Protein AF-A0A0F9RBC9-F1 (afdb_monomer)

Solvent-accessible surface area (backbone atoms only — not comparable to full-atom values): 32401 Å² total; per-residue (Å²): 128,88,82,59,77,92,67,65,50,33,75,48,56,67,76,71,31,71,65,63,86,38,70,67,41,56,48,40,54,36,36,46,77,57,50,59,48,59,94,59,74,30,62,76,62,94,76,65,58,87,83,44,91,58,29,66,59,53,52,51,57,45,60,77,55,59,37,76,73,64,56,60,38,52,55,46,57,48,52,49,37,22,37,62,59,45,78,70,47,71,50,61,46,50,64,76,67,80,70,54,73,76,66,97,65,76,66,90,86,60,77,81,80,79,83,73,79,52,75,65,39,53,50,51,48,51,52,51,50,58,46,54,77,33,63,36,6,30,39,62,96,53,94,58,68,34,33,41,65,56,18,53,51,51,14,49,50,38,6,31,44,66,31,38,12,18,37,37,54,47,62,57,69,92,63,44,34,87,72,47,81,78,52,54,52,104,82,66,53,69,45,85,48,76,38,59,77,67,36,60,53,79,60,36,51,77,50,52,30,39,36,14,50,49,51,69,34,26,40,61,48,71,42,84,84,81,74,42,61,34,29,41,36,46,71,52,74,84,39,72,81,58,76,75,44,91,88,60,29,45,31,29,39,40,31,38,57,54,96,85,26,33,21,37,43,32,60,41,50,40,87,65,60,95,83,59,88,73,62,66,48,79,41,85,49,74,58,44,67,59,50,48,54,38,71,35,80,46,57,63,40,74,66,43,52,51,40,52,26,50,42,25,40,46,47,22,49,45,53,52,40,53,50,36,59,76,54,65,55,75,47,73,40,53,49,35,70,48,60,48,76,42,73,36,89,86,80,74,45,78,44,76,46,68,53,86,81,66,80,59,95,90,53,84,77,70,74,41,38,37,74,47,66,51,99,87,67,52,82,43,70,40,79,51,42,81,44,72,60,75,53,74,72,67,63,61,45,53,56,51,44,52,51,42,52,48,50,46,27,49,75,57,34,46,47,40,64,71,55,75,80,51,89,81,67,54,73,66,60,51,51,52,29,43,49,49,31,50,66,62,41,50,65,49,42,55,39,49,29,51,50,51,27,52,51,52,50,50,50,46,41,51,29,18,45,43,40,73,39,54,70,74,51,69,58,54,48,57,51,49,48,65,51,73,44,86,62,79,61,52,76,69,55,52,49,51,43,50,52,34,34,74,68,66,77,38,54,67,66,61,40,40,47,71,58,57,48,90,54,53,65,64,49,49,55,49,50,50,53,50,51,52,50,53,49,51,52,50,52,52,52,49,51,52,51,52,52,53,52,47,52,52,55,69,70,65,66,80,85,87,79,95,79,90,90,135

Mean predicted aligned error: 12.7 Å

Foldseek 3Di:
DQDDPVLDALQCLLVPQPPLPPPLLVLLVCLLVPNCCSVVPLAPDDADDPPPPCRVVVSVVLVVLFDADSVSNVLLLVLLCQFPVFPWDKFKDFPVVVPPDDPPDDPDDDDPPDPDDDPLRVVLVVLLVVLQPDQQEDEPPDPGGHGPSVLLSNLSSLCLSPQKWKKFKDFDPVQFDWDDQPDDDVVGDRATAGAGQADALNVLSVRIHMYTYHSSQKDWDASPVVRWIKIKGFDCPVPPVQVPDPQFGTWIWMWTADPVLWIKIWTHHRVDDSPDDTPIDTANLNNATSMDMQGAPHLCDPLLSVLSSVLSNLVSVLSVLVVCQVPKDKDKPQWDADFDFDQDPVPRDTDTDHDDQDDDVPDDGDIWGDWDADPVRDIDGDDIDIDIDHRDDSVVSVVSNVVSSCVSCVSSLNNLVVVVPDPPDDLVVNVVSLVSSVVSSVSSNVSSQVVSQSVSSSSVQSSCRSNPRNCSCVRMGMGIGTQGPSDADDPVVLVVLVVCCVVVVDPPLVSCSVRVPNCSPVVVVVVVVVVVVVVVVVVVVVVVVVVVVVVCVVVVDDDDDPDDDD

Radius of gyration: 37.69 Å; Cα contacts (8 Å, |Δi|>4): 829; chains: 1; bounding box: 132×118×100 Å

Structure (mmCIF, N/CA/C/O backbone):
data_AF-A0A0F9RBC9-F1
#
_entry.id   AF-A0A0F9RBC9-F1
#
loop_
_atom_site.group_PDB
_atom_site.id
_atom_site.type_symbol
_atom_site.label_atom_id
_atom_site.label_alt_id
_atom_site.label_comp_id
_atom_site.label_asym_id
_atom_site.label_entity_id
_atom_site.label_seq_id
_atom_site.pdbx_PDB_ins_code
_atom_site.Cartn_x
_atom_site.Cartn_y
_atom_site.Cartn_z
_atom_site.occupancy
_atom_site.B_iso_or_equiv
_atom_site.auth_seq_id
_atom_site.auth_comp_id
_atom_site.auth_asym_id
_atom_site.auth_atom_id
_atom_site.pdbx_PDB_model_num
ATOM 1 N N . MET A 1 1 ? -4.173 -34.031 11.832 1.00 37.81 1 MET A N 1
ATOM 2 C CA . MET A 1 1 ? -4.526 -33.780 13.244 1.00 37.81 1 MET A CA 1
ATOM 3 C C . MET A 1 1 ? -4.978 -32.333 13.316 1.00 37.81 1 MET A C 1
ATOM 5 O O . MET A 1 1 ? -4.427 -31.559 12.540 1.00 37.81 1 MET A O 1
ATOM 9 N N . PRO A 1 2 ? -6.000 -31.993 14.115 1.00 45.50 2 PRO A N 1
ATOM 10 C CA . PRO A 1 2 ? -6.390 -30.596 14.300 1.00 45.50 2 PRO A CA 1
ATOM 11 C C . PRO A 1 2 ? -5.175 -29.798 14.799 1.00 45.50 2 PRO A C 1
ATOM 13 O O . PRO A 1 2 ? -4.413 -30.317 15.618 1.00 45.50 2 PRO A O 1
ATOM 16 N N . LYS A 1 3 ? -4.942 -28.614 14.221 1.00 61.50 3 LYS A N 1
ATOM 17 C CA . LYS A 1 3 ? -3.885 -27.699 14.665 1.00 61.50 3 LYS A CA 1
ATOM 18 C C . LYS A 1 3 ? -4.432 -26.961 15.880 1.00 61.50 3 LYS A C 1
ATOM 20 O O . LYS A 1 3 ? -5.402 -26.232 15.740 1.00 61.50 3 LYS A O 1
ATOM 25 N N . ASP A 1 4 ? -3.850 -27.194 17.046 1.00 73.06 4 ASP A N 1
ATOM 26 C CA . ASP A 1 4 ? -4.167 -26.416 18.237 1.00 73.06 4 ASP A CA 1
ATOM 27 C C . ASP A 1 4 ? -3.257 -25.184 18.258 1.00 73.06 4 ASP A C 1
ATOM 29 O O . ASP A 1 4 ? -2.084 -25.274 18.632 1.00 73.06 4 ASP A O 1
ATOM 33 N N . ILE A 1 5 ? -3.796 -24.050 17.802 1.00 74.81 5 ILE A N 1
ATOM 34 C CA . ILE A 1 5 ? -3.076 -22.772 17.730 1.00 74.81 5 ILE A CA 1
ATOM 35 C C . ILE A 1 5 ? -2.564 -22.334 19.108 1.00 74.81 5 ILE A C 1
ATOM 37 O O . ILE A 1 5 ? -1.522 -21.694 19.221 1.00 74.81 5 ILE A O 1
ATOM 41 N N . THR A 1 6 ? -3.242 -22.771 20.174 1.00 70.94 6 THR A N 1
ATOM 42 C CA . THR A 1 6 ? -2.890 -22.459 21.559 1.00 70.94 6 THR A CA 1
ATOM 43 C C . THR A 1 6 ? -1.681 -23.256 22.054 1.00 70.94 6 THR A C 1
ATOM 45 O O . THR A 1 6 ? -1.290 -23.126 23.205 1.00 70.94 6 THR A O 1
ATOM 48 N N . THR A 1 7 ? -1.051 -24.091 21.229 1.00 74.00 7 THR A N 1
ATOM 49 C CA . THR A 1 7 ? 0.169 -24.831 21.607 1.00 74.00 7 THR A CA 1
ATOM 50 C C . THR A 1 7 ? 1.253 -24.760 20.536 1.00 74.00 7 THR A C 1
ATOM 52 O O . THR A 1 7 ? 2.154 -25.601 20.501 1.00 74.00 7 THR A O 1
ATOM 55 N N . LEU A 1 8 ? 1.169 -23.762 19.650 1.00 76.62 8 LEU A N 1
ATOM 56 C CA . LEU A 1 8 ? 2.166 -23.537 18.609 1.00 76.62 8 LEU A CA 1
ATOM 57 C C . LEU A 1 8 ? 3.556 -23.328 19.222 1.00 76.62 8 LEU A C 1
ATOM 59 O O . LEU A 1 8 ? 3.724 -22.434 20.049 1.00 76.62 8 LEU A O 1
ATOM 63 N N . PRO A 1 9 ? 4.558 -24.130 18.831 1.00 78.31 9 PRO A N 1
ATOM 64 C CA . PRO A 1 9 ? 5.921 -23.901 19.272 1.00 78.31 9 PRO A CA 1
ATOM 65 C C . PRO A 1 9 ? 6.563 -22.729 18.491 1.00 78.31 9 PRO A C 1
ATOM 67 O O . PRO A 1 9 ? 6.139 -22.431 17.368 1.00 78.31 9 PRO A O 1
ATOM 70 N N . PRO A 1 10 ? 7.598 -22.078 19.054 1.00 76.69 10 PRO A N 1
ATOM 71 C CA . PRO A 1 10 ? 8.254 -20.898 18.478 1.00 76.69 10 PRO A CA 1
ATOM 72 C C . PRO A 1 10 ? 8.748 -21.083 17.038 1.00 76.69 10 PRO A C 1
ATOM 74 O O . PRO A 1 10 ? 8.645 -20.177 16.214 1.00 76.69 10 PRO A O 1
ATOM 77 N N . ASP A 1 11 ? 9.262 -22.273 16.709 1.00 75.00 11 ASP A N 1
ATOM 78 C CA . ASP A 1 11 ? 9.777 -22.624 15.378 1.00 75.00 11 ASP A CA 1
ATOM 79 C C . ASP A 1 11 ? 8.673 -22.727 14.313 1.00 75.00 11 ASP A C 1
ATOM 81 O O . ASP A 1 11 ? 8.963 -22.795 13.119 1.00 75.00 11 ASP A O 1
ATOM 85 N N . LYS A 1 12 ? 7.402 -22.730 14.731 1.00 83.81 12 LYS A N 1
ATOM 86 C CA . LYS A 1 12 ? 6.231 -22.834 13.854 1.00 83.81 12 LYS A CA 1
ATOM 87 C C . LYS A 1 12 ? 5.470 -21.533 13.667 1.00 83.81 12 LYS A C 1
ATOM 89 O O . LYS A 1 12 ? 4.633 -21.481 12.773 1.00 83.81 12 LYS A O 1
ATOM 94 N N . LEU A 1 13 ? 5.779 -20.480 14.423 1.00 82.75 13 LEU A N 1
ATOM 95 C CA . LEU A 1 13 ? 5.094 -19.189 14.293 1.00 82.75 13 LEU A CA 1
ATOM 96 C C . LEU A 1 13 ? 5.258 -18.590 12.891 1.00 82.75 13 LEU A C 1
ATOM 98 O O . LEU A 1 13 ? 4.274 -18.189 12.277 1.00 82.75 13 LEU A O 1
ATOM 102 N N . LEU A 1 14 ? 6.481 -18.608 12.351 1.00 84.62 14 LEU A N 1
ATOM 103 C CA . LEU A 1 14 ? 6.762 -18.096 11.007 1.00 84.62 14 LEU A CA 1
ATOM 104 C C . LEU A 1 14 ? 6.053 -18.909 9.909 1.00 84.62 14 LEU A C 1
ATOM 106 O O . LEU A 1 14 ? 5.649 -18.344 8.897 1.00 84.62 14 LEU A O 1
ATOM 110 N N . GLU A 1 15 ? 5.870 -20.221 10.104 1.00 87.19 15 GLU A N 1
ATOM 111 C CA . GLU A 1 15 ? 5.166 -21.087 9.143 1.00 87.19 15 GLU A CA 1
ATOM 112 C C . GLU A 1 15 ? 3.664 -20.774 9.051 1.00 87.19 15 GLU A C 1
ATOM 114 O O . GLU A 1 15 ? 3.033 -21.114 8.049 1.00 87.19 15 GLU A O 1
ATOM 119 N N . GLU A 1 16 ? 3.087 -20.142 10.077 1.00 88.88 16 GLU A N 1
ATOM 120 C CA . GLU A 1 16 ? 1.686 -19.715 10.064 1.00 88.88 16 GLU A CA 1
ATOM 121 C C . GLU A 1 16 ? 1.485 -18.356 9.384 1.00 88.88 16 GLU A C 1
ATOM 123 O O . GLU A 1 16 ? 0.351 -18.038 9.031 1.00 88.88 16 GLU A O 1
ATOM 128 N N . ILE A 1 17 ? 2.548 -17.573 9.153 1.00 89.56 17 ILE A N 1
ATOM 129 C CA . ILE A 1 17 ? 2.454 -16.319 8.398 1.00 89.56 17 ILE A CA 1
ATOM 130 C C . ILE A 1 17 ? 2.506 -16.632 6.894 1.00 89.56 17 ILE A C 1
ATOM 132 O O . ILE A 1 17 ? 3.509 -17.153 6.396 1.00 89.56 17 ILE A O 1
ATOM 136 N N . PRO A 1 18 ? 1.447 -16.319 6.125 1.00 89.19 18 PRO A N 1
ATOM 137 C CA . PRO A 1 18 ? 1.398 -16.660 4.710 1.00 89.19 18 PRO A CA 1
ATOM 138 C C . PRO A 1 18 ? 2.435 -15.911 3.868 1.00 89.19 18 PRO A C 1
ATOM 140 O O . PRO A 1 18 ? 2.670 -14.718 4.049 1.00 89.19 18 PRO A O 1
ATOM 143 N N . ASN A 1 19 ? 2.947 -16.584 2.836 1.00 87.19 19 ASN A N 1
ATOM 144 C CA . ASN A 1 19 ? 3.667 -15.977 1.709 1.00 87.19 19 ASN A CA 1
ATOM 145 C C . ASN A 1 19 ? 4.996 -15.258 2.037 1.00 87.19 19 ASN A C 1
ATOM 147 O O . ASN A 1 19 ? 5.546 -14.602 1.156 1.00 87.19 19 ASN A O 1
ATOM 151 N N . THR A 1 20 ? 5.552 -15.413 3.243 1.00 79.75 20 THR A N 1
ATOM 152 C CA . THR A 1 20 ? 6.778 -14.715 3.692 1.00 79.75 20 THR A CA 1
ATOM 153 C C . THR A 1 20 ? 7.995 -14.951 2.794 1.00 79.75 20 THR A C 1
ATOM 155 O O . THR A 1 20 ? 8.765 -14.036 2.521 1.00 79.75 20 THR A O 1
ATOM 158 N N . ASN A 1 21 ? 8.142 -16.165 2.260 1.00 82.44 21 ASN A N 1
ATOM 159 C CA . ASN A 1 21 ? 9.279 -16.561 1.420 1.00 82.44 21 ASN A CA 1
ATOM 160 C C . ASN A 1 21 ? 8.968 -16.579 -0.086 1.00 82.44 21 ASN A C 1
ATOM 162 O O . ASN A 1 21 ? 9.772 -17.054 -0.896 1.00 82.44 21 ASN A O 1
ATOM 166 N N . GLU A 1 22 ? 7.791 -16.100 -0.488 1.00 89.19 22 GLU A N 1
ATOM 167 C CA . GLU A 1 22 ? 7.390 -16.120 -1.889 1.00 89.19 22 GLU A CA 1
ATOM 168 C C . GLU A 1 22 ? 8.151 -15.063 -2.700 1.00 89.19 22 GLU A C 1
ATOM 170 O O . GLU A 1 22 ? 8.242 -13.893 -2.334 1.00 89.19 22 GLU A O 1
ATOM 175 N N . THR A 1 23 ? 8.673 -15.443 -3.871 1.00 90.69 23 THR A N 1
ATOM 176 C CA . THR A 1 23 ? 9.489 -14.522 -4.689 1.00 90.69 23 THR A CA 1
ATOM 177 C C . THR A 1 23 ? 8.710 -13.270 -5.093 1.00 90.69 23 THR A C 1
ATOM 179 O O . THR A 1 23 ? 9.258 -12.172 -5.111 1.00 90.69 23 THR A O 1
ATOM 182 N N . TRP A 1 24 ? 7.419 -13.417 -5.401 1.00 93.69 24 TRP A N 1
ATOM 183 C CA . TRP A 1 24 ? 6.577 -12.287 -5.782 1.00 93.69 24 TRP A CA 1
ATOM 184 C C . TRP A 1 24 ? 6.388 -11.282 -4.637 1.00 93.69 24 TRP A C 1
ATOM 186 O O . TRP A 1 24 ? 6.241 -10.092 -4.915 1.00 93.69 24 TRP A O 1
ATOM 196 N N . PHE A 1 25 ? 6.392 -11.749 -3.382 1.00 93.38 25 PHE A N 1
ATOM 197 C CA . PHE A 1 25 ? 6.200 -10.925 -2.188 1.00 93.38 25 PHE A CA 1
ATOM 198 C C . PHE A 1 25 ? 7.391 -9.982 -2.043 1.00 93.38 25 PHE A C 1
ATOM 200 O O . PHE A 1 25 ? 7.239 -8.759 -2.079 1.00 93.38 25 PHE A O 1
ATOM 207 N N . ILE A 1 26 ? 8.592 -10.566 -2.044 1.00 92.06 26 ILE A N 1
ATOM 208 C CA . ILE A 1 26 ? 9.859 -9.837 -1.975 1.00 92.06 26 ILE A CA 1
ATOM 209 C C . ILE A 1 26 ? 9.976 -8.858 -3.151 1.00 92.06 26 ILE A C 1
ATOM 211 O O . ILE A 1 26 ? 10.337 -7.696 -2.959 1.00 92.06 26 ILE A O 1
ATOM 215 N N . GLU A 1 27 ? 9.636 -9.284 -4.374 1.00 95.25 27 GLU A N 1
ATOM 216 C CA . GLU A 1 27 ? 9.686 -8.411 -5.553 1.00 95.25 27 GLU A CA 1
ATOM 217 C C . GLU A 1 27 ? 8.751 -7.200 -5.432 1.00 95.25 27 GLU A C 1
ATOM 219 O O . GLU A 1 27 ? 9.166 -6.084 -5.750 1.00 95.25 27 GLU A O 1
ATOM 224 N N . ASN A 1 28 ? 7.509 -7.388 -4.977 1.00 96.62 28 ASN A N 1
ATOM 225 C CA . ASN A 1 28 ? 6.549 -6.294 -4.821 1.00 96.62 28 ASN A CA 1
ATOM 226 C C . ASN A 1 28 ? 7.038 -5.258 -3.801 1.00 96.62 28 ASN A C 1
ATOM 228 O O . ASN A 1 28 ? 7.081 -4.065 -4.123 1.00 96.62 28 ASN A O 1
ATOM 232 N N . MET A 1 29 ? 7.470 -5.715 -2.622 1.00 94.31 29 MET A N 1
ATOM 233 C CA . MET A 1 29 ? 8.004 -4.846 -1.569 1.00 94.31 29 MET A CA 1
ATOM 234 C C . MET A 1 29 ? 9.247 -4.085 -2.050 1.00 94.31 29 MET A C 1
ATOM 236 O O . MET A 1 29 ? 9.340 -2.866 -1.900 1.00 94.31 29 MET A O 1
ATOM 240 N N . THR A 1 30 ? 10.167 -4.770 -2.735 1.00 95.25 30 THR A N 1
ATOM 241 C CA . THR A 1 30 ? 11.420 -4.170 -3.222 1.00 95.25 30 THR A CA 1
ATOM 242 C C . THR A 1 30 ? 11.176 -3.130 -4.330 1.00 95.25 30 THR A C 1
ATOM 244 O O . THR A 1 30 ? 11.737 -2.027 -4.299 1.00 95.25 30 THR A O 1
ATOM 247 N N . LEU A 1 31 ? 10.278 -3.423 -5.282 1.00 97.06 31 LEU A N 1
ATOM 248 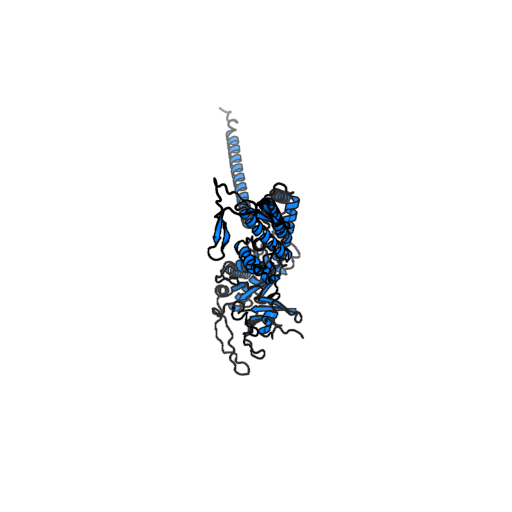C CA . LEU A 1 31 ? 9.881 -2.479 -6.335 1.00 97.06 31 LEU A CA 1
ATOM 249 C C . LEU A 1 31 ? 9.205 -1.232 -5.754 1.00 97.06 31 LEU A C 1
ATOM 251 O O . LEU A 1 31 ? 9.504 -0.111 -6.188 1.00 97.06 31 LEU A O 1
ATOM 255 N N . PHE A 1 32 ? 8.324 -1.412 -4.766 1.00 97.00 32 PHE A N 1
ATOM 256 C CA . PHE A 1 32 ? 7.659 -0.313 -4.073 1.00 97.00 32 PHE A CA 1
ATOM 257 C C . PHE A 1 32 ? 8.659 0.561 -3.304 1.00 97.00 32 PHE A C 1
ATOM 259 O O . PHE A 1 32 ? 8.642 1.791 -3.453 1.00 97.00 32 PHE A O 1
ATOM 266 N N . ALA A 1 33 ? 9.603 -0.053 -2.579 1.00 95.19 33 ALA A N 1
ATOM 267 C CA . ALA A 1 33 ? 10.697 0.621 -1.872 1.00 95.19 33 ALA A CA 1
ATOM 268 C C . ALA A 1 33 ? 11.636 1.404 -2.813 1.00 95.19 33 ALA A C 1
ATOM 270 O O . ALA A 1 33 ? 12.251 2.393 -2.407 1.00 95.19 33 ALA A O 1
ATOM 271 N N . GLY A 1 34 ? 11.659 1.051 -4.100 1.00 96.38 34 GLY A N 1
ATOM 272 C CA . GLY A 1 34 ? 12.375 1.785 -5.140 1.00 96.38 34 GLY A CA 1
ATOM 273 C C . GLY A 1 34 ? 13.699 1.151 -5.556 1.00 96.38 34 GLY A C 1
ATOM 274 O O . GLY A 1 34 ? 14.385 1.723 -6.407 1.00 96.38 34 GLY A O 1
ATOM 275 N N . ASP A 1 35 ? 14.033 -0.037 -5.049 1.00 96.94 35 ASP A N 1
ATOM 276 C CA . ASP A 1 35 ? 15.092 -0.847 -5.645 1.00 96.94 35 ASP A CA 1
ATOM 277 C C . ASP A 1 35 ? 14.530 -1.625 -6.841 1.00 96.94 35 ASP A C 1
ATOM 279 O O . ASP A 1 35 ? 13.995 -2.723 -6.753 1.00 96.94 35 ASP A O 1
ATOM 283 N N . HIS A 1 36 ? 14.660 -1.018 -8.016 1.00 97.25 36 HIS A N 1
ATOM 284 C CA . HIS A 1 36 ? 14.239 -1.624 -9.280 1.00 97.25 36 HIS A CA 1
ATOM 285 C C . HIS A 1 36 ? 15.308 -2.534 -9.895 1.00 97.25 36 HIS A C 1
ATOM 287 O O . HIS A 1 36 ? 15.043 -3.181 -10.908 1.00 97.25 36 HIS A O 1
ATOM 293 N N . TRP A 1 37 ? 16.517 -2.567 -9.325 1.00 96.25 37 TRP A N 1
ATOM 294 C CA . TRP A 1 37 ? 17.606 -3.418 -9.797 1.00 96.25 37 TRP A CA 1
ATOM 295 C C . TRP A 1 37 ? 17.487 -4.834 -9.228 1.00 96.25 37 TRP A C 1
ATOM 297 O O . TRP A 1 37 ? 17.706 -5.796 -9.972 1.00 96.25 37 TRP A O 1
ATOM 307 N N . MET A 1 38 ? 17.116 -4.964 -7.947 1.00 94.31 38 MET A N 1
ATOM 308 C CA . MET A 1 38 ? 16.852 -6.238 -7.258 1.00 94.31 38 MET A CA 1
ATOM 309 C C . MET A 1 38 ? 17.976 -7.261 -7.464 1.00 94.31 38 MET A C 1
ATOM 311 O O . MET A 1 38 ? 17.749 -8.376 -7.930 1.00 94.31 38 MET A O 1
ATOM 315 N N . ASN A 1 39 ? 19.225 -6.850 -7.228 1.00 92.50 39 ASN A N 1
ATOM 316 C CA . ASN A 1 39 ? 20.407 -7.689 -7.469 1.00 92.50 39 ASN A CA 1
ATOM 317 C C . ASN A 1 39 ? 20.423 -8.354 -8.862 1.00 92.50 39 ASN A C 1
ATOM 319 O O . ASN A 1 39 ? 20.761 -9.526 -8.999 1.00 92.50 39 ASN A O 1
ATOM 323 N N . ALA A 1 40 ? 20.084 -7.575 -9.895 1.00 93.25 40 ALA A N 1
ATOM 324 C CA . ALA A 1 40 ? 19.943 -7.961 -11.301 1.00 93.25 40 ALA A CA 1
ATOM 325 C C . ALA A 1 40 ? 18.641 -8.679 -11.694 1.00 93.25 40 ALA A C 1
ATOM 327 O O . ALA A 1 40 ? 18.374 -8.796 -12.892 1.00 93.25 40 ALA A O 1
ATOM 328 N N . ALA A 1 41 ? 17.791 -9.095 -10.750 1.00 93.25 41 ALA A N 1
ATOM 329 C CA . ALA A 1 41 ? 16.497 -9.713 -11.062 1.00 93.25 41 ALA A CA 1
ATOM 330 C C . ALA A 1 41 ? 15.505 -8.739 -11.733 1.00 93.25 41 ALA A C 1
ATOM 332 O O . ALA A 1 41 ? 14.554 -9.162 -12.396 1.00 93.25 41 ALA A O 1
ATOM 333 N N . GLY A 1 42 ? 15.735 -7.427 -11.600 1.00 94.19 42 GLY A N 1
ATOM 334 C CA . GLY A 1 42 ? 14.969 -6.390 -12.293 1.00 94.19 42 GLY A CA 1
ATOM 335 C C . GLY A 1 42 ? 15.329 -6.211 -13.773 1.00 94.19 42 GLY A C 1
ATOM 336 O O . GLY A 1 42 ? 14.592 -5.549 -14.506 1.00 94.19 42 GLY A O 1
ATOM 337 N N . TRP A 1 43 ? 16.440 -6.792 -14.244 1.00 96.62 43 TRP A N 1
ATOM 338 C CA . TRP A 1 43 ? 16.900 -6.657 -15.626 1.00 96.62 43 TRP A CA 1
ATOM 339 C C . TRP A 1 43 ? 16.369 -7.780 -16.525 1.00 96.62 43 TRP A C 1
ATOM 341 O O . TRP A 1 43 ? 16.757 -8.938 -16.394 1.00 96.62 43 TRP A O 1
ATOM 351 N N . VAL A 1 44 ? 15.538 -7.416 -17.506 1.00 96.31 44 VAL A N 1
ATOM 352 C CA . VAL A 1 44 ? 14.940 -8.352 -18.485 1.00 96.31 44 VAL A CA 1
ATOM 353 C C . VAL A 1 44 ? 15.540 -8.246 -19.892 1.00 96.31 44 VAL A C 1
ATOM 355 O O . VAL A 1 44 ? 15.071 -8.899 -20.821 1.00 96.31 44 VAL A O 1
ATOM 358 N N . GLY A 1 45 ? 16.570 -7.415 -20.072 1.00 93.88 45 GLY A N 1
ATOM 359 C CA . GLY A 1 45 ? 17.263 -7.284 -21.353 1.00 93.88 45 GLY A CA 1
ATOM 360 C C . GLY A 1 45 ? 18.291 -8.396 -21.597 1.00 93.88 45 GLY A C 1
ATOM 361 O O . GLY A 1 45 ? 18.431 -9.308 -20.783 1.00 93.88 45 GLY A O 1
ATOM 362 N N . PRO A 1 46 ? 19.052 -8.323 -22.705 1.00 92.19 46 PRO A N 1
ATOM 363 C CA . PRO A 1 46 ? 20.070 -9.318 -23.032 1.00 92.19 46 PRO A CA 1
ATOM 364 C C . PRO A 1 46 ? 21.104 -9.490 -21.913 1.00 92.19 46 PRO A C 1
ATOM 366 O O . PRO A 1 46 ? 21.541 -8.508 -21.307 1.00 92.19 46 PRO A O 1
ATOM 369 N N . GLN A 1 47 ? 21.506 -10.738 -21.677 1.00 92.75 47 GLN A N 1
ATOM 370 C CA . GLN A 1 47 ? 22.527 -11.139 -20.708 1.00 92.75 47 GLN A CA 1
ATOM 371 C C . GLN A 1 47 ? 23.453 -12.172 -21.360 1.00 92.75 47 GLN A C 1
ATOM 373 O O . GLN A 1 47 ? 23.015 -12.941 -22.221 1.00 92.75 47 GLN A O 1
ATOM 378 N N . LEU A 1 48 ? 24.727 -12.186 -20.964 1.00 91.38 48 LEU A N 1
ATOM 379 C CA . LEU A 1 48 ? 25.639 -13.278 -21.312 1.00 91.38 48 LEU A CA 1
ATOM 380 C C . LEU A 1 48 ? 25.302 -14.531 -20.495 1.00 91.38 48 LEU A C 1
ATOM 382 O O . LEU A 1 48 ? 24.679 -14.450 -19.435 1.00 91.38 48 LEU A O 1
ATOM 386 N N . ASP A 1 49 ? 25.738 -15.695 -20.981 1.00 92.62 49 ASP A N 1
ATOM 387 C CA . ASP A 1 49 ? 25.698 -16.918 -20.177 1.00 92.62 49 ASP A CA 1
ATOM 388 C C . ASP A 1 49 ? 26.498 -16.701 -18.885 1.00 92.62 49 ASP A C 1
ATOM 390 O O . ASP A 1 49 ? 27.574 -16.108 -18.911 1.00 92.62 49 ASP A O 1
ATOM 394 N N . LYS A 1 50 ? 26.001 -17.203 -17.749 1.00 90.75 50 LYS A N 1
ATOM 395 C CA . LYS A 1 50 ? 26.659 -17.036 -16.441 1.00 90.75 50 LYS A CA 1
ATOM 396 C C . LYS A 1 50 ? 28.085 -17.603 -16.397 1.00 90.75 50 LYS A C 1
ATOM 398 O O . LYS A 1 50 ? 28.844 -17.250 -15.501 1.00 90.75 50 LYS A O 1
ATOM 403 N N . LYS A 1 51 ? 28.441 -18.505 -17.316 1.00 93.50 51 LYS A N 1
ATOM 404 C CA . LYS A 1 51 ? 29.784 -19.087 -17.446 1.00 93.50 51 LYS A CA 1
ATOM 405 C C . LYS A 1 51 ? 30.732 -18.238 -18.291 1.00 93.50 51 LYS A C 1
ATOM 407 O O . LYS A 1 51 ? 31.922 -18.549 -18.329 1.00 93.50 51 LYS A O 1
ATOM 412 N N . ASP A 1 52 ? 30.232 -17.220 -18.987 1.00 95.19 52 ASP A N 1
ATOM 413 C CA . ASP A 1 52 ? 31.073 -16.310 -19.754 1.00 95.19 52 ASP A CA 1
ATOM 414 C C . ASP A 1 52 ? 31.940 -15.471 -18.792 1.00 95.19 52 ASP A C 1
ATOM 416 O O . ASP A 1 52 ? 31.399 -14.870 -17.858 1.00 95.19 52 ASP A O 1
ATOM 420 N N . PRO A 1 53 ? 33.271 -15.394 -18.990 1.00 92.56 53 PRO A N 1
ATOM 421 C CA . PRO A 1 53 ? 34.154 -14.599 -18.134 1.00 92.56 53 PRO A CA 1
ATOM 422 C C . PRO A 1 53 ? 33.764 -13.116 -18.033 1.00 92.56 53 PRO A C 1
ATOM 424 O O . PRO A 1 53 ? 34.085 -12.467 -17.040 1.00 92.56 53 PRO A O 1
ATOM 427 N N . GLY A 1 54 ? 33.079 -12.574 -19.044 1.00 92.06 54 GLY A N 1
ATOM 428 C CA . GLY A 1 54 ? 32.607 -11.192 -19.089 1.00 92.06 54 GLY A CA 1
ATOM 429 C C . GLY A 1 54 ? 31.220 -10.965 -18.482 1.00 92.06 54 GLY A C 1
ATOM 430 O O . GLY A 1 54 ? 30.797 -9.812 -18.390 1.00 92.06 54 GLY A O 1
ATOM 431 N N . ALA A 1 55 ? 30.504 -12.013 -18.055 1.00 90.69 55 ALA A N 1
ATOM 432 C CA . ALA A 1 55 ? 29.121 -11.894 -17.588 1.00 90.69 55 ALA A CA 1
ATOM 433 C C . ALA A 1 55 ? 28.982 -10.957 -16.377 1.00 90.69 55 ALA A C 1
ATOM 435 O O . ALA A 1 55 ? 28.138 -10.060 -16.389 1.00 90.69 55 ALA A O 1
ATOM 436 N N . SER A 1 56 ? 29.839 -11.108 -15.362 1.00 93.06 56 SER A N 1
ATOM 437 C CA . SER A 1 56 ? 29.806 -10.257 -14.164 1.00 93.06 56 SER A CA 1
ATOM 438 C C . SER A 1 56 ? 30.092 -8.792 -14.494 1.00 93.06 56 SER A C 1
ATOM 440 O O . SER A 1 56 ? 29.342 -7.914 -14.071 1.00 93.06 56 SER A O 1
ATOM 442 N N . GLN A 1 57 ? 31.117 -8.528 -15.315 1.00 94.00 57 GLN A N 1
ATOM 443 C CA . GLN A 1 57 ? 31.475 -7.164 -15.711 1.00 94.00 57 GLN A CA 1
ATOM 444 C C . GLN A 1 57 ? 30.349 -6.497 -16.510 1.00 94.00 57 GLN A C 1
ATOM 446 O O . GLN A 1 57 ? 29.996 -5.350 -16.242 1.00 94.00 57 GLN A O 1
ATOM 451 N N . MET A 1 58 ? 29.725 -7.231 -17.439 1.00 92.81 58 MET A N 1
ATOM 452 C CA . MET A 1 58 ? 28.575 -6.733 -18.194 1.00 92.81 58 MET A CA 1
ATOM 453 C C . MET A 1 58 ? 27.420 -6.340 -17.267 1.00 92.81 58 MET A C 1
ATOM 455 O O . MET A 1 58 ? 26.795 -5.299 -17.479 1.00 92.81 58 MET A O 1
ATOM 459 N N . MET A 1 59 ? 27.126 -7.146 -16.243 1.00 94.31 59 MET A N 1
ATOM 460 C CA . MET A 1 59 ? 26.046 -6.844 -15.301 1.00 94.31 59 MET A CA 1
ATOM 461 C C . MET A 1 59 ? 26.359 -5.637 -14.415 1.00 94.31 59 MET A C 1
ATOM 463 O O . MET A 1 59 ? 25.457 -4.843 -14.150 1.00 94.31 59 MET A O 1
ATOM 467 N N . GLU A 1 60 ? 27.615 -5.430 -14.018 1.00 94.69 60 GLU A N 1
ATOM 468 C CA . GLU A 1 60 ? 28.040 -4.203 -13.330 1.00 94.69 60 GLU A CA 1
ATOM 469 C C . GLU A 1 60 ? 27.896 -2.958 -14.216 1.00 94.69 60 GLU A C 1
ATOM 471 O O . GLU A 1 60 ? 27.407 -1.919 -13.762 1.00 94.69 60 GLU A O 1
ATOM 476 N N . ASP A 1 61 ? 28.254 -3.066 -15.497 1.00 92.12 61 ASP A N 1
ATOM 477 C CA . ASP A 1 61 ? 28.110 -1.974 -16.463 1.00 92.12 61 ASP A CA 1
ATOM 478 C C . ASP A 1 61 ? 26.635 -1.677 -16.782 1.00 92.12 61 ASP A C 1
ATOM 480 O O . ASP A 1 61 ? 26.258 -0.529 -17.042 1.00 92.12 61 ASP A O 1
ATOM 484 N N . ILE A 1 62 ? 25.767 -2.694 -16.742 1.00 94.38 62 ILE A N 1
ATOM 485 C CA . ILE A 1 62 ? 24.310 -2.508 -16.775 1.00 94.38 62 ILE A CA 1
ATOM 486 C C . ILE A 1 62 ? 23.840 -1.801 -15.512 1.00 94.38 62 ILE A C 1
ATOM 488 O O . ILE A 1 62 ? 23.180 -0.773 -15.644 1.00 94.38 62 ILE A O 1
ATOM 492 N N . LYS A 1 63 ? 24.223 -2.275 -14.321 1.00 95.81 63 LYS A N 1
ATOM 493 C CA . LYS A 1 63 ? 23.839 -1.664 -13.041 1.00 95.81 63 LYS A CA 1
ATOM 494 C C . LYS A 1 63 ? 24.198 -0.178 -12.993 1.00 95.81 63 LYS A C 1
ATOM 496 O O . LYS A 1 63 ? 23.374 0.635 -12.592 1.00 95.81 63 LYS A O 1
ATOM 501 N N . ARG A 1 64 ? 25.399 0.195 -13.451 1.00 94.69 64 ARG A N 1
ATOM 502 C CA . ARG A 1 64 ? 25.867 1.594 -13.471 1.00 94.69 64 ARG A CA 1
ATOM 503 C C . ARG A 1 64 ? 25.027 2.501 -14.376 1.00 94.69 64 ARG A C 1
ATOM 505 O O . ARG A 1 64 ? 24.916 3.691 -14.103 1.00 94.69 64 ARG A O 1
ATOM 512 N N . ALA A 1 65 ? 24.473 1.955 -15.456 1.00 93.62 65 ALA A N 1
ATOM 513 C CA . ALA A 1 65 ? 23.672 2.694 -16.429 1.00 93.62 65 ALA A CA 1
ATOM 514 C C . ALA A 1 65 ? 22.157 2.490 -16.252 1.00 93.62 65 ALA A C 1
ATOM 516 O O . ALA A 1 65 ? 21.390 2.993 -17.072 1.00 93.62 65 ALA A O 1
ATOM 517 N N . PHE A 1 66 ? 21.730 1.726 -15.243 1.00 97.31 66 PHE A N 1
ATOM 518 C CA . PHE A 1 66 ? 20.339 1.339 -15.049 1.00 97.31 66 PHE A CA 1
ATOM 519 C C . PHE A 1 66 ? 19.488 2.550 -14.661 1.00 97.31 66 PHE A C 1
ATOM 521 O O . PHE A 1 66 ? 19.819 3.292 -13.738 1.00 97.31 66 PHE A O 1
ATOM 528 N N . VAL A 1 67 ? 18.383 2.746 -15.377 1.00 96.44 67 VAL A N 1
ATOM 529 C CA . VAL A 1 67 ? 17.428 3.832 -15.136 1.00 96.44 67 VAL A CA 1
ATOM 530 C C . VAL A 1 67 ? 16.049 3.225 -14.933 1.00 96.44 67 VAL A C 1
ATOM 532 O O . VAL A 1 67 ? 15.582 2.449 -15.766 1.00 96.44 67 VAL A O 1
ATOM 535 N N . SER A 1 68 ? 15.380 3.618 -13.853 1.00 96.56 68 SER A N 1
ATOM 536 C CA . SER A 1 68 ? 14.027 3.176 -13.521 1.00 96.56 68 SER A CA 1
ATOM 537 C C . SER A 1 68 ? 13.077 4.352 -13.298 1.00 96.56 68 SER A C 1
ATOM 539 O O . SER A 1 68 ? 13.488 5.480 -13.018 1.00 96.56 68 SER A O 1
ATOM 541 N N . LYS A 1 69 ? 11.778 4.072 -13.420 1.00 96.62 69 LYS A N 1
ATOM 542 C CA . LYS A 1 69 ? 10.688 4.936 -12.951 1.00 96.62 69 LYS A CA 1
ATOM 543 C C . LYS A 1 69 ? 9.828 4.098 -12.013 1.00 96.62 69 LYS A C 1
ATOM 545 O O . LYS A 1 69 ? 9.342 3.057 -12.438 1.00 96.62 69 LYS A O 1
ATOM 550 N N . ASN A 1 70 ? 9.615 4.549 -10.779 1.00 97.81 70 ASN A N 1
ATOM 551 C CA . ASN A 1 70 ? 8.833 3.796 -9.798 1.00 97.81 70 ASN A CA 1
ATOM 552 C C . ASN A 1 70 ? 7.321 3.978 -10.020 1.00 97.81 70 ASN A C 1
ATOM 554 O O . ASN A 1 70 ? 6.676 4.771 -9.336 1.00 97.81 70 ASN A O 1
ATOM 558 N N . VAL A 1 71 ? 6.771 3.276 -11.015 1.00 98.12 71 VAL A N 1
ATOM 559 C CA . VAL A 1 71 ? 5.332 3.308 -11.315 1.00 98.12 71 VAL A CA 1
ATOM 560 C C . VAL A 1 71 ? 4.548 2.482 -10.297 1.00 98.12 71 VAL A C 1
ATOM 562 O O . VAL A 1 71 ? 3.428 2.850 -9.974 1.00 98.12 71 VAL A O 1
ATOM 565 N N . VAL A 1 72 ? 5.151 1.437 -9.724 1.00 98.25 72 VAL A N 1
ATOM 566 C CA . VAL A 1 72 ? 4.552 0.639 -8.638 1.00 98.25 72 VAL A CA 1
ATOM 567 C C . VAL A 1 72 ? 4.163 1.512 -7.440 1.00 98.25 72 VAL A C 1
ATOM 569 O O . VAL A 1 72 ? 3.008 1.496 -7.023 1.00 98.25 72 VAL A O 1
ATOM 572 N N . ARG A 1 73 ? 5.081 2.344 -6.929 1.00 98.25 73 ARG A N 1
ATOM 573 C CA . ARG A 1 73 ? 4.743 3.306 -5.867 1.00 98.25 73 ARG A CA 1
ATOM 574 C C . ARG A 1 73 ? 3.685 4.305 -6.327 1.00 98.25 73 ARG A C 1
ATOM 576 O O . ARG A 1 73 ? 2.783 4.631 -5.571 1.00 98.25 73 ARG A O 1
ATOM 583 N N . GLU A 1 74 ? 3.777 4.767 -7.573 1.00 97.62 74 GLU A N 1
ATOM 584 C CA . GLU A 1 74 ? 2.820 5.717 -8.146 1.00 97.62 74 GLU A CA 1
ATOM 585 C C . GLU A 1 74 ? 1.376 5.186 -8.102 1.00 97.62 74 GLU A C 1
ATOM 587 O O . GLU A 1 74 ? 0.482 5.909 -7.668 1.00 97.62 74 GLU A O 1
ATOM 592 N N . ILE A 1 75 ? 1.146 3.938 -8.529 1.00 97.81 75 ILE A N 1
ATOM 593 C CA . ILE A 1 75 ? -0.198 3.342 -8.561 1.00 97.81 75 ILE A CA 1
ATOM 594 C C . ILE A 1 75 ? -0.717 3.005 -7.162 1.00 97.81 75 ILE A C 1
ATOM 596 O O . ILE A 1 75 ? -1.881 3.278 -6.879 1.00 97.81 75 ILE A O 1
ATOM 600 N N . VAL A 1 76 ? 0.135 2.483 -6.273 1.00 98.25 76 VAL A N 1
ATOM 601 C CA . VAL A 1 76 ? -0.258 2.121 -4.902 1.00 98.25 76 VAL A CA 1
ATOM 602 C C . VAL A 1 76 ? -0.598 3.376 -4.102 1.00 98.25 76 VAL A C 1
ATOM 604 O O . VAL A 1 76 ? -1.705 3.485 -3.585 1.00 98.25 76 VAL A O 1
ATOM 607 N N . SER A 1 77 ? 0.285 4.381 -4.083 1.00 97.12 77 SER A N 1
ATOM 608 C CA . SER A 1 77 ? 0.023 5.623 -3.348 1.00 97.12 77 SER A CA 1
ATOM 609 C C . SER A 1 77 ? -1.194 6.375 -3.895 1.00 97.12 77 SER A C 1
ATOM 611 O O . SER A 1 77 ? -1.898 7.038 -3.135 1.00 97.12 77 SER A O 1
ATOM 613 N N . ARG A 1 78 ? -1.482 6.270 -5.201 1.00 96.31 78 ARG A N 1
ATOM 614 C CA . ARG A 1 78 ? -2.708 6.832 -5.780 1.00 96.31 78 ARG A CA 1
ATOM 615 C C . ARG A 1 78 ? -3.954 6.093 -5.304 1.00 96.31 78 ARG A C 1
ATOM 617 O O . ARG A 1 78 ? -4.912 6.764 -4.946 1.00 96.31 78 ARG A O 1
ATOM 624 N N . HIS A 1 79 ? -3.925 4.762 -5.270 1.00 97.56 79 HIS A N 1
ATOM 625 C CA . HIS A 1 79 ? -5.036 3.943 -4.777 1.00 97.56 79 HIS A CA 1
ATOM 626 C C . HIS A 1 79 ? -5.350 4.266 -3.315 1.00 97.56 79 HIS A C 1
ATOM 628 O O . HIS A 1 79 ? -6.491 4.564 -2.976 1.00 97.56 79 HIS A O 1
ATOM 634 N N . VAL A 1 80 ? -4.319 4.345 -2.466 1.00 97.44 80 VAL A N 1
ATOM 635 C CA . VAL A 1 80 ? -4.472 4.747 -1.057 1.00 97.44 80 VAL A CA 1
ATOM 636 C C . VAL A 1 80 ? -5.012 6.170 -0.929 1.00 97.44 80 VAL A C 1
ATOM 638 O O . VAL A 1 80 ? -5.906 6.414 -0.125 1.00 97.44 80 VAL A O 1
ATOM 641 N N . ALA A 1 81 ? -4.534 7.114 -1.743 1.00 95.25 81 ALA A N 1
ATOM 642 C CA . ALA A 1 81 ? -5.096 8.464 -1.786 1.00 95.25 81 ALA A CA 1
ATOM 643 C C . ALA A 1 81 ? -6.527 8.509 -2.356 1.00 95.25 81 ALA A C 1
ATOM 645 O O . ALA A 1 81 ? -7.244 9.474 -2.102 1.00 95.25 81 ALA A O 1
ATOM 646 N N . GLY A 1 82 ? -6.934 7.496 -3.122 1.00 94.38 82 GLY A N 1
ATOM 647 C CA . GLY A 1 82 ? -8.300 7.309 -3.595 1.00 94.38 82 GLY A CA 1
ATOM 648 C C . GLY A 1 82 ? -9.259 6.954 -2.465 1.00 94.38 82 GLY A C 1
ATOM 649 O O . GLY A 1 82 ? -10.366 7.470 -2.454 1.00 94.38 82 GLY A O 1
ATOM 650 N N . VAL A 1 83 ? -8.828 6.148 -1.491 1.00 95.69 83 VAL A N 1
ATOM 651 C CA . VAL A 1 83 ? -9.672 5.734 -0.351 1.00 95.69 83 VAL A CA 1
ATOM 652 C C . VAL A 1 83 ? -9.540 6.681 0.846 1.00 95.69 83 VAL A C 1
ATOM 654 O O . VAL A 1 83 ? -10.532 7.137 1.395 1.00 95.69 83 VAL A O 1
ATOM 657 N N . LEU A 1 84 ? -8.308 7.023 1.235 1.00 94.69 84 LEU A N 1
ATOM 658 C CA . LEU A 1 84 ? -7.982 7.831 2.423 1.00 94.69 84 LEU A CA 1
ATOM 659 C C . LEU A 1 84 ? -7.327 9.175 2.065 1.00 94.69 84 LEU A C 1
ATOM 661 O O . LEU A 1 84 ? -6.445 9.688 2.769 1.00 94.69 84 LEU A O 1
ATOM 665 N N . GLY A 1 85 ? -7.701 9.735 0.914 1.00 88.25 85 GLY A N 1
ATOM 666 C CA . GLY A 1 85 ? -7.319 11.097 0.530 1.00 88.25 85 GLY A CA 1
ATOM 667 C C . GLY A 1 85 ? -8.073 12.171 1.311 1.00 88.25 85 GLY A C 1
ATOM 668 O O . GLY A 1 85 ? -7.526 13.256 1.518 1.00 88.25 85 GLY A O 1
ATOM 669 N N . ASN A 1 86 ? -9.293 11.846 1.735 1.00 87.44 86 ASN A N 1
ATOM 670 C CA . ASN A 1 86 ? -10.114 12.627 2.650 1.00 87.44 86 ASN A CA 1
ATOM 671 C C . ASN A 1 86 ? -10.100 11.957 4.030 1.00 87.44 86 ASN A C 1
ATOM 673 O O . ASN A 1 86 ? -9.831 10.756 4.133 1.00 87.44 86 ASN A O 1
ATOM 677 N N . ASP A 1 87 ? -10.363 12.734 5.077 1.00 86.88 87 ASP A N 1
ATOM 678 C CA . ASP A 1 87 ? -10.460 12.182 6.425 1.00 86.88 87 ASP A CA 1
ATOM 679 C C . ASP A 1 87 ? -11.736 11.333 6.547 1.00 86.88 87 ASP A C 1
ATOM 681 O O . ASP A 1 87 ? -12.773 11.713 5.995 1.00 86.88 87 ASP A O 1
ATOM 685 N N . PRO A 1 88 ? -11.679 10.178 7.233 1.00 92.62 88 PRO A N 1
ATOM 686 C CA . PRO A 1 88 ? -12.862 9.365 7.463 1.00 92.62 88 PRO A CA 1
ATOM 687 C C . PRO A 1 88 ? -13.859 10.115 8.346 1.00 92.62 88 PRO A C 1
ATOM 689 O O . PRO A 1 88 ? -13.479 10.835 9.271 1.00 92.62 88 PRO A O 1
ATOM 692 N N . ILE A 1 89 ? -15.140 9.894 8.085 1.00 91.31 89 ILE A N 1
ATOM 693 C CA . ILE A 1 89 ? -16.242 10.391 8.901 1.00 91.31 89 ILE A CA 1
ATOM 694 C C . ILE A 1 89 ? -16.705 9.230 9.770 1.00 91.31 89 ILE A C 1
ATOM 696 O O . ILE A 1 89 ? -16.918 8.126 9.272 1.00 91.31 89 ILE A O 1
ATOM 700 N N . TRP A 1 90 ? -16.870 9.456 11.068 1.00 94.31 90 TRP A N 1
ATOM 701 C CA . TRP A 1 90 ? -17.407 8.443 11.968 1.00 94.31 90 TRP A CA 1
ATOM 702 C C . TRP A 1 90 ? -18.519 9.004 12.838 1.00 94.31 90 TRP A C 1
ATOM 704 O O . TRP A 1 90 ? -18.607 10.212 13.066 1.00 94.31 90 TRP A O 1
ATOM 714 N N . LYS A 1 91 ? -19.362 8.098 13.324 1.00 92.88 91 LYS A N 1
ATOM 715 C CA . LYS A 1 91 ? -20.438 8.389 14.262 1.00 92.88 91 LYS A CA 1
ATOM 716 C C . LYS A 1 91 ? -20.495 7.302 15.323 1.00 92.88 91 LYS A C 1
ATOM 718 O O . LYS A 1 91 ? -20.407 6.120 14.987 1.00 92.88 91 LYS A O 1
ATOM 723 N N . VAL A 1 92 ? -20.670 7.706 16.577 1.00 93.12 92 VAL A N 1
ATOM 724 C CA . VAL A 1 92 ? -20.897 6.776 17.688 1.00 93.12 92 VAL A CA 1
ATOM 725 C C . VAL A 1 92 ? -22.390 6.719 17.998 1.00 93.12 92 VAL A C 1
ATOM 727 O O . VAL A 1 92 ? -23.050 7.753 18.106 1.00 93.12 92 VAL A O 1
ATOM 730 N N . THR A 1 93 ? -22.938 5.513 18.124 1.00 90.50 93 THR A N 1
ATOM 731 C CA . THR A 1 93 ? -24.364 5.295 18.409 1.00 90.50 93 THR A CA 1
ATOM 732 C C . THR A 1 93 ? -24.568 4.190 19.433 1.00 90.50 93 THR A C 1
ATOM 734 O O . THR A 1 93 ? -23.860 3.189 19.412 1.00 90.50 93 THR A O 1
ATOM 737 N N . SER A 1 94 ? -25.568 4.333 20.299 1.00 84.44 94 SER A N 1
ATOM 738 C CA . SER A 1 94 ? -25.990 3.281 21.225 1.00 84.44 94 SER A CA 1
ATOM 739 C C . SER A 1 94 ? -26.908 2.232 20.574 1.00 84.44 94 SER A C 1
ATOM 741 O O . SER A 1 94 ? -27.848 2.587 19.861 1.00 84.44 94 SER A O 1
ATOM 743 N N . ASP A 1 95 ? -26.723 0.953 20.935 1.00 69.75 95 ASP A N 1
ATOM 744 C CA . ASP A 1 95 ? -27.577 -0.195 20.548 1.00 69.75 95 ASP A CA 1
ATOM 745 C C . ASP A 1 95 ? -29.088 0.023 20.768 1.00 69.75 95 ASP A C 1
ATOM 747 O O . ASP A 1 95 ? -29.939 -0.569 20.095 1.00 69.75 95 ASP A O 1
ATOM 751 N N . MET A 1 96 ? -29.446 0.868 21.740 1.00 54.31 96 MET A N 1
ATOM 752 C CA . MET A 1 96 ? -30.837 1.153 22.103 1.00 54.31 96 MET A CA 1
ATOM 753 C C . MET A 1 96 ? -31.594 1.936 21.019 1.00 54.31 96 MET A C 1
ATOM 755 O O . MET A 1 96 ? -32.822 1.889 20.991 1.00 54.31 96 MET A O 1
ATOM 759 N N . LEU A 1 97 ? -30.888 2.668 20.149 1.00 50.62 97 LEU A N 1
ATOM 760 C CA . LEU A 1 97 ? -31.494 3.522 19.121 1.00 50.62 97 LEU A CA 1
ATOM 761 C C . LEU A 1 97 ? -31.739 2.788 17.797 1.00 50.62 97 LEU A C 1
ATOM 763 O O . LEU A 1 97 ? -32.663 3.149 17.073 1.00 50.62 97 LEU A O 1
ATOM 767 N N . GLU A 1 98 ? -30.970 1.741 17.492 1.00 47.31 98 GLU A N 1
ATOM 768 C CA . GLU A 1 98 ? -31.097 0.986 16.235 1.00 47.31 98 GLU A CA 1
ATOM 769 C C . GLU A 1 98 ? -32.305 0.031 16.225 1.00 47.31 98 GLU A C 1
ATOM 771 O O . GLU A 1 98 ? -32.876 -0.249 15.174 1.00 47.31 98 GLU A O 1
ATOM 776 N N . ASN A 1 99 ? -32.739 -0.422 17.408 1.00 43.19 99 ASN A N 1
ATOM 777 C CA . ASN A 1 99 ? -33.860 -1.353 17.592 1.00 43.19 99 ASN A CA 1
ATOM 778 C C . ASN A 1 99 ? -35.178 -0.673 18.002 1.00 43.19 99 ASN A C 1
ATOM 780 O O . ASN A 1 99 ? -36.130 -1.354 18.393 1.00 43.19 99 ASN A O 1
ATOM 784 N N . ALA A 1 100 ? -35.252 0.659 17.964 1.00 45.56 100 ALA A N 1
ATOM 785 C CA . ALA A 1 100 ? -36.507 1.354 18.208 1.00 45.56 100 ALA A CA 1
ATOM 786 C C . ALA A 1 100 ? -37.440 1.135 17.006 1.00 45.56 100 ALA A C 1
ATOM 788 O O . ALA A 1 100 ? -37.178 1.642 15.915 1.00 45.56 100 ALA A O 1
ATOM 789 N N . ASP A 1 101 ? -38.525 0.375 17.206 1.00 45.44 101 ASP A N 1
ATOM 790 C CA . ASP A 1 101 ? -39.592 0.246 16.211 1.00 45.44 101 ASP A CA 1
ATOM 791 C C . ASP A 1 101 ? -39.999 1.651 15.731 1.00 45.44 101 ASP A C 1
ATOM 793 O O . ASP A 1 101 ? -40.237 2.532 16.571 1.00 45.44 101 ASP A O 1
ATOM 797 N N . PRO A 1 102 ? -40.083 1.897 14.407 1.00 49.91 102 PRO A N 1
ATOM 798 C CA . PRO A 1 102 ? -40.586 3.167 13.918 1.00 49.91 102 PRO A CA 1
ATOM 799 C C . PRO A 1 102 ? -41.976 3.379 14.532 1.00 49.91 102 PRO A C 1
ATOM 801 O O . PRO A 1 102 ? -42.785 2.446 14.512 1.00 49.91 102 PRO A O 1
ATOM 804 N N . PRO A 1 103 ? -42.262 4.557 15.114 1.00 53.84 103 PRO A N 1
ATOM 805 C CA . PRO A 1 103 ? -43.534 4.789 15.783 1.00 53.84 103 PRO A CA 1
ATOM 806 C C . PRO A 1 103 ? -44.687 4.441 14.833 1.00 53.84 103 PRO A C 1
ATOM 808 O O . PRO A 1 103 ? -44.719 4.921 13.699 1.00 53.84 103 PRO A O 1
ATOM 811 N N . GLU A 1 104 ? -45.614 3.585 15.292 1.00 52.50 104 GLU A N 1
ATOM 812 C CA . GLU A 1 104 ? -46.733 3.057 14.483 1.00 52.50 104 GLU A CA 1
ATOM 813 C C . GLU A 1 104 ? -47.617 4.168 13.882 1.00 52.50 104 GLU A C 1
ATOM 815 O O . GLU A 1 104 ? -48.295 3.934 12.884 1.00 52.50 104 GLU A O 1
ATOM 820 N N . ASP A 1 105 ? -47.541 5.383 14.431 1.00 53.69 105 ASP A N 1
ATOM 821 C CA . ASP A 1 105 ? -48.129 6.596 13.878 1.00 53.69 105 ASP A CA 1
ATOM 822 C C . ASP A 1 105 ? -47.048 7.690 13.745 1.00 53.69 105 ASP A C 1
ATOM 824 O O . ASP A 1 105 ? -46.578 8.208 14.766 1.00 53.69 105 ASP A O 1
ATOM 828 N N . PRO A 1 106 ? -46.644 8.103 12.524 1.00 47.72 106 PRO A N 1
ATOM 829 C CA . PRO A 1 106 ? -45.850 9.313 12.371 1.00 47.72 106 PRO A CA 1
ATOM 830 C C . PRO A 1 106 ? -46.689 10.499 12.873 1.00 47.72 106 PRO A C 1
ATOM 832 O O . PRO A 1 106 ? -47.852 10.623 12.472 1.00 47.72 106 PRO A O 1
ATOM 835 N N . PRO A 1 107 ? -46.153 11.380 13.737 1.00 50.00 107 PRO A N 1
ATOM 836 C CA . PRO A 1 107 ? -46.895 12.546 14.194 1.00 50.00 107 PRO A CA 1
ATOM 837 C C . PRO A 1 107 ? -47.351 13.369 12.982 1.00 50.00 107 PRO A C 1
ATOM 839 O O . PRO A 1 107 ? -46.531 13.826 12.183 1.00 50.00 107 PRO A O 1
ATOM 842 N N . GLU A 1 108 ? -48.668 13.545 12.829 1.00 46.66 108 GLU A N 1
ATOM 843 C CA . GLU A 1 108 ? -49.262 14.402 11.798 1.00 46.66 108 GLU A CA 1
ATOM 844 C C . GLU A 1 108 ? -48.688 15.825 11.927 1.00 46.66 108 GLU A C 1
ATOM 846 O O . GLU A 1 108 ? -49.115 16.620 12.763 1.00 46.66 108 GLU A O 1
ATOM 851 N N . GLY A 1 109 ? -47.704 16.153 11.085 1.00 51.00 109 GLY A N 1
ATOM 852 C CA . GLY A 1 109 ? -47.182 17.511 10.921 1.00 51.00 109 GLY A CA 1
ATOM 853 C C . GLY A 1 109 ? -46.081 17.958 11.889 1.00 51.00 109 GLY A C 1
ATOM 854 O O . GLY A 1 109 ? -45.848 19.163 11.977 1.00 51.00 109 GLY A O 1
ATOM 855 N N . GLY A 1 110 ? -45.403 17.045 12.590 1.00 44.16 110 GLY A N 1
ATOM 856 C CA . GLY A 1 110 ? -44.181 17.362 13.342 1.00 44.16 110 GLY A CA 1
ATOM 857 C C . GLY A 1 110 ? -42.931 17.205 12.473 1.00 44.16 110 GLY A C 1
ATOM 858 O O . GLY A 1 110 ? -42.792 16.196 11.785 1.00 44.16 110 GLY A O 1
ATOM 859 N N . GLU A 1 111 ? -42.029 18.190 12.486 1.00 45.69 111 GLU A N 1
ATOM 860 C CA . GLU A 1 111 ? -40.653 17.990 12.008 1.00 45.69 111 GLU A CA 1
ATOM 861 C C . GLU A 1 111 ? -40.034 16.801 12.771 1.00 45.69 111 GLU A C 1
ATOM 863 O O . GLU A 1 111 ? -40.359 16.627 13.950 1.00 45.69 111 GLU A O 1
ATOM 868 N N . PRO A 1 112 ? -39.213 15.947 12.128 1.00 48.00 112 PRO A N 1
ATOM 869 C CA . PRO A 1 112 ? -38.576 14.830 12.821 1.00 48.00 112 PRO A CA 1
ATOM 870 C C . PRO A 1 112 ? -37.822 15.360 14.046 1.00 48.00 112 PRO A C 1
ATOM 872 O O . PRO A 1 112 ? -37.025 16.287 13.914 1.00 48.00 112 PRO A O 1
ATOM 875 N N . GLU A 1 113 ? -38.107 14.812 15.233 1.00 49.69 113 GLU A N 1
ATOM 876 C CA . GLU A 1 113 ? -37.373 15.163 16.452 1.00 49.69 113 GLU A CA 1
ATOM 877 C C . GLU A 1 113 ? -35.882 14.896 16.217 1.00 49.69 113 GLU A C 1
ATOM 879 O O . GLU A 1 113 ? -35.474 13.778 15.899 1.00 49.69 113 GLU A O 1
ATOM 884 N N . GLU A 1 114 ? -35.075 15.949 16.326 1.00 54.53 114 GLU A N 1
ATOM 885 C CA . GLU A 1 114 ? -33.625 15.880 16.205 1.00 54.53 114 GLU A CA 1
ATOM 886 C C . GLU A 1 114 ? -33.097 15.019 17.364 1.00 54.53 114 GLU A C 1
ATOM 888 O O . GLU A 1 114 ? -33.153 15.419 18.528 1.00 54.53 114 GLU A O 1
ATOM 893 N N . ILE A 1 115 ? -32.660 13.792 17.060 1.00 61.88 115 ILE A N 1
ATOM 894 C CA . ILE A 1 115 ? -32.138 12.857 18.062 1.00 61.88 115 ILE A CA 1
ATOM 895 C C . ILE A 1 115 ? -30.822 13.436 18.589 1.00 61.88 115 ILE A C 1
ATOM 897 O O . ILE A 1 115 ? -29.788 13.363 17.926 1.00 61.88 115 ILE A O 1
ATOM 901 N N . THR A 1 116 ? -30.864 14.043 19.774 1.00 74.25 116 THR A N 1
ATOM 902 C CA . THR A 1 116 ? -29.670 14.569 20.438 1.00 74.25 116 THR A CA 1
ATOM 903 C C . THR A 1 116 ? -28.807 13.419 20.962 1.00 74.25 116 THR A C 1
ATOM 905 O O . THR A 1 116 ? -29.358 12.558 21.658 1.00 74.25 116 THR A O 1
ATOM 908 N N . PRO A 1 117 ? -27.487 13.411 20.697 1.00 79.25 117 PRO A N 1
ATOM 909 C CA . PRO A 1 117 ? -26.595 12.367 21.188 1.00 79.25 117 PRO A CA 1
ATOM 910 C C . PRO A 1 117 ? -26.568 12.345 22.719 1.00 79.25 117 PRO A C 1
ATOM 912 O O . PRO A 1 117 ? -26.642 13.382 23.389 1.00 79.25 117 PRO A O 1
ATOM 915 N N . SER A 1 118 ? -26.480 11.146 23.283 1.00 86.56 118 SER A N 1
ATOM 916 C CA . SER A 1 118 ? -26.340 10.929 24.718 1.00 86.56 118 SER A CA 1
ATOM 917 C C . SER A 1 118 ? -24.976 11.434 25.223 1.00 86.56 118 SER A C 1
ATOM 919 O O . SER A 1 118 ? -24.008 11.470 24.464 1.00 86.56 118 SER A O 1
ATOM 921 N N . PRO A 1 119 ? -24.840 11.786 26.519 1.00 88.50 119 PRO A N 1
ATOM 922 C CA . PRO A 1 119 ? -23.558 12.234 27.071 1.00 88.50 119 PRO A CA 1
ATOM 923 C C . PRO A 1 119 ? -22.412 11.230 26.880 1.00 88.50 119 PRO A C 1
ATOM 925 O O . PRO A 1 119 ? -21.272 11.641 26.702 1.00 88.50 119 PRO A O 1
ATOM 928 N N . LEU A 1 120 ? -22.726 9.930 26.894 1.00 89.62 120 LEU A N 1
ATOM 929 C CA . LEU A 1 120 ? -21.751 8.857 26.707 1.00 89.62 120 LEU A CA 1
ATOM 930 C C . LEU A 1 120 ? -21.275 8.758 25.247 1.00 89.62 120 LEU A C 1
ATOM 932 O O . LEU A 1 120 ? -20.096 8.517 25.011 1.00 89.62 120 LEU A O 1
ATOM 936 N N . GLU A 1 121 ? -22.166 8.983 24.274 1.00 91.75 121 GLU A N 1
ATOM 937 C CA . GLU A 1 121 ? -21.796 9.056 22.849 1.00 91.75 121 GLU A CA 1
ATOM 938 C C . GLU A 1 121 ? -20.862 10.245 22.591 1.00 91.75 121 GLU A C 1
ATOM 940 O O . GLU A 1 121 ? -19.841 10.086 21.927 1.00 91.75 121 GLU A O 1
ATOM 945 N N . VAL A 1 122 ? -21.155 11.409 23.186 1.00 92.00 122 VAL A N 1
ATOM 946 C CA . VAL A 1 122 ? -20.290 12.599 23.088 1.00 92.00 122 VAL A CA 1
ATOM 947 C C . VAL A 1 122 ? -18.913 12.335 23.704 1.00 92.00 122 VAL A C 1
ATOM 949 O O . VAL A 1 122 ? -17.896 12.655 23.093 1.00 92.00 122 VAL A O 1
ATOM 952 N N . GLU A 1 123 ? -18.860 11.718 24.887 1.00 91.88 123 GLU A N 1
ATOM 953 C CA . GLU A 1 123 ? -17.596 11.363 25.545 1.00 91.88 123 GLU A CA 1
ATOM 954 C C . GLU A 1 123 ? -16.764 10.381 24.703 1.00 91.88 123 GLU A C 1
ATOM 956 O O . GLU A 1 123 ? -15.562 10.579 24.520 1.00 91.88 123 GLU A O 1
ATOM 961 N N . ALA A 1 124 ? -17.396 9.352 24.133 1.00 93.50 124 ALA A N 1
ATOM 962 C CA . ALA A 1 124 ? -16.728 8.390 23.262 1.00 93.50 124 ALA A CA 1
ATOM 963 C C . ALA A 1 124 ? -16.191 9.039 21.971 1.00 93.50 124 ALA A C 1
ATOM 965 O O . ALA A 1 124 ? -15.059 8.760 21.567 1.00 93.50 124 ALA A O 1
ATOM 966 N N . GLU A 1 125 ? -16.957 9.939 21.346 1.00 94.19 125 GLU A N 1
ATOM 967 C CA . GLU A 1 125 ? -16.505 10.697 20.173 1.00 94.19 125 GLU A CA 1
ATOM 968 C C . GLU A 1 125 ? -15.308 11.601 20.487 1.00 94.19 125 GLU A C 1
ATOM 970 O O . GLU A 1 125 ? -14.367 11.671 19.691 1.00 94.19 125 GLU A O 1
ATOM 975 N N . GLU A 1 126 ? -15.304 12.266 21.647 1.00 93.69 126 GLU A N 1
ATOM 976 C CA . GLU A 1 126 ? -14.175 13.084 22.099 1.00 93.69 126 GLU A CA 1
ATOM 977 C C . GLU A 1 126 ? -12.917 12.237 22.337 1.00 93.69 126 GLU A C 1
ATOM 979 O O . GLU A 1 126 ? -11.823 12.645 21.936 1.00 93.69 126 GLU A O 1
ATOM 984 N N . ILE A 1 127 ? -13.060 11.044 22.926 1.00 93.88 127 ILE A N 1
ATOM 985 C CA . ILE A 1 127 ? -11.954 10.096 23.135 1.00 93.88 127 ILE A CA 1
ATOM 986 C C . ILE A 1 127 ? -11.377 9.630 21.795 1.00 93.88 127 ILE A C 1
ATOM 988 O O . ILE A 1 127 ? -10.162 9.716 21.595 1.00 93.88 127 ILE A O 1
ATOM 992 N N . ILE A 1 128 ? -12.225 9.173 20.865 1.00 95.31 128 ILE A N 1
ATOM 993 C CA . ILE A 1 128 ? -11.782 8.725 19.536 1.00 95.31 128 ILE A CA 1
ATOM 994 C C . ILE A 1 128 ? -11.063 9.862 18.812 1.00 95.31 128 ILE A C 1
ATOM 996 O O . ILE A 1 128 ? -9.949 9.668 18.326 1.00 95.31 128 ILE A O 1
ATOM 1000 N N . ARG A 1 129 ? -11.651 11.064 18.789 1.00 95.00 129 ARG A N 1
ATOM 1001 C CA . ARG A 1 129 ? -11.060 12.234 18.128 1.00 95.00 129 ARG A CA 1
ATOM 1002 C C . ARG A 1 129 ? -9.704 12.599 18.733 1.00 95.00 129 ARG A C 1
ATOM 1004 O O . ARG A 1 129 ? -8.740 12.787 17.998 1.00 95.00 129 ARG A O 1
ATOM 1011 N N . ALA A 1 130 ? -9.598 12.640 20.062 1.00 94.50 130 ALA A N 1
ATOM 1012 C CA . ALA A 1 130 ? -8.346 12.963 20.746 1.00 94.50 130 ALA A CA 1
ATOM 1013 C C . ALA A 1 130 ? -7.232 11.934 20.482 1.00 94.50 130 ALA A C 1
ATOM 1015 O O . ALA A 1 130 ? -6.054 12.297 20.447 1.00 94.50 130 ALA A O 1
ATOM 1016 N N . TRP A 1 131 ? -7.583 10.658 20.306 1.00 95.50 131 TRP A N 1
ATOM 1017 C CA . TRP A 1 131 ? -6.626 9.610 19.949 1.00 95.50 131 TRP A CA 1
ATOM 1018 C C . TRP A 1 131 ? -6.225 9.671 18.477 1.00 95.50 131 TRP A C 1
ATOM 1020 O O . TRP A 1 131 ? -5.038 9.593 18.161 1.00 95.50 131 TRP A O 1
ATOM 1030 N N . TRP A 1 132 ? -7.204 9.861 17.593 1.00 95.25 132 TRP A N 1
ATOM 1031 C CA . TRP A 1 132 ? -7.016 9.957 16.150 1.00 95.25 132 TRP A CA 1
ATOM 1032 C C . TRP A 1 132 ? -6.116 11.130 15.748 1.00 95.25 132 TRP A C 1
ATOM 1034 O O . TRP A 1 132 ? -5.214 10.966 14.926 1.00 95.25 132 TRP A O 1
ATOM 1044 N N . ASP A 1 133 ? -6.303 12.285 16.390 1.00 93.81 133 ASP A N 1
ATOM 1045 C CA . ASP A 1 133 ? -5.502 13.495 16.164 1.00 93.81 133 ASP A CA 1
ATOM 1046 C C . ASP A 1 133 ? -4.114 13.434 16.837 1.00 93.81 133 ASP A C 1
ATOM 1048 O O . ASP A 1 133 ? -3.290 14.344 16.692 1.00 93.81 133 ASP A O 1
ATOM 1052 N N . GLY A 1 134 ? -3.849 12.379 17.609 1.00 92.56 134 GLY A N 1
ATOM 1053 C CA . GLY A 1 134 ? -2.617 12.196 18.357 1.00 92.56 134 GLY A CA 1
ATOM 1054 C C . GLY A 1 134 ? -1.456 11.594 17.550 1.00 92.56 134 GLY A C 1
ATOM 1055 O O . GLY A 1 134 ? -1.475 11.475 16.326 1.00 92.56 134 GLY A O 1
ATOM 1056 N N . SER A 1 135 ? -0.391 11.219 18.260 1.00 92.56 135 SER A N 1
ATOM 1057 C CA . SER A 1 135 ? 0.817 10.572 17.719 1.00 92.56 135 SER A CA 1
ATOM 1058 C C . SER A 1 135 ? 0.981 9.153 18.274 1.00 92.56 135 SER A C 1
ATOM 1060 O O . SER A 1 135 ? 2.039 8.788 18.781 1.00 92.56 135 SER A O 1
ATOM 1062 N N . GLN A 1 136 ? -0.100 8.376 18.253 1.00 94.81 136 GLN A N 1
ATOM 1063 C CA . GLN A 1 136 ? -0.158 7.004 18.766 1.00 94.81 136 GLN A CA 1
ATOM 1064 C C . GLN A 1 136 ? 0.086 5.948 17.673 1.00 94.81 136 GLN A C 1
ATOM 1066 O O . GLN A 1 136 ? -0.072 4.756 17.926 1.00 94.81 136 GLN A O 1
ATOM 1071 N N . GLY A 1 137 ? 0.462 6.362 16.463 1.00 95.94 137 GLY A N 1
ATOM 1072 C CA . GLY A 1 137 ? 0.779 5.469 15.356 1.00 95.94 137 GLY A CA 1
ATOM 1073 C C . GLY A 1 137 ? 2.260 5.088 15.298 1.00 95.94 137 GLY A C 1
ATOM 1074 O O . GLY A 1 137 ? 3.132 5.916 15.555 1.00 95.94 137 GLY A O 1
ATOM 1075 N N . LEU A 1 138 ? 2.551 3.844 14.924 1.00 95.06 138 LEU A N 1
ATOM 1076 C CA . LEU A 1 138 ? 3.885 3.346 14.607 1.00 95.06 138 LEU A CA 1
ATOM 1077 C C . LEU A 1 138 ? 3.836 2.530 13.308 1.00 95.06 138 LEU A C 1
ATOM 1079 O O . LEU A 1 138 ? 3.040 1.600 13.178 1.00 95.06 138 LEU A O 1
ATOM 1083 N N . VAL A 1 139 ? 4.684 2.877 12.344 1.00 94.00 139 VAL A N 1
ATOM 1084 C CA . VAL A 1 139 ? 4.862 2.116 11.100 1.00 94.00 139 VAL A CA 1
ATOM 1085 C C . VAL A 1 139 ? 6.117 1.262 11.254 1.00 94.00 139 VAL A C 1
ATOM 1087 O O . VAL A 1 139 ? 7.143 1.775 11.694 1.00 94.00 139 VAL A O 1
ATOM 1090 N N . ALA A 1 140 ? 6.046 -0.031 10.919 1.00 88.75 140 ALA A N 1
ATOM 1091 C CA . ALA A 1 140 ? 7.222 -0.901 10.965 1.00 88.75 140 ALA A CA 1
ATOM 1092 C C . ALA A 1 140 ? 8.397 -0.314 10.158 1.00 88.75 140 ALA A C 1
ATOM 1094 O O . ALA A 1 140 ? 8.203 0.263 9.086 1.00 88.75 140 ALA A O 1
ATOM 1095 N N . GLY A 1 141 ? 9.606 -0.410 10.715 1.00 83.19 141 GLY A N 1
ATOM 1096 C CA . GLY A 1 141 ? 10.821 0.189 10.153 1.00 83.19 141 GLY A CA 1
ATOM 1097 C C . GLY A 1 141 ? 10.997 1.698 10.388 1.00 83.19 141 GLY A C 1
ATOM 1098 O O . GLY A 1 141 ? 12.065 2.228 10.074 1.00 83.19 141 GLY A O 1
ATOM 1099 N N . GLU A 1 142 ? 10.012 2.405 10.955 1.00 87.25 142 GLU A N 1
ATOM 1100 C CA . GLU A 1 142 ? 10.144 3.821 11.322 1.00 87.25 142 GLU A CA 1
ATOM 1101 C C . GLU A 1 142 ? 10.443 4.005 12.819 1.00 87.25 142 GLU A C 1
ATOM 1103 O O . GLU A 1 142 ? 9.804 3.417 13.686 1.00 87.25 142 GLU A O 1
ATOM 1108 N N . GLU A 1 143 ? 11.399 4.881 13.144 1.00 84.31 143 GLU A N 1
ATOM 1109 C CA . GLU A 1 143 ? 11.751 5.195 14.541 1.00 84.31 143 GLU A CA 1
ATOM 1110 C C . GLU A 1 143 ? 10.808 6.230 15.185 1.00 84.31 143 GLU A C 1
ATOM 1112 O O . GLU A 1 143 ? 10.775 6.385 16.408 1.00 84.31 143 GLU A O 1
ATOM 1117 N N . ALA A 1 144 ? 10.076 6.991 14.367 1.00 91.25 144 ALA A N 1
ATOM 1118 C CA . ALA A 1 144 ? 9.245 8.098 14.820 1.00 91.25 144 ALA A CA 1
ATOM 1119 C C . ALA A 1 144 ? 7.774 7.686 14.922 1.00 91.25 144 ALA A C 1
ATOM 1121 O O . ALA A 1 144 ? 7.224 7.049 14.029 1.00 91.25 144 ALA A O 1
ATOM 1122 N N . LEU A 1 145 ? 7.119 8.128 15.997 1.00 93.81 145 LEU A N 1
ATOM 1123 C CA . LEU A 1 145 ? 5.670 8.023 16.106 1.00 93.81 145 LEU A CA 1
ATOM 1124 C C . LEU A 1 145 ? 4.994 8.903 15.046 1.00 93.81 145 LEU A C 1
ATOM 1126 O O . LEU A 1 145 ? 5.394 10.048 14.820 1.00 93.81 145 LEU A O 1
ATOM 1130 N N . SER A 1 146 ? 3.943 8.369 14.439 1.00 95.56 146 SER A N 1
ATOM 1131 C CA . SER A 1 146 ? 3.112 9.015 13.428 1.00 95.56 146 SER A CA 1
ATOM 1132 C C . SER A 1 146 ? 1.648 9.070 13.881 1.00 95.56 146 SER A C 1
ATOM 1134 O O . SER A 1 146 ? 1.305 8.677 15.000 1.00 95.56 146 SER A O 1
ATOM 1136 N N . SER A 1 147 ? 0.766 9.620 13.045 1.00 95.31 147 SER A N 1
ATOM 1137 C CA . SER A 1 147 ? -0.673 9.567 13.316 1.00 95.31 147 SER A CA 1
ATOM 1138 C C . SER A 1 147 ? -1.227 8.161 13.049 1.00 95.31 147 SER A C 1
ATOM 1140 O O . SER A 1 147 ? -0.733 7.479 12.145 1.00 95.31 147 SER A O 1
ATOM 1142 N N . PRO A 1 148 ? -2.301 7.736 13.738 1.00 96.31 148 PRO A N 1
ATOM 1143 C CA . PRO A 1 148 ? -3.006 6.494 13.415 1.00 96.31 148 PRO A CA 1
ATOM 1144 C C . PRO A 1 148 ? -3.403 6.387 11.932 1.00 96.31 148 PRO A C 1
ATOM 1146 O O . PRO A 1 148 ? -3.251 5.327 11.329 1.00 96.31 148 PRO A O 1
ATOM 1149 N N . LEU A 1 149 ? -3.798 7.498 11.295 1.00 95.81 149 LEU A N 1
ATOM 1150 C CA . LEU A 1 149 ? -4.082 7.540 9.855 1.00 95.81 149 LEU A CA 1
ATOM 1151 C C . LEU A 1 149 ? -2.880 7.122 8.996 1.00 95.81 149 LEU A C 1
ATOM 1153 O O . LEU A 1 149 ? -3.048 6.461 7.975 1.00 95.81 149 LEU A O 1
ATOM 1157 N N . THR A 1 150 ? -1.666 7.513 9.388 1.00 96.31 150 THR A N 1
ATOM 1158 C CA . THR A 1 150 ? -0.441 7.153 8.654 1.00 96.31 150 THR A CA 1
ATOM 1159 C C . THR A 1 150 ? -0.200 5.649 8.713 1.00 96.31 150 THR A C 1
ATOM 1161 O O . THR A 1 150 ? 0.131 5.035 7.700 1.00 96.31 150 THR A O 1
ATOM 1164 N N . VAL A 1 151 ? -0.454 5.046 9.874 1.00 97.75 151 VAL A N 1
ATOM 1165 C CA . VAL A 1 151 ? -0.340 3.599 10.072 1.00 97.75 151 VAL A CA 1
ATOM 1166 C C . VAL A 1 151 ? -1.343 2.837 9.218 1.00 97.75 151 VAL A C 1
ATOM 1168 O O . VAL A 1 151 ? -0.964 1.894 8.531 1.00 97.75 151 VAL A O 1
ATOM 1171 N N . ILE A 1 152 ? -2.600 3.282 9.193 1.00 97.56 152 ILE A N 1
ATOM 1172 C CA . ILE A 1 152 ? -3.644 2.649 8.379 1.00 97.56 152 ILE A CA 1
ATOM 1173 C C . ILE A 1 152 ? -3.321 2.785 6.888 1.00 97.56 152 ILE A C 1
ATOM 1175 O O . ILE A 1 152 ? -3.434 1.811 6.150 1.00 97.56 152 ILE A O 1
ATOM 1179 N N . LYS A 1 153 ? -2.840 3.954 6.441 1.00 97.38 153 LYS A N 1
ATOM 1180 C CA . LYS A 1 153 ? -2.359 4.134 5.062 1.00 97.38 153 LYS A CA 1
ATOM 1181 C C . LYS A 1 153 ? -1.258 3.135 4.723 1.00 97.38 153 LYS A C 1
ATOM 1183 O O . LYS A 1 153 ? -1.363 2.470 3.700 1.00 97.38 153 LYS A O 1
ATOM 1188 N N . SER A 1 154 ? -0.261 2.983 5.593 1.00 96.81 154 SER A N 1
ATOM 1189 C CA . SER A 1 154 ? 0.822 2.015 5.395 1.00 96.81 154 SER A CA 1
ATOM 1190 C C . SER A 1 154 ? 0.316 0.566 5.361 1.00 96.81 154 SER A C 1
ATOM 1192 O O . SER A 1 154 ? 0.728 -0.205 4.497 1.00 96.81 154 SER A O 1
ATOM 1194 N N . ALA A 1 155 ? -0.637 0.200 6.223 1.00 97.81 155 ALA A N 1
ATOM 1195 C CA . ALA A 1 155 ? -1.250 -1.127 6.202 1.00 97.81 155 ALA A CA 1
ATOM 1196 C C . ALA A 1 155 ? -1.996 -1.399 4.883 1.00 97.81 155 ALA A C 1
ATOM 1198 O O . ALA A 1 155 ? -1.853 -2.482 4.322 1.00 97.81 155 ALA A O 1
ATOM 1199 N N . ILE A 1 156 ? -2.713 -0.416 4.327 1.00 97.81 156 ILE A N 1
ATOM 1200 C CA . ILE A 1 156 ? -3.351 -0.547 3.005 1.00 97.81 156 ILE A CA 1
ATOM 1201 C C . ILE A 1 156 ? -2.299 -0.657 1.898 1.00 97.81 156 ILE A C 1
ATOM 1203 O O . ILE A 1 156 ? -2.450 -1.482 1.002 1.00 97.81 156 ILE A O 1
ATOM 1207 N N . GLU A 1 157 ? -1.226 0.144 1.941 1.00 97.50 157 GLU A N 1
ATOM 1208 C CA . GLU A 1 157 ? -0.126 0.027 0.974 1.00 97.50 157 GLU A CA 1
ATOM 1209 C C . GLU A 1 157 ? 0.435 -1.398 0.964 1.00 97.50 157 GLU A C 1
ATOM 1211 O O . GLU A 1 157 ? 0.582 -1.985 -0.109 1.00 97.50 157 GLU A O 1
ATOM 1216 N N . ARG A 1 158 ? 0.660 -1.988 2.145 1.00 96.06 158 ARG A N 1
ATOM 1217 C CA . ARG A 1 158 ? 1.072 -3.391 2.281 1.00 96.06 158 ARG A CA 1
ATOM 1218 C C . ARG A 1 158 ? 0.021 -4.337 1.724 1.00 96.06 158 ARG A C 1
ATOM 1220 O O . ARG A 1 158 ? 0.366 -5.157 0.885 1.00 96.06 158 ARG A O 1
ATOM 1227 N N . ALA A 1 159 ? -1.249 -4.166 2.076 1.00 97.12 159 ALA A N 1
ATOM 1228 C CA . ALA A 1 159 ? -2.323 -5.025 1.591 1.00 97.12 159 ALA A CA 1
ATOM 1229 C C . ALA A 1 159 ? -2.439 -5.014 0.054 1.00 97.12 159 ALA A C 1
ATOM 1231 O O . ALA A 1 159 ? -2.593 -6.058 -0.571 1.00 97.12 159 ALA A O 1
ATOM 1232 N N . LEU A 1 160 ? -2.243 -3.862 -0.592 1.00 97.81 160 LEU A N 1
ATOM 1233 C CA . LEU A 1 160 ? -2.218 -3.749 -2.056 1.00 97.81 160 LEU A CA 1
ATOM 1234 C C . LEU A 1 160 ? -0.984 -4.412 -2.696 1.00 97.81 160 LEU A C 1
ATOM 1236 O O . LEU A 1 160 ? -1.019 -4.773 -3.878 1.00 97.81 160 LEU A O 1
ATOM 1240 N N . LEU A 1 161 ? 0.113 -4.561 -1.953 1.00 97.12 161 LEU A N 1
ATOM 1241 C CA . LEU A 1 161 ? 1.337 -5.229 -2.401 1.00 97.12 161 LEU A CA 1
ATOM 1242 C C . LEU A 1 161 ? 1.301 -6.734 -2.144 1.00 97.12 161 LEU A C 1
ATOM 1244 O O . LEU A 1 161 ? 1.811 -7.501 -2.968 1.00 97.12 161 LEU A O 1
ATOM 1248 N N . THR A 1 162 ? 0.724 -7.154 -1.025 1.00 95.25 162 THR A N 1
ATOM 1249 C CA . THR A 1 162 ? 0.850 -8.518 -0.518 1.00 95.25 162 THR A CA 1
ATOM 1250 C C . THR A 1 162 ? -0.441 -9.298 -0.652 1.00 95.25 162 THR A C 1
ATOM 1252 O O . THR A 1 162 ? -0.355 -10.405 -1.156 1.00 95.25 162 THR A O 1
ATOM 1255 N N . ASP A 1 163 ? -1.597 -8.668 -0.424 1.00 95.00 163 ASP A N 1
ATOM 1256 C CA . ASP A 1 163 ? -2.927 -9.213 -0.078 1.00 95.00 163 ASP A CA 1
ATOM 1257 C C . ASP A 1 163 ? -3.348 -8.949 1.378 1.00 95.00 163 ASP A C 1
ATOM 1259 O O . ASP A 1 163 ? -4.535 -9.033 1.694 1.00 95.00 163 ASP A O 1
ATOM 1263 N N . ARG A 1 164 ? -2.399 -8.579 2.250 1.00 95.19 164 ARG A N 1
ATOM 1264 C CA . ARG A 1 164 ? -2.604 -8.451 3.701 1.00 95.19 164 ARG A CA 1
ATOM 1265 C C . ARG A 1 164 ? -1.945 -7.202 4.283 1.00 95.19 164 ARG A C 1
ATOM 1267 O O . ARG A 1 164 ? -0.759 -6.941 4.071 1.00 95.19 164 ARG A O 1
ATOM 1274 N N . GLY A 1 165 ? -2.713 -6.449 5.061 1.00 96.94 165 GLY A N 1
ATOM 1275 C CA . GLY A 1 165 ? -2.270 -5.269 5.799 1.00 96.94 165 GLY A CA 1
ATOM 1276 C C . GLY A 1 165 ? -2.545 -5.429 7.287 1.00 96.94 165 GLY A C 1
ATOM 1277 O O . GLY A 1 165 ? -3.622 -5.024 7.731 1.00 96.94 165 GLY A O 1
ATOM 1278 N N . PRO A 1 166 ? -1.631 -6.034 8.063 1.00 97.25 166 PRO A N 1
ATOM 1279 C CA . PRO A 1 166 ? -1.864 -6.250 9.480 1.00 97.25 166 PRO A CA 1
ATOM 1280 C C . PRO A 1 166 ? -1.846 -4.932 10.266 1.00 97.25 166 PRO A C 1
ATOM 1282 O O . PRO A 1 166 ? -1.098 -3.999 9.968 1.00 97.25 166 PRO A O 1
ATOM 1285 N N . LEU A 1 167 ? -2.661 -4.893 11.312 1.00 98.19 167 LEU A N 1
ATOM 1286 C CA . LEU A 1 167 ? -2.768 -3.838 12.308 1.00 98.19 167 LEU A CA 1
ATOM 1287 C C . LEU A 1 167 ? -2.747 -4.479 13.696 1.00 98.19 167 LEU A C 1
ATOM 1289 O O . LEU A 1 167 ? -3.365 -5.520 13.921 1.00 98.19 167 LEU A O 1
ATOM 1293 N N . ARG A 1 168 ? -2.052 -3.847 14.641 1.00 97.00 168 ARG A N 1
ATOM 1294 C CA . ARG A 1 168 ? -1.947 -4.321 16.024 1.00 97.00 168 ARG A CA 1
ATOM 1295 C C . ARG A 1 168 ? -2.112 -3.167 17.002 1.00 97.00 168 ARG A C 1
ATOM 1297 O O . ARG A 1 168 ? -1.332 -2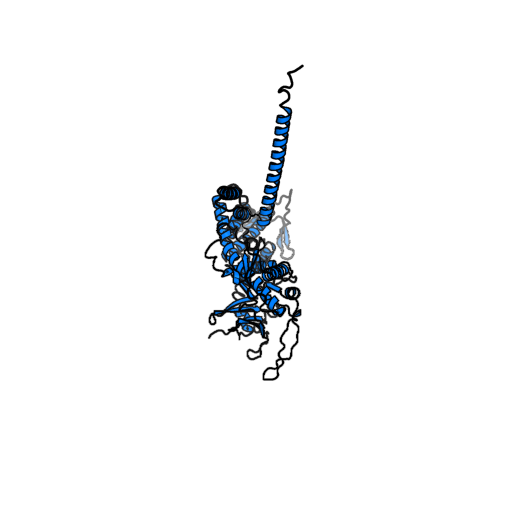.217 16.980 1.00 97.00 168 ARG A O 1
ATOM 1304 N N . LEU A 1 169 ? -3.099 -3.269 17.885 1.00 96.75 169 LEU A N 1
ATOM 1305 C CA . LEU A 1 169 ? -3.260 -2.378 19.028 1.00 96.75 169 LEU A CA 1
ATOM 1306 C C . LEU A 1 169 ? -2.518 -2.955 20.228 1.00 96.75 169 LEU A C 1
ATOM 1308 O O . LEU A 1 169 ? -2.655 -4.132 20.549 1.00 96.75 169 LEU A O 1
ATOM 1312 N N . PHE A 1 170 ? -1.715 -2.133 20.896 1.00 92.75 170 PHE A N 1
ATOM 1313 C CA . PHE A 1 170 ? -0.920 -2.597 22.027 1.00 92.75 170 PHE A CA 1
ATOM 1314 C C . PHE A 1 170 ? -0.617 -1.491 23.031 1.00 92.75 170 PHE A C 1
ATOM 1316 O O . PHE A 1 170 ? -0.746 -0.296 22.750 1.00 92.75 170 PHE A O 1
ATOM 1323 N N . ILE A 1 171 ? -0.171 -1.915 24.212 1.00 89.25 171 ILE A N 1
ATOM 1324 C CA . ILE A 1 171 ? 0.360 -1.037 25.250 1.00 89.25 171 ILE A CA 1
ATOM 1325 C C . ILE A 1 171 ? 1.849 -1.346 25.408 1.00 89.25 171 ILE A C 1
ATOM 1327 O O . ILE A 1 171 ? 2.204 -2.479 25.735 1.00 89.25 171 ILE A O 1
ATOM 1331 N N . PRO A 1 172 ? 2.742 -0.371 25.160 1.00 85.31 172 PRO A N 1
ATOM 1332 C CA . PRO A 1 172 ? 4.171 -0.558 25.356 1.00 85.31 172 PRO A CA 1
ATOM 1333 C C . PRO A 1 172 ? 4.514 -1.019 26.776 1.00 85.31 172 PRO A C 1
ATOM 1335 O O . PRO A 1 172 ? 3.973 -0.491 27.748 1.00 85.31 172 PRO A O 1
ATOM 1338 N N . SER A 1 173 ? 5.497 -1.914 26.894 1.00 77.56 173 SER A N 1
ATOM 1339 C CA . SER A 1 173 ? 5.929 -2.511 28.169 1.00 77.56 173 SER A CA 1
ATOM 1340 C C . SER A 1 173 ? 6.271 -1.488 29.255 1.00 77.56 173 SER A C 1
ATOM 1342 O O . SER A 1 173 ? 5.983 -1.712 30.420 1.00 77.56 173 SER A O 1
ATOM 1344 N N . LYS A 1 174 ? 6.792 -0.311 28.887 1.00 78.56 174 LYS A N 1
ATOM 1345 C CA . LYS A 1 174 ? 7.085 0.787 29.832 1.00 78.56 174 LYS A CA 1
ATOM 1346 C C . LYS A 1 174 ? 5.863 1.323 30.595 1.00 78.56 174 LYS A C 1
ATOM 1348 O O . LYS A 1 174 ? 6.040 2.038 31.576 1.00 78.56 174 LYS A O 1
ATOM 1353 N N . PHE A 1 175 ? 4.652 1.086 30.086 1.00 79.25 175 PHE A N 1
ATOM 1354 C CA . PHE A 1 175 ? 3.394 1.480 30.727 1.00 79.25 175 PHE A CA 1
ATOM 1355 C C . PHE A 1 175 ? 2.745 0.335 31.502 1.00 79.25 175 PHE A C 1
ATOM 1357 O O . PHE A 1 175 ? 1.747 0.556 32.187 1.00 79.25 175 PHE A O 1
ATOM 1364 N N . LEU A 1 176 ? 3.300 -0.869 31.385 1.00 71.88 176 LEU A N 1
ATOM 1365 C CA . LEU A 1 176 ? 2.942 -1.992 32.224 1.00 71.88 176 LEU A CA 1
ATOM 1366 C C . LEU A 1 176 ? 3.697 -1.814 33.541 1.00 71.88 176 LEU A C 1
ATOM 1368 O O . LEU A 1 176 ? 4.920 -1.682 33.560 1.00 71.88 176 LEU A O 1
ATOM 1372 N N . THR A 1 177 ? 2.966 -1.763 34.647 1.00 62.00 177 THR A N 1
ATOM 1373 C CA . THR A 1 177 ? 3.573 -1.876 35.971 1.00 62.00 177 THR A CA 1
ATOM 1374 C C . THR A 1 177 ? 3.707 -3.358 36.304 1.00 62.00 177 THR A C 1
ATOM 1376 O O . THR A 1 177 ? 2.738 -4.116 36.239 1.00 62.00 177 THR A O 1
ATOM 1379 N N . GLU A 1 178 ? 4.905 -3.791 36.691 1.00 51.41 178 GLU A N 1
ATOM 1380 C CA . GLU A 1 178 ? 5.013 -4.981 37.531 1.00 51.41 178 GLU A CA 1
ATOM 1381 C C . GLU A 1 178 ? 4.286 -4.665 38.841 1.00 51.41 178 GLU A C 1
ATOM 1383 O O . GLU A 1 178 ? 4.532 -3.608 39.425 1.00 51.41 178 GLU A O 1
ATOM 1388 N N . VAL A 1 179 ? 3.384 -5.547 39.281 1.00 45.75 179 VAL A N 1
ATOM 1389 C CA . VAL A 1 179 ? 3.254 -6.017 40.676 1.00 45.75 179 VAL A CA 1
ATOM 1390 C C . VAL A 1 179 ? 1.860 -6.608 40.904 1.00 45.75 179 VAL A C 1
ATOM 1392 O O . VAL A 1 179 ? 0.864 -5.895 40.983 1.00 45.75 179 VAL A O 1
ATOM 1395 N N . SER A 1 180 ? 1.833 -7.920 41.147 1.00 39.25 180 SER A N 1
ATOM 1396 C CA . SER A 1 180 ? 1.130 -8.536 42.280 1.00 39.25 180 SER A CA 1
ATOM 1397 C C . SER A 1 180 ? 1.495 -10.025 42.361 1.00 39.25 180 SER A C 1
ATOM 1399 O O . SER A 1 180 ? 1.057 -10.831 41.549 1.00 39.25 180 SER A O 1
ATOM 1401 N N . THR A 1 181 ? 2.283 -10.413 43.368 1.00 42.75 181 THR A N 1
ATOM 1402 C CA . THR A 1 181 ? 2.502 -11.817 43.766 1.00 42.75 181 THR A CA 1
ATOM 1403 C C . THR A 1 181 ? 1.317 -12.342 44.593 1.00 42.75 181 THR A C 1
ATOM 1405 O O . THR A 1 181 ? 1.520 -12.861 45.692 1.00 42.75 181 THR A O 1
ATOM 1408 N N . GLU A 1 182 ? 0.070 -12.135 44.164 1.00 41.41 182 GLU A N 1
ATOM 1409 C CA . GLU A 1 182 ? -1.105 -12.549 44.958 1.00 41.41 182 GLU A CA 1
ATOM 1410 C C . GLU A 1 182 ? -1.680 -13.909 44.550 1.00 41.41 182 GLU A C 1
ATOM 1412 O O . GLU A 1 182 ? -2.369 -14.541 45.351 1.00 41.41 182 GLU A O 1
ATOM 1417 N N . ALA A 1 183 ? -1.330 -14.424 43.369 1.00 43.50 183 ALA A N 1
ATOM 1418 C CA . ALA A 1 183 ? -1.700 -15.767 42.944 1.00 43.50 183 ALA A CA 1
ATOM 1419 C C . ALA A 1 183 ? -0.462 -16.667 42.884 1.00 43.50 183 ALA A C 1
ATOM 1421 O O . ALA A 1 183 ? 0.246 -16.727 41.881 1.00 43.50 183 ALA A O 1
ATOM 1422 N N . THR A 1 184 ? -0.205 -17.388 43.975 1.00 41.69 184 THR A N 1
ATOM 1423 C CA . THR A 1 184 ? 0.516 -18.659 43.880 1.00 41.69 184 THR A CA 1
ATOM 1424 C C . THR A 1 184 ? -0.410 -19.683 43.248 1.00 41.69 184 THR A C 1
ATOM 1426 O O . THR A 1 184 ? -1.531 -19.873 43.730 1.00 41.69 184 THR A O 1
ATOM 1429 N N . ASP A 1 185 ? 0.059 -20.361 42.209 1.00 47.81 185 ASP A N 1
ATOM 1430 C CA . ASP A 1 185 ? -0.569 -21.589 41.732 1.00 47.81 185 ASP A CA 1
ATOM 1431 C C . ASP A 1 185 ? -0.592 -22.669 42.844 1.00 47.81 185 ASP A C 1
ATOM 1433 O O . ASP A 1 185 ? 0.002 -22.515 43.918 1.00 47.81 185 ASP A O 1
ATOM 1437 N N . GLU A 1 186 ? -1.257 -23.806 42.610 1.00 48.22 186 GLU A N 1
ATOM 1438 C CA . GLU A 1 186 ? -1.307 -24.924 43.573 1.00 48.22 186 GLU A CA 1
ATOM 1439 C C . GLU A 1 186 ? 0.088 -25.490 43.944 1.00 48.22 186 GLU A C 1
ATOM 1441 O O . GLU A 1 186 ? 0.198 -26.327 44.847 1.00 48.22 186 GLU A O 1
ATOM 1446 N N . LYS A 1 187 ? 1.162 -25.039 43.276 1.00 49.19 187 LYS A N 1
ATOM 1447 C CA . LYS A 1 187 ? 2.555 -25.455 43.486 1.00 49.19 187 LYS A CA 1
ATOM 1448 C C . LYS A 1 187 ? 3.454 -24.367 44.091 1.00 49.19 187 LYS A C 1
ATOM 1450 O O . LYS A 1 187 ? 4.608 -24.672 44.398 1.00 49.19 187 LYS A O 1
ATOM 1455 N N . GLY A 1 188 ? 2.952 -23.159 44.349 1.00 38.69 188 GLY A N 1
ATOM 1456 C CA . GLY A 1 188 ? 3.701 -22.082 45.002 1.00 38.69 188 GLY A CA 1
ATOM 1457 C C . GLY A 1 188 ? 4.600 -21.238 44.087 1.00 38.69 188 GLY A C 1
ATOM 1458 O O . GLY A 1 188 ? 5.471 -20.543 44.609 1.00 38.69 188 GLY A O 1
ATOM 1459 N N . ALA A 1 189 ? 4.420 -21.282 42.765 1.00 41.03 189 ALA A N 1
ATOM 1460 C CA . ALA A 1 189 ? 5.068 -20.371 41.826 1.00 41.03 189 ALA A CA 1
ATOM 1461 C C . ALA A 1 189 ? 4.322 -19.027 41.799 1.00 41.03 189 ALA A C 1
ATOM 1463 O O . ALA A 1 189 ? 3.101 -18.983 41.645 1.00 41.03 189 ALA A O 1
ATOM 1464 N N . ALA A 1 190 ? 5.054 -17.931 41.996 1.00 40.06 190 ALA A N 1
ATOM 1465 C CA . ALA A 1 190 ? 4.518 -16.585 41.849 1.00 40.06 190 ALA A CA 1
ATOM 1466 C C . ALA A 1 190 ? 4.343 -16.282 40.357 1.00 40.06 190 ALA A C 1
ATOM 1468 O O . ALA A 1 190 ? 5.313 -16.379 39.609 1.00 40.06 190 ALA A O 1
ATOM 1469 N N . ARG A 1 191 ? 3.128 -15.922 39.935 1.00 44.00 191 ARG A N 1
ATOM 1470 C CA . ARG A 1 191 ? 2.883 -15.397 38.588 1.00 44.00 191 ARG A CA 1
ATOM 1471 C C . ARG A 1 191 ? 2.976 -13.880 38.608 1.00 44.00 191 ARG A C 1
ATOM 1473 O O . ARG A 1 191 ? 2.274 -13.231 39.382 1.00 44.00 191 ARG A O 1
ATOM 1480 N N . GLU A 1 192 ? 3.834 -13.323 37.765 1.00 42.03 192 GLU A N 1
ATOM 1481 C CA . GLU A 1 192 ? 3.869 -11.887 37.512 1.00 42.03 192 GLU A CA 1
ATOM 1482 C C . GLU A 1 192 ? 2.725 -11.555 36.557 1.00 42.03 192 GLU A C 1
ATOM 1484 O O . GLU A 1 192 ? 2.744 -11.903 35.384 1.00 42.03 192 GLU A O 1
ATOM 1489 N N . THR A 1 193 ? 1.670 -10.931 37.076 1.00 46.09 193 THR A N 1
ATOM 1490 C CA . THR A 1 193 ? 0.624 -10.376 36.213 1.00 46.09 193 THR A CA 1
ATOM 1491 C C . THR A 1 193 ? 0.986 -8.922 35.951 1.00 46.09 193 THR A C 1
ATOM 1493 O O . THR A 1 193 ? 1.089 -8.136 36.895 1.00 46.09 193 THR A O 1
ATOM 1496 N N . ALA A 1 194 ? 1.213 -8.566 34.688 1.00 50.97 194 ALA A N 1
ATOM 1497 C CA . ALA A 1 194 ? 1.368 -7.175 34.290 1.00 50.97 194 ALA A CA 1
ATOM 1498 C C . ALA A 1 194 ? 0.043 -6.445 34.555 1.00 50.97 194 ALA A C 1
ATOM 1500 O O . ALA A 1 194 ? -0.983 -6.766 33.955 1.00 50.97 194 ALA A O 1
ATOM 1501 N N . VAL A 1 195 ? 0.054 -5.480 35.472 1.00 57.66 195 VAL A N 1
ATOM 1502 C CA . VAL A 1 195 ? -1.107 -4.632 35.758 1.00 57.66 195 VAL A CA 1
ATOM 1503 C C . VAL A 1 195 ? -0.809 -3.267 35.167 1.00 57.66 195 VAL A C 1
ATOM 1505 O O . VAL A 1 195 ? 0.284 -2.738 35.342 1.00 57.66 195 VAL A O 1
ATOM 1508 N N . ILE A 1 196 ? -1.759 -2.671 34.459 1.00 63.06 196 ILE A N 1
ATOM 1509 C CA . ILE A 1 196 ? -1.667 -1.257 34.091 1.00 63.06 196 ILE A CA 1
ATOM 1510 C C . ILE A 1 196 ? -2.268 -0.460 35.240 1.00 63.06 196 ILE A C 1
ATOM 1512 O O . ILE A 1 196 ? -3.403 -0.723 35.635 1.00 63.06 196 ILE A O 1
ATOM 1516 N N . GLU A 1 197 ? -1.519 0.503 35.788 1.00 66.69 197 GLU A N 1
ATOM 1517 C CA . GLU A 1 197 ? -2.076 1.454 36.752 1.00 66.69 197 GLU A CA 1
ATOM 1518 C C . GLU A 1 197 ? -3.329 2.104 36.157 1.00 66.69 197 GLU A C 1
ATOM 1520 O O . GLU A 1 197 ? -3.258 2.802 35.134 1.00 66.69 197 GLU A O 1
ATOM 1525 N N . THR A 1 198 ? -4.468 1.860 36.810 1.00 69.94 198 THR A N 1
ATOM 1526 C CA . THR A 1 198 ? -5.754 2.435 36.428 1.00 69.94 198 THR A CA 1
ATOM 1527 C C . THR A 1 198 ? -5.677 3.951 36.510 1.00 69.94 198 THR A C 1
ATOM 1529 O O . THR A 1 198 ? -5.361 4.501 37.569 1.00 69.94 198 THR A O 1
ATOM 1532 N N . SER A 1 199 ? -5.975 4.619 35.401 1.00 76.44 199 SER A N 1
ATOM 1533 C CA . SER A 1 199 ? -5.912 6.076 35.264 1.00 76.44 199 SER A CA 1
ATOM 1534 C C . SER A 1 199 ? -7.196 6.633 34.652 1.00 76.44 199 SER A C 1
ATOM 1536 O O . SER A 1 199 ? -8.015 5.887 34.114 1.00 76.44 199 SER A O 1
ATOM 1538 N N . GLU A 1 200 ? -7.380 7.954 34.714 1.00 84.44 200 GLU A N 1
ATOM 1539 C CA . GLU A 1 200 ? -8.495 8.610 34.022 1.00 84.44 200 GLU A CA 1
ATOM 1540 C C . GLU A 1 200 ? -8.462 8.299 32.507 1.00 84.44 200 GLU A C 1
ATOM 1542 O O . GLU A 1 200 ? -7.367 8.162 31.943 1.00 84.44 200 GLU A O 1
ATOM 1547 N N . PRO A 1 201 ? -9.624 8.221 31.822 1.00 82.06 201 PRO A N 1
ATOM 1548 C CA . PRO A 1 201 ? -9.714 7.827 30.409 1.00 82.06 201 PRO A CA 1
ATOM 1549 C C . PRO A 1 201 ? -8.731 8.552 29.481 1.00 82.06 201 PRO A C 1
ATOM 1551 O O . PRO A 1 201 ? -8.062 7.925 28.659 1.00 82.06 201 PRO A O 1
ATOM 1554 N N . GLY A 1 202 ? -8.555 9.864 29.663 1.00 83.88 202 GLY A N 1
ATOM 1555 C CA . GLY A 1 202 ? -7.635 10.668 28.852 1.00 83.88 202 GLY A CA 1
ATOM 1556 C C . GLY A 1 202 ? -6.142 10.371 29.072 1.00 83.88 202 GLY A C 1
ATOM 1557 O O . GLY A 1 202 ? -5.328 10.625 28.181 1.00 83.88 202 GLY A O 1
ATOM 1558 N N . GLU A 1 203 ? -5.747 9.840 30.232 1.00 85.19 203 GLU A N 1
ATOM 1559 C CA . GLU A 1 203 ? -4.373 9.374 30.474 1.00 85.19 203 GLU A CA 1
ATOM 1560 C C . GLU A 1 203 ? -4.159 7.966 29.925 1.00 85.19 203 GLU A C 1
ATOM 1562 O O . GLU A 1 203 ? -3.124 7.697 29.312 1.00 85.19 203 GLU A O 1
ATOM 1567 N N . THR A 1 204 ? -5.159 7.098 30.081 1.00 86.81 204 THR A N 1
ATOM 1568 C CA . THR A 1 204 ? -5.182 5.753 29.499 1.00 86.81 204 THR A CA 1
ATOM 1569 C C . THR A 1 204 ? -5.040 5.804 27.977 1.00 86.81 204 THR A C 1
ATOM 1571 O O . THR A 1 204 ? -4.233 5.075 27.402 1.00 86.81 204 THR A O 1
ATOM 1574 N N . LEU A 1 205 ? -5.726 6.745 27.327 1.00 90.81 205 LEU A N 1
ATOM 1575 C CA . LEU A 1 205 ? -5.683 6.960 25.879 1.00 90.81 205 LEU A CA 1
ATOM 1576 C C . LEU A 1 205 ? -4.267 7.185 25.322 1.00 90.81 205 LEU A C 1
ATOM 1578 O O . LEU A 1 205 ? -3.962 6.816 24.190 1.00 90.81 205 LEU A O 1
ATOM 1582 N N . LYS A 1 206 ? -3.375 7.786 26.117 1.00 90.62 206 LYS A N 1
ATOM 1583 C CA . LYS A 1 206 ? -1.981 8.068 25.725 1.00 90.62 206 LYS A CA 1
ATOM 1584 C C . LYS A 1 206 ? -1.077 6.836 25.800 1.00 90.62 206 LYS A C 1
ATOM 1586 O O . LYS A 1 206 ? 0.076 6.905 25.377 1.00 90.62 206 LYS A O 1
ATOM 1591 N N . LYS A 1 207 ? -1.574 5.738 26.376 1.00 91.88 207 LYS A N 1
ATOM 1592 C CA . LYS A 1 207 ? -0.854 4.472 26.550 1.00 91.88 207 LYS A CA 1
ATOM 1593 C C . LYS A 1 207 ? -1.180 3.459 25.443 1.00 91.88 207 LYS A C 1
ATOM 1595 O O . LYS A 1 207 ? -0.457 2.476 25.335 1.00 91.88 207 LYS A O 1
ATOM 1600 N N . ILE A 1 208 ? -2.219 3.696 24.633 1.00 94.31 208 ILE A N 1
ATOM 1601 C CA . ILE A 1 208 ? -2.698 2.785 23.579 1.00 94.31 208 ILE A CA 1
ATOM 1602 C C . ILE A 1 208 ? -2.120 3.203 22.226 1.00 94.31 208 ILE A C 1
ATOM 1604 O O . ILE A 1 208 ? -2.370 4.319 21.769 1.00 94.31 208 ILE A O 1
ATOM 1608 N N . PHE A 1 209 ? -1.381 2.304 21.578 1.00 96.31 209 PHE A N 1
ATOM 1609 C CA . PHE A 1 209 ? -0.699 2.553 20.307 1.00 96.31 209 PHE A CA 1
ATOM 1610 C C . PHE A 1 209 ? -1.209 1.624 19.211 1.00 96.31 209 PHE A C 1
ATOM 1612 O O . PHE A 1 209 ? -1.524 0.464 19.475 1.00 96.31 209 PHE A O 1
ATOM 1619 N N . LEU A 1 210 ? -1.242 2.136 17.980 1.00 97.88 210 LEU A N 1
ATOM 1620 C CA . LEU A 1 210 ? -1.521 1.373 16.770 1.00 97.88 210 LEU A CA 1
ATOM 1621 C C . LEU A 1 210 ? -0.212 1.136 16.015 1.00 97.88 210 LEU A C 1
ATOM 1623 O O . LEU A 1 210 ? 0.423 2.081 15.551 1.00 97.88 210 LEU A O 1
ATOM 1627 N N . LEU A 1 211 ? 0.173 -0.125 15.883 1.00 96.88 211 LEU A N 1
ATOM 1628 C CA . LEU A 1 211 ? 1.268 -0.577 15.038 1.00 96.88 211 LEU A CA 1
ATOM 1629 C C . LEU A 1 211 ? 0.704 -1.080 13.707 1.00 96.88 211 LEU A C 1
ATOM 1631 O O . LEU A 1 211 ? -0.294 -1.799 13.685 1.00 96.88 211 LEU A O 1
ATOM 1635 N N . GLY A 1 212 ? 1.375 -0.737 12.612 1.00 96.75 212 GLY A N 1
ATOM 1636 C CA . GLY A 1 212 ? 1.223 -1.396 11.318 1.00 96.75 212 GLY A CA 1
ATOM 1637 C C . GLY A 1 212 ? 2.470 -2.231 11.056 1.00 96.75 212 GLY A C 1
ATOM 1638 O O . GLY A 1 212 ? 3.443 -1.650 10.557 1.00 96.75 212 GLY A O 1
ATOM 1639 N N . PRO A 1 213 ? 2.475 -3.531 11.414 1.00 95.00 213 PRO A N 1
ATOM 1640 C CA . PRO A 1 213 ? 3.584 -4.439 11.137 1.00 95.00 213 PRO A CA 1
ATOM 1641 C C . PRO A 1 213 ? 3.815 -4.620 9.635 1.00 95.00 213 PRO A C 1
ATOM 1643 O O . PRO A 1 213 ? 2.933 -4.321 8.819 1.00 95.00 213 PRO A O 1
ATOM 1646 N N . GLU A 1 214 ? 4.975 -5.161 9.264 1.00 93.06 214 GLU A N 1
ATOM 1647 C CA . GLU A 1 214 ? 5.140 -5.727 7.926 1.00 93.06 214 GLU A CA 1
ATOM 1648 C C . GLU A 1 214 ? 4.263 -6.980 7.748 1.00 93.06 214 GLU A C 1
ATOM 1650 O O . GLU A 1 214 ? 3.890 -7.665 8.705 1.00 93.06 214 GLU A O 1
ATOM 1655 N N . ALA A 1 215 ? 3.893 -7.286 6.503 1.00 92.19 215 ALA A N 1
ATOM 1656 C CA . ALA A 1 215 ? 2.987 -8.400 6.200 1.00 92.19 215 ALA A CA 1
ATOM 1657 C C . ALA A 1 215 ? 3.609 -9.788 6.466 1.00 92.19 215 ALA A C 1
ATOM 1659 O O . ALA A 1 215 ? 2.889 -10.784 6.558 1.00 92.19 215 ALA A O 1
ATOM 1660 N N . ASP A 1 216 ? 4.933 -9.861 6.581 1.00 91.12 216 ASP A N 1
ATOM 1661 C CA . ASP A 1 216 ? 5.693 -11.041 6.994 1.00 91.12 216 ASP A CA 1
ATOM 1662 C C . ASP A 1 216 ? 5.950 -11.110 8.508 1.00 91.12 216 ASP A C 1
ATOM 1664 O O . ASP A 1 216 ? 6.398 -12.142 9.003 1.00 91.12 216 ASP A O 1
ATOM 1668 N N . GLN A 1 217 ? 5.605 -10.057 9.252 1.00 91.50 217 GLN A N 1
ATOM 1669 C CA . GLN A 1 217 ? 5.727 -9.999 10.708 1.00 91.50 217 GLN A CA 1
ATOM 1670 C C . GLN A 1 217 ? 4.429 -10.356 11.426 1.00 91.50 217 GLN A C 1
ATOM 1672 O O . GLN A 1 217 ? 4.467 -10.761 12.585 1.00 91.50 217 GLN A O 1
ATOM 1677 N N . ALA A 1 218 ? 3.275 -10.190 10.779 1.00 94.62 218 ALA A N 1
ATOM 1678 C CA . ALA A 1 218 ? 1.984 -10.426 11.409 1.00 94.62 218 ALA A CA 1
ATOM 1679 C C . ALA A 1 218 ? 0.944 -11.043 10.474 1.00 94.62 218 ALA A C 1
ATOM 1681 O O . ALA A 1 218 ? 0.962 -10.849 9.255 1.00 94.62 218 ALA A O 1
ATOM 1682 N N . THR A 1 219 ? -0.017 -11.744 11.073 1.00 95.75 219 THR A N 1
ATOM 1683 C CA . THR A 1 219 ? -1.231 -12.186 10.385 1.00 95.75 219 THR A CA 1
ATOM 1684 C C . THR A 1 219 ? -2.406 -12.355 11.344 1.00 95.75 219 THR A C 1
ATOM 1686 O O . THR A 1 219 ? -2.212 -12.563 12.543 1.00 95.75 219 THR A O 1
ATOM 1689 N N . VAL A 1 220 ? -3.626 -12.290 10.806 1.00 95.88 220 VAL A N 1
ATOM 1690 C CA . VAL A 1 220 ? -4.838 -12.765 11.481 1.00 95.88 220 VAL A CA 1
ATOM 1691 C C . VAL A 1 220 ? -5.370 -13.972 10.714 1.00 95.88 220 VAL A C 1
ATOM 1693 O O . VAL A 1 220 ? -5.832 -13.856 9.582 1.00 95.88 220 VAL A O 1
ATOM 1696 N N . GLY A 1 221 ? -5.273 -15.147 11.328 1.00 92.50 221 GLY A N 1
ATOM 1697 C CA . GLY A 1 221 ? -5.720 -16.411 10.759 1.00 92.50 221 GLY A CA 1
ATOM 1698 C C . GLY A 1 221 ? -7.099 -16.834 11.260 1.00 92.50 221 GLY A C 1
ATOM 1699 O O . GLY A 1 221 ? -7.626 -16.308 12.240 1.00 92.50 221 GLY A O 1
ATOM 1700 N N . LEU A 1 222 ? -7.676 -17.831 10.587 1.00 90.75 222 LEU A N 1
ATOM 1701 C CA . LEU A 1 222 ? -8.898 -18.516 11.006 1.00 90.75 222 LEU A CA 1
ATOM 1702 C C . LEU A 1 222 ? -8.561 -19.966 11.354 1.00 90.75 222 LEU A C 1
ATOM 1704 O O . LEU A 1 222 ? -8.095 -20.723 10.495 1.00 90.75 222 LEU A O 1
ATOM 1708 N N . ASP A 1 223 ? -8.839 -20.389 12.587 1.00 86.12 223 ASP A N 1
ATOM 1709 C CA . ASP A 1 223 ? -8.823 -21.812 12.909 1.00 86.12 223 ASP A CA 1
ATOM 1710 C C . ASP A 1 223 ? -10.059 -22.463 12.286 1.00 86.12 223 ASP A C 1
ATOM 1712 O O . ASP A 1 223 ? -11.174 -22.340 12.783 1.00 86.12 223 ASP A O 1
ATOM 1716 N N . ASN A 1 224 ? -9.858 -23.198 11.193 1.00 84.12 224 ASN A N 1
ATOM 1717 C CA . ASN A 1 224 ? -10.929 -23.894 10.477 1.00 84.12 224 ASN A CA 1
ATOM 1718 C C . ASN A 1 224 ? -11.698 -24.921 11.332 1.00 84.12 224 ASN A C 1
ATOM 1720 O O . ASN A 1 224 ? -12.761 -25.378 10.911 1.00 84.12 224 ASN A O 1
ATOM 1724 N N . ASN A 1 225 ? -11.163 -25.345 12.482 1.00 80.25 225 ASN A N 1
ATOM 1725 C CA . ASN A 1 225 ? -11.846 -26.294 13.361 1.00 80.25 225 ASN A CA 1
ATOM 1726 C C . ASN A 1 225 ? -12.771 -25.579 14.345 1.00 80.25 225 ASN A C 1
ATOM 1728 O O . ASN A 1 225 ? -13.937 -25.953 14.460 1.00 80.25 225 ASN A O 1
ATOM 1732 N N . ALA A 1 226 ? -12.245 -24.576 15.049 1.00 79.94 226 ALA A N 1
ATOM 1733 C CA . ALA A 1 226 ? -13.002 -23.783 16.012 1.00 79.94 226 ALA A CA 1
ATOM 1734 C C . ALA A 1 226 ? -13.879 -22.715 15.337 1.00 79.94 226 ALA A C 1
ATOM 1736 O O . ALA A 1 226 ? -14.827 -22.225 15.943 1.00 79.94 226 ALA A O 1
ATOM 1737 N N . MET A 1 227 ? -13.591 -22.388 14.073 1.00 84.56 227 MET A N 1
ATOM 1738 C CA . MET A 1 227 ? -14.144 -21.242 13.349 1.00 84.56 227 MET A CA 1
ATOM 1739 C C . MET A 1 227 ? -13.919 -19.920 14.100 1.00 84.56 227 MET A C 1
ATOM 1741 O O . MET A 1 227 ? -14.740 -19.010 14.019 1.00 84.56 227 MET A O 1
ATOM 1745 N N . THR A 1 228 ? -12.798 -19.819 14.817 1.00 87.19 228 THR A N 1
ATOM 1746 C CA . THR A 1 228 ? -12.385 -18.637 15.580 1.00 87.19 228 THR A CA 1
ATOM 1747 C C . THR A 1 228 ? -11.147 -18.004 14.960 1.00 87.19 228 THR A C 1
ATOM 1749 O O . THR A 1 228 ? -10.282 -18.687 14.402 1.00 87.19 228 THR A O 1
ATOM 1752 N N . GLN A 1 229 ? -11.074 -16.677 15.025 1.00 91.88 229 GLN A N 1
ATOM 1753 C CA . GLN A 1 229 ? -9.904 -15.940 14.565 1.00 91.88 229 GLN A CA 1
ATOM 1754 C C . GLN A 1 229 ? -8.797 -15.962 15.621 1.00 91.88 229 GLN A C 1
ATOM 1756 O O . GLN A 1 229 ? -9.064 -15.989 16.825 1.00 91.88 229 GLN A O 1
ATOM 1761 N N . TYR A 1 230 ? -7.555 -15.899 15.158 1.00 94.25 230 TYR A N 1
ATOM 1762 C CA . TYR A 1 230 ? -6.376 -15.718 15.996 1.00 94.25 230 TYR A CA 1
ATOM 1763 C C . TYR A 1 230 ? -5.403 -14.748 15.322 1.00 94.25 230 TYR A C 1
ATOM 1765 O O . TYR A 1 230 ? -5.310 -14.704 14.098 1.00 94.25 230 TYR A O 1
ATOM 1773 N N . GLY A 1 231 ? -4.669 -13.973 16.110 1.00 95.25 231 GLY A N 1
ATOM 1774 C CA . GLY A 1 231 ? -3.589 -13.103 15.656 1.00 95.25 231 GLY A CA 1
ATOM 1775 C C . GLY A 1 231 ? -2.227 -13.706 15.981 1.00 95.25 231 GLY A C 1
ATOM 1776 O O . GLY A 1 231 ? -2.061 -14.313 17.037 1.00 95.25 231 GLY A O 1
ATOM 1777 N N . ILE A 1 232 ? -1.258 -13.532 15.086 1.00 94.69 232 ILE A N 1
ATOM 1778 C CA . ILE A 1 232 ? 0.158 -13.830 15.327 1.00 94.69 232 ILE A CA 1
ATOM 1779 C C . ILE A 1 232 ? 0.970 -12.590 14.973 1.00 94.69 232 ILE A C 1
ATOM 1781 O O . ILE A 1 232 ? 0.787 -12.031 13.892 1.00 94.69 232 ILE A O 1
ATOM 1785 N N . TYR A 1 233 ? 1.885 -12.193 15.852 1.00 93.69 233 TYR A N 1
ATOM 1786 C CA . TYR A 1 233 ? 2.863 -11.131 15.623 1.00 93.69 233 TYR A CA 1
ATOM 1787 C C . TYR A 1 233 ? 4.262 -11.597 16.038 1.00 93.69 233 TYR A C 1
ATOM 1789 O O . TYR A 1 233 ? 4.451 -12.057 17.159 1.00 93.69 233 TYR A O 1
ATOM 1797 N N . LEU A 1 234 ? 5.252 -11.475 15.159 1.00 90.75 234 LEU A N 1
ATOM 17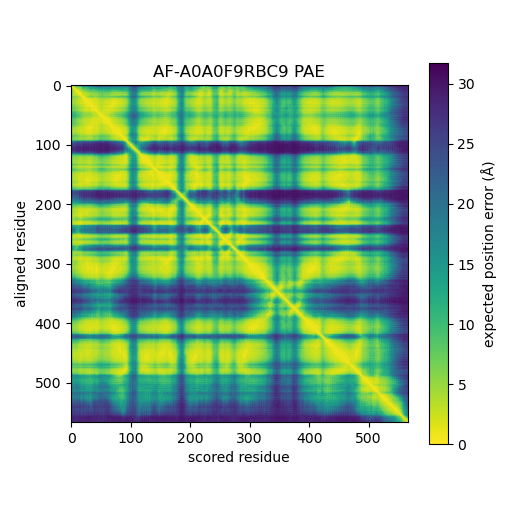98 C CA . LEU A 1 234 ? 6.652 -11.780 15.449 1.00 90.75 234 LEU A CA 1
ATOM 1799 C C . LEU A 1 234 ? 7.340 -10.542 16.026 1.00 90.75 234 LEU A C 1
ATOM 1801 O O . LEU A 1 234 ? 7.344 -9.483 15.402 1.00 90.75 234 LEU A O 1
ATOM 1805 N N . ILE A 1 235 ? 7.934 -10.681 17.212 1.00 84.62 235 ILE A N 1
ATOM 1806 C CA . ILE A 1 235 ? 8.579 -9.570 17.926 1.00 84.62 235 ILE A CA 1
ATOM 1807 C C . ILE A 1 235 ? 10.003 -9.343 17.406 1.00 84.62 235 ILE A C 1
ATOM 1809 O O . ILE A 1 235 ? 10.398 -8.200 17.192 1.00 84.62 235 ILE A O 1
ATOM 1813 N N . ASP A 1 236 ? 10.741 -10.423 17.144 1.00 72.38 236 ASP A N 1
ATOM 1814 C CA . ASP A 1 236 ? 12.168 -10.366 16.787 1.00 72.38 236 ASP A CA 1
ATOM 1815 C C . ASP A 1 236 ? 12.418 -10.354 15.270 1.00 72.38 236 ASP A C 1
ATOM 1817 O O . ASP A 1 236 ? 13.540 -10.563 14.816 1.00 72.38 236 ASP A O 1
ATOM 1821 N N . ALA A 1 237 ? 11.389 -10.122 14.452 1.00 58.03 237 ALA A N 1
ATOM 1822 C CA . ALA A 1 237 ? 11.515 -10.208 12.995 1.00 58.03 237 ALA A CA 1
ATOM 1823 C C . ALA A 1 237 ? 12.510 -9.196 12.387 1.00 58.03 237 ALA A C 1
ATOM 1825 O O . ALA A 1 237 ? 12.995 -9.413 11.279 1.00 58.03 237 ALA A O 1
ATOM 1826 N N . ASP A 1 238 ? 12.833 -8.120 13.111 1.00 50.00 238 ASP A N 1
ATOM 1827 C CA . ASP A 1 238 ? 13.788 -7.091 12.688 1.00 50.00 238 ASP A CA 1
ATOM 1828 C C . ASP A 1 238 ? 15.246 -7.384 13.101 1.00 50.00 238 ASP A C 1
ATOM 1830 O O . ASP A 1 238 ? 16.137 -6.607 12.746 1.00 50.00 238 ASP A O 1
ATOM 1834 N N . ASP A 1 239 ? 15.525 -8.469 13.841 1.00 54.97 239 ASP A N 1
ATOM 1835 C CA . ASP A 1 239 ? 16.894 -8.834 14.226 1.00 54.97 239 ASP A CA 1
ATOM 1836 C C . ASP A 1 239 ? 17.549 -9.733 13.151 1.00 54.97 239 ASP A C 1
ATOM 1838 O O . ASP A 1 239 ? 17.242 -10.932 13.072 1.00 54.97 239 ASP A O 1
ATOM 1842 N N . PRO A 1 240 ? 18.479 -9.198 12.328 1.00 48.97 240 PRO A N 1
ATOM 1843 C CA . PRO A 1 240 ? 19.136 -9.960 11.268 1.00 48.97 240 PRO A CA 1
ATOM 1844 C C . PRO A 1 240 ? 19.948 -11.150 11.798 1.00 48.97 240 PRO A C 1
ATOM 1846 O O . PRO A 1 240 ? 20.159 -12.105 11.051 1.00 48.97 240 PRO A O 1
ATOM 1849 N N . ASP A 1 241 ? 20.367 -11.132 13.069 1.00 48.12 241 ASP A N 1
ATOM 1850 C CA . ASP A 1 241 ? 21.099 -12.243 13.681 1.00 48.12 241 ASP A CA 1
ATOM 1851 C C . ASP A 1 241 ? 20.169 -13.425 14.031 1.00 48.12 241 ASP A C 1
ATOM 1853 O O . ASP A 1 241 ? 20.645 -14.555 14.152 1.00 48.12 241 ASP A O 1
ATOM 1857 N N . THR A 1 242 ? 18.851 -13.208 14.147 1.00 49.66 242 THR A N 1
ATOM 1858 C CA . THR A 1 242 ? 17.860 -14.275 14.408 1.00 49.66 242 THR A CA 1
ATOM 1859 C C . THR A 1 242 ? 17.225 -14.840 13.133 1.00 49.66 242 THR A C 1
ATOM 1861 O O . THR A 1 242 ? 16.869 -16.017 13.103 1.00 49.66 242 THR A O 1
ATOM 1864 N N . ALA A 1 243 ? 17.154 -14.054 12.051 1.00 47.22 243 ALA A N 1
ATOM 1865 C CA . ALA A 1 243 ? 16.549 -14.461 10.778 1.00 47.22 243 ALA A CA 1
ATOM 1866 C C . ALA A 1 243 ? 17.376 -15.493 9.976 1.00 47.22 243 ALA A C 1
ATOM 1868 O O . ALA A 1 243 ? 16.825 -16.213 9.142 1.00 47.22 243 ALA A O 1
ATOM 1869 N N . GLU A 1 244 ? 18.692 -15.589 10.207 1.00 43.97 244 GLU A N 1
ATOM 1870 C CA . GLU A 1 244 ? 19.598 -16.457 9.429 1.00 43.97 244 GLU A CA 1
ATOM 1871 C C . GLU A 1 244 ? 19.952 -17.798 10.106 1.00 43.97 244 GLU A C 1
ATOM 1873 O O . GLU A 1 244 ? 20.654 -18.623 9.510 1.00 43.97 244 GLU A O 1
ATOM 1878 N N . ILE A 1 245 ? 19.484 -18.061 11.333 1.00 48.69 245 ILE A N 1
ATOM 1879 C CA . ILE A 1 245 ? 19.867 -19.271 12.074 1.00 48.69 245 ILE A CA 1
ATOM 1880 C C . ILE A 1 245 ? 18.761 -20.331 11.997 1.00 48.69 245 ILE A C 1
ATOM 1882 O O . ILE A 1 245 ? 17.796 -20.308 12.758 1.00 48.69 245 ILE A O 1
ATOM 1886 N N . GLU A 1 246 ? 18.940 -21.330 11.123 1.00 45.84 246 GLU A N 1
ATOM 1887 C CA . GLU A 1 246 ? 18.110 -22.545 11.124 1.00 45.84 246 GLU A CA 1
ATOM 1888 C C . GLU A 1 246 ? 18.081 -23.178 12.532 1.00 45.84 246 GLU A C 1
ATOM 1890 O O . GLU A 1 246 ? 19.101 -23.655 13.038 1.00 45.84 246 GLU A O 1
ATOM 1895 N N . GLY A 1 247 ? 16.895 -23.220 13.150 1.00 49.03 247 GLY A N 1
ATOM 1896 C CA . GLY A 1 247 ? 16.654 -23.885 14.435 1.00 49.03 247 GLY A CA 1
ATOM 1897 C C . GLY A 1 247 ? 16.629 -22.981 15.673 1.00 49.03 247 GLY A C 1
ATOM 1898 O O . GLY A 1 247 ? 16.513 -23.516 16.775 1.00 49.03 247 GLY A O 1
ATOM 1899 N N . VAL A 1 248 ? 16.719 -21.655 15.521 1.00 53.31 248 VAL A N 1
ATOM 1900 C CA . VAL A 1 248 ? 16.394 -20.695 16.593 1.00 53.31 248 VAL A CA 1
ATOM 1901 C C . VAL A 1 248 ? 14.910 -20.340 16.476 1.00 53.31 248 VAL A C 1
ATOM 1903 O O . VAL A 1 248 ? 14.444 -20.000 15.393 1.00 53.31 248 VAL A O 1
ATOM 1906 N N . GLY A 1 249 ? 14.146 -20.506 17.559 1.00 59.81 249 GLY A N 1
ATOM 1907 C CA . GLY A 1 249 ? 12.731 -20.134 17.592 1.00 59.81 249 GLY A CA 1
ATOM 1908 C C . GLY A 1 249 ? 12.546 -18.622 17.455 1.00 59.81 249 GLY A C 1
ATOM 1909 O O . GLY A 1 249 ? 13.434 -17.862 17.825 1.00 59.81 249 GLY A O 1
ATOM 1910 N N . HIS A 1 250 ? 11.400 -18.173 16.947 1.00 70.94 250 HIS A N 1
ATOM 1911 C CA . HIS A 1 250 ? 11.058 -16.750 16.974 1.00 70.94 250 HIS A CA 1
ATOM 1912 C C . HIS A 1 250 ? 10.320 -16.414 18.265 1.00 70.94 250 HIS A C 1
ATOM 1914 O O . HIS A 1 250 ? 9.433 -17.168 18.671 1.00 70.94 250 HIS A O 1
ATOM 1920 N N . THR A 1 251 ? 10.623 -15.263 18.867 1.00 82.06 251 THR A N 1
ATOM 1921 C CA . THR A 1 251 ? 9.728 -14.694 19.876 1.00 82.06 251 THR A CA 1
ATOM 1922 C C . THR A 1 251 ? 8.502 -14.116 19.179 1.00 82.06 251 THR A C 1
ATOM 1924 O O . THR A 1 251 ? 8.626 -13.346 18.219 1.00 82.06 251 THR A O 1
ATOM 1927 N N . GLY A 1 252 ? 7.309 -14.460 19.650 1.00 87.31 252 GLY A N 1
ATOM 1928 C CA . GLY A 1 252 ? 6.072 -13.963 19.063 1.00 87.31 252 GLY A CA 1
ATOM 1929 C C . GLY A 1 252 ? 4.919 -13.862 20.045 1.00 87.31 252 GLY A C 1
ATOM 1930 O O . GLY A 1 252 ? 4.905 -14.475 21.106 1.00 87.31 252 GLY A O 1
ATOM 1931 N N . GLU A 1 253 ? 3.939 -13.062 19.668 1.00 90.56 253 GLU A N 1
ATOM 1932 C CA . GLU A 1 253 ? 2.674 -12.872 20.352 1.00 90.56 253 GLU A CA 1
ATOM 1933 C C . GLU A 1 253 ? 1.580 -13.642 19.615 1.00 90.56 253 GLU A C 1
ATOM 1935 O O . GLU A 1 253 ? 1.418 -13.485 18.404 1.00 90.56 253 GLU A O 1
ATOM 1940 N N . ILE A 1 254 ? 0.816 -14.451 20.349 1.00 91.56 254 ILE A N 1
ATOM 1941 C CA . ILE A 1 254 ? -0.426 -15.059 19.871 1.00 91.56 254 ILE A CA 1
ATOM 1942 C C . ILE A 1 254 ? -1.595 -14.402 20.595 1.00 91.56 254 ILE A C 1
ATOM 1944 O O . ILE A 1 254 ? -1.619 -14.347 21.827 1.00 91.56 254 ILE A O 1
ATOM 1948 N N . VAL A 1 255 ? -2.587 -13.962 19.826 1.00 93.12 255 VAL A N 1
ATOM 1949 C CA . VAL A 1 255 ? -3.843 -13.412 20.337 1.00 93.12 255 VAL A CA 1
ATOM 1950 C C . VAL A 1 255 ? -4.995 -14.322 19.931 1.00 93.12 255 VAL A C 1
ATOM 1952 O O . VAL A 1 255 ? -5.133 -14.641 18.754 1.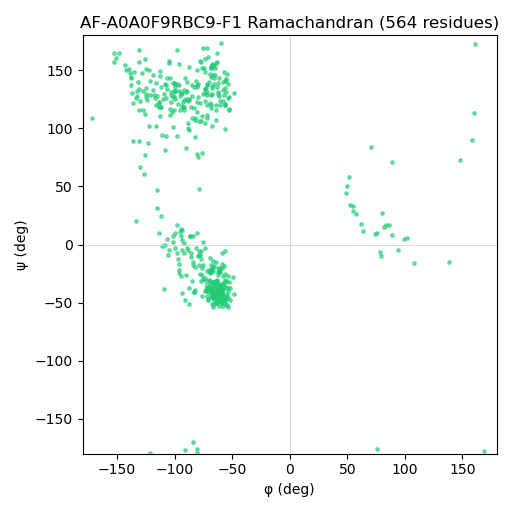00 93.12 255 VAL A O 1
ATOM 1955 N N . PHE A 1 256 ? -5.836 -14.751 20.866 1.00 92.81 256 PHE A N 1
ATOM 1956 C CA . PHE A 1 256 ? -7.018 -15.567 20.558 1.00 92.81 256 PHE A CA 1
ATOM 1957 C C . PHE A 1 256 ? -8.160 -15.293 21.537 1.00 92.81 256 PHE A C 1
ATOM 1959 O O . PHE A 1 256 ? -7.952 -14.692 22.589 1.00 92.81 256 PHE A O 1
ATOM 1966 N N . VAL A 1 257 ? -9.367 -15.726 21.181 1.00 91.06 257 VAL A N 1
ATOM 1967 C CA . VAL A 1 257 ? -10.578 -15.576 22.001 1.00 91.06 257 VAL A CA 1
ATOM 1968 C C . VAL A 1 257 ? -11.037 -16.950 22.487 1.00 91.06 257 VAL A C 1
ATOM 1970 O O . VAL A 1 257 ? -11.037 -17.900 21.700 1.00 91.06 257 VAL A O 1
ATOM 1973 N N . ASP A 1 258 ? -11.394 -17.064 23.767 1.00 88.12 258 ASP A N 1
ATOM 1974 C CA . ASP A 1 258 ? -11.932 -18.298 24.353 1.00 88.12 258 ASP A CA 1
ATOM 1975 C C . ASP A 1 258 ? -13.472 -18.383 24.299 1.00 88.12 258 ASP A C 1
ATOM 1977 O O . ASP A 1 258 ? -14.152 -17.538 23.716 1.00 88.12 258 ASP A O 1
ATOM 1981 N N . GLU A 1 259 ? -14.037 -19.450 24.874 1.00 86.31 259 GLU A N 1
ATOM 1982 C CA . GLU A 1 259 ? -15.491 -19.673 24.917 1.00 86.31 259 GLU A CA 1
ATOM 1983 C C . GLU A 1 259 ? -16.239 -18.651 25.794 1.00 86.31 259 GLU A C 1
ATOM 1985 O O . GLU A 1 259 ? -17.445 -18.482 25.618 1.00 86.31 259 GLU A O 1
ATOM 1990 N N . ASP A 1 260 ? -15.537 -17.971 26.707 1.00 85.94 260 ASP A N 1
ATOM 1991 C CA . ASP A 1 260 ? -16.077 -16.947 27.608 1.00 85.94 260 ASP A CA 1
ATOM 1992 C C . ASP A 1 260 ? -15.909 -15.524 27.024 1.00 85.94 260 ASP A C 1
ATOM 1994 O O . ASP A 1 260 ? -16.091 -14.535 27.732 1.00 85.94 260 ASP A O 1
ATOM 1998 N N . GLU A 1 261 ? -15.562 -15.410 25.734 1.00 87.56 261 GLU A N 1
ATOM 1999 C CA . GLU A 1 261 ? -15.303 -14.150 25.018 1.00 87.56 261 GLU A CA 1
ATOM 2000 C C . GLU A 1 261 ? -14.120 -13.331 25.574 1.00 87.56 261 GLU A C 1
ATOM 2002 O O . GLU A 1 261 ? -13.952 -12.143 25.255 1.00 87.56 261 GLU A O 1
ATOM 2007 N N . MET A 1 262 ? -13.250 -13.970 26.358 1.00 87.94 262 MET A N 1
ATOM 2008 C CA . MET A 1 262 ? -12.028 -13.365 26.866 1.00 87.94 262 MET A CA 1
ATOM 2009 C C . MET A 1 262 ? -10.954 -13.399 25.788 1.00 87.94 262 MET A C 1
ATOM 2011 O O . MET A 1 262 ? -10.759 -14.388 25.088 1.00 87.94 262 MET A O 1
ATOM 2015 N N . THR A 1 263 ? -10.224 -12.297 25.654 1.00 90.44 263 THR A N 1
ATOM 2016 C CA . THR A 1 263 ? -9.077 -12.200 24.753 1.00 90.44 263 THR A CA 1
ATOM 2017 C C . THR A 1 263 ? -7.808 -12.542 25.504 1.00 90.44 263 THR A C 1
ATOM 2019 O O . THR A 1 263 ? -7.468 -11.917 26.510 1.00 90.44 263 THR A O 1
ATOM 2022 N N . HIS A 1 264 ? -7.113 -13.547 24.999 1.00 89.56 264 HIS A N 1
ATOM 2023 C CA . HIS A 1 264 ? -5.849 -14.038 25.508 1.00 89.56 264 HIS A CA 1
ATOM 2024 C C . HIS A 1 264 ? -4.731 -13.459 24.662 1.00 89.56 264 HIS A C 1
ATOM 2026 O O . HIS A 1 264 ? -4.736 -13.631 23.446 1.00 89.56 264 HIS A O 1
ATOM 2032 N N . ILE A 1 265 ? -3.771 -12.806 25.305 1.00 89.31 265 ILE A N 1
ATOM 2033 C CA . ILE A 1 265 ? -2.519 -12.372 24.691 1.00 89.31 265 ILE A CA 1
ATOM 2034 C C . ILE A 1 265 ? -1.415 -13.198 25.329 1.00 89.31 265 ILE A C 1
ATOM 2036 O O . ILE A 1 265 ? -1.211 -13.141 26.543 1.00 89.31 265 ILE A O 1
ATOM 2040 N N . ARG A 1 266 ? -0.719 -13.983 24.516 1.00 87.19 266 ARG A N 1
ATOM 2041 C CA . ARG A 1 266 ? 0.337 -14.880 24.967 1.00 87.19 266 ARG A CA 1
ATOM 2042 C C . ARG A 1 266 ? 1.638 -14.548 24.270 1.00 87.19 266 ARG A C 1
ATOM 2044 O O . ARG A 1 266 ? 1.673 -14.519 23.044 1.00 87.19 266 ARG A O 1
ATOM 2051 N N . ILE A 1 267 ? 2.700 -14.372 25.047 1.00 84.00 267 ILE A N 1
ATOM 2052 C CA . ILE A 1 267 ? 4.053 -14.214 24.515 1.00 84.00 267 ILE A CA 1
ATOM 2053 C C . ILE A 1 267 ? 4.750 -15.576 24.538 1.00 84.00 267 ILE A C 1
ATOM 2055 O O . ILE A 1 267 ? 4.680 -16.312 25.521 1.00 84.00 267 ILE A O 1
ATOM 2059 N N . ILE A 1 268 ? 5.377 -15.931 23.425 1.00 81.38 268 ILE A N 1
ATOM 2060 C CA . ILE A 1 268 ? 6.135 -17.162 23.224 1.00 81.38 268 ILE A CA 1
ATOM 2061 C C . ILE A 1 268 ? 7.581 -16.754 22.981 1.00 81.38 268 ILE A C 1
ATOM 2063 O O . ILE A 1 268 ? 7.841 -16.035 22.024 1.00 81.38 268 ILE A O 1
ATOM 2067 N N . GLU A 1 269 ? 8.502 -17.205 23.829 1.00 78.88 269 GLU A N 1
ATOM 2068 C CA . GLU A 1 269 ? 9.939 -16.918 23.718 1.00 78.88 269 GLU A CA 1
ATOM 2069 C C . GLU A 1 269 ? 10.668 -17.934 22.822 1.00 78.88 269 GLU A C 1
ATOM 2071 O O . GLU A 1 269 ? 10.256 -19.086 22.688 1.00 78.88 269 GLU A O 1
ATOM 2076 N N . ALA A 1 270 ? 11.776 -17.524 22.203 1.00 69.88 270 ALA A N 1
ATOM 2077 C CA . ALA A 1 270 ? 12.549 -18.342 21.264 1.00 69.88 270 ALA A CA 1
ATOM 2078 C C . ALA A 1 270 ? 13.087 -19.678 21.835 1.00 69.88 270 ALA A C 1
ATOM 2080 O O . ALA A 1 270 ? 13.206 -20.662 21.100 1.00 69.88 270 ALA A O 1
ATOM 2081 N N . ASP A 1 271 ? 13.430 -19.730 23.125 1.00 66.62 271 ASP A N 1
ATOM 2082 C CA . ASP A 1 271 ? 14.003 -20.886 23.837 1.00 66.62 271 ASP A CA 1
ATOM 2083 C C . ASP A 1 271 ? 12.962 -21.704 24.629 1.00 66.62 271 ASP A C 1
ATOM 2085 O O . ASP A 1 271 ? 13.301 -22.533 25.481 1.00 66.62 271 ASP A O 1
ATOM 2089 N N . TYR A 1 272 ? 11.687 -21.499 24.306 1.00 65.75 272 TYR A N 1
ATOM 2090 C CA . TYR A 1 272 ? 10.529 -22.040 25.007 1.00 65.75 272 TYR A CA 1
ATOM 2091 C C . TYR A 1 272 ? 10.420 -23.584 25.007 1.00 65.75 272 TYR A C 1
ATOM 2093 O O . TYR A 1 272 ? 10.601 -24.260 23.990 1.00 65.75 272 TYR A O 1
ATOM 2101 N N . ASP A 1 273 ? 10.035 -24.146 26.166 1.00 61.75 273 ASP A N 1
ATOM 2102 C CA . ASP A 1 273 ? 9.608 -25.546 26.334 1.00 61.75 273 ASP A CA 1
ATOM 2103 C C . ASP A 1 273 ? 8.075 -25.656 26.170 1.00 61.75 273 ASP A C 1
ATOM 2105 O O . ASP A 1 273 ? 7.354 -25.141 27.028 1.00 61.75 273 ASP A O 1
ATOM 2109 N N . PRO A 1 274 ? 7.551 -26.408 25.174 1.00 59.44 274 PRO A N 1
ATOM 2110 C CA . PRO A 1 274 ? 6.114 -26.638 24.958 1.00 59.44 274 PRO A CA 1
ATOM 2111 C C . PRO A 1 274 ? 5.331 -27.240 26.132 1.00 59.44 274 PRO A C 1
ATOM 2113 O O . PRO A 1 274 ? 4.117 -27.426 26.039 1.00 59.44 274 PRO A O 1
ATOM 2116 N N . LYS A 1 275 ? 6.007 -27.617 27.220 1.00 57.09 275 LYS A N 1
ATOM 2117 C CA . LYS A 1 275 ? 5.403 -28.136 28.455 1.00 57.09 275 LYS A CA 1
ATOM 2118 C C . LYS A 1 275 ? 5.474 -27.161 29.637 1.00 57.09 275 LYS A C 1
ATOM 2120 O O . LYS A 1 275 ? 5.035 -27.536 30.727 1.00 57.09 275 LYS A O 1
ATOM 2125 N N . GLY A 1 276 ? 6.056 -25.977 29.447 1.00 57.41 276 GLY A N 1
ATOM 2126 C CA . GLY A 1 276 ? 6.175 -24.923 30.454 1.00 57.41 276 GLY A CA 1
ATOM 2127 C C . GLY A 1 276 ? 4.869 -24.163 30.699 1.00 57.41 276 GLY A C 1
ATOM 2128 O O . GLY A 1 276 ? 3.891 -24.325 29.970 1.00 57.41 276 GLY A O 1
ATOM 2129 N N . GLU A 1 277 ? 4.845 -23.347 31.756 1.00 57.38 277 GLU A N 1
ATOM 2130 C CA . GLU A 1 277 ? 3.774 -22.365 31.961 1.00 57.38 277 GLU A CA 1
ATOM 2131 C C . GLU A 1 277 ? 3.936 -21.192 30.986 1.00 57.38 277 GLU A C 1
ATOM 2133 O O . GLU A 1 277 ? 5.052 -20.870 30.591 1.00 57.38 277 GLU A O 1
ATOM 2138 N N . PHE A 1 278 ? 2.815 -20.595 30.580 1.00 63.00 278 PHE A N 1
ATOM 2139 C CA . PHE A 1 278 ? 2.774 -19.482 29.635 1.00 63.00 278 PHE A CA 1
ATOM 2140 C C . PHE A 1 278 ? 2.573 -18.162 30.376 1.00 63.00 278 PHE A C 1
ATOM 2142 O O . PHE A 1 278 ? 1.703 -18.092 31.251 1.00 63.00 278 PHE A O 1
ATOM 2149 N N . ASP A 1 279 ? 3.281 -17.118 29.948 1.00 66.62 279 ASP A N 1
ATOM 2150 C CA . ASP A 1 279 ? 2.910 -15.747 30.283 1.00 66.62 279 ASP A CA 1
ATOM 2151 C C . ASP A 1 279 ? 1.727 -15.343 29.402 1.00 66.62 279 ASP A C 1
ATOM 2153 O O . ASP A 1 279 ? 1.827 -15.163 28.185 1.00 66.62 279 ASP A O 1
ATOM 2157 N N . GLU A 1 280 ? 0.560 -15.294 30.035 1.00 78.50 280 GLU A N 1
ATOM 2158 C CA . GLU A 1 280 ? -0.723 -15.089 29.383 1.00 78.50 280 GLU A CA 1
ATOM 2159 C C . GLU A 1 280 ? -1.490 -13.979 30.093 1.00 78.50 280 GLU A C 1
ATOM 2161 O O . GLU A 1 280 ? -1.775 -14.054 31.292 1.00 78.50 280 GLU A O 1
ATOM 2166 N N . ILE A 1 281 ? -1.857 -12.960 29.325 1.00 82.75 281 ILE A N 1
ATOM 2167 C CA . ILE A 1 281 ? -2.699 -11.861 29.774 1.00 82.75 281 ILE A CA 1
ATOM 2168 C C . ILE A 1 281 ? -4.115 -12.133 29.276 1.00 82.75 281 ILE A C 1
ATOM 2170 O O . ILE A 1 281 ? -4.327 -12.370 28.087 1.00 82.75 281 ILE A O 1
ATOM 2174 N N . LYS A 1 282 ? -5.086 -12.081 30.190 1.00 86.00 282 LYS A N 1
ATOM 2175 C CA . LYS A 1 282 ? -6.511 -12.231 29.880 1.00 86.00 282 LYS A CA 1
ATOM 2176 C C . LYS A 1 282 ? -7.209 -10.888 29.999 1.00 86.00 282 LYS A C 1
ATOM 2178 O O . LYS A 1 282 ? -7.115 -10.242 31.042 1.00 86.00 282 LYS A O 1
ATOM 2183 N N . ILE A 1 283 ? -7.906 -10.487 28.944 1.00 86.69 283 ILE A N 1
ATOM 2184 C CA . ILE A 1 283 ? -8.555 -9.182 28.838 1.00 86.69 283 ILE A CA 1
ATOM 2185 C C . ILE A 1 283 ? -9.986 -9.371 28.331 1.00 86.69 283 ILE A C 1
ATOM 2187 O O . ILE A 1 283 ? -10.216 -10.058 27.339 1.00 86.69 283 ILE A O 1
ATOM 2191 N N . GLU A 1 284 ? -10.955 -8.743 28.992 1.00 87.25 284 GLU A N 1
ATOM 2192 C CA . GLU A 1 284 ? -12.369 -8.784 28.604 1.00 87.25 284 GLU A CA 1
ATOM 2193 C C . GLU A 1 284 ? -12.642 -7.809 27.446 1.00 87.25 284 GLU A C 1
ATOM 2195 O O . GLU A 1 284 ? -13.183 -6.724 27.625 1.00 87.25 284 GLU A O 1
ATOM 2200 N N . MET A 1 285 ? -12.228 -8.174 26.230 1.00 87.06 285 MET A N 1
ATOM 2201 C CA . MET A 1 285 ? -12.442 -7.357 25.023 1.00 87.06 285 MET A CA 1
ATOM 2202 C C . MET A 1 285 ? -13.797 -7.629 24.348 1.00 87.06 285 MET A C 1
ATOM 2204 O O . MET A 1 285 ? -14.046 -7.136 23.242 1.00 87.06 285 MET A O 1
ATOM 2208 N N . GLY A 1 286 ? -14.674 -8.419 24.980 1.00 84.19 286 GLY A N 1
ATOM 2209 C CA . GLY A 1 286 ? -15.955 -8.878 24.432 1.00 84.19 286 GLY A CA 1
ATOM 2210 C C . GLY A 1 286 ? -15.782 -9.509 23.054 1.00 84.19 286 GLY A C 1
ATOM 2211 O O . GLY A 1 286 ? -16.286 -8.970 22.067 1.00 84.19 286 GLY A O 1
ATOM 2212 N N . GLY A 1 287 ? -14.948 -10.548 22.988 1.00 86.06 287 GLY A N 1
ATOM 2213 C CA . GLY A 1 287 ? -14.727 -11.362 21.795 1.00 86.06 287 GLY A CA 1
ATOM 2214 C C . GLY A 1 287 ? -13.857 -10.748 20.693 1.00 86.06 287 GLY A C 1
ATOM 2215 O O . GLY A 1 287 ? -13.802 -11.302 19.597 1.00 86.06 287 GLY A O 1
ATOM 2216 N N . LYS A 1 288 ? -13.184 -9.613 20.937 1.00 89.62 288 LYS A N 1
ATOM 2217 C CA . LYS A 1 288 ? -12.359 -8.922 19.927 1.00 89.62 288 LYS A CA 1
ATOM 2218 C C . LYS A 1 288 ? -10.865 -9.151 20.125 1.00 89.62 288 LYS A C 1
ATOM 2220 O O . LYS A 1 288 ? -10.331 -8.887 21.195 1.00 89.62 288 LYS A O 1
ATOM 2225 N N . LEU A 1 289 ? -10.169 -9.513 19.050 1.00 95.00 289 LEU A N 1
ATOM 2226 C CA . LEU A 1 289 ? -8.706 -9.528 19.021 1.00 95.00 289 LEU A CA 1
ATOM 2227 C C . LEU A 1 289 ? -8.136 -8.101 19.081 1.00 95.00 289 LEU A C 1
ATOM 2229 O O . LEU A 1 289 ? -8.722 -7.155 18.553 1.00 95.00 289 LEU A O 1
ATOM 2233 N N . THR A 1 290 ? -6.930 -7.967 19.633 1.00 95.75 290 THR A N 1
ATOM 2234 C CA . THR A 1 290 ? -6.099 -6.750 19.546 1.00 95.75 290 THR A CA 1
ATOM 2235 C C . THR A 1 290 ? -5.335 -6.641 18.221 1.00 95.75 290 THR A C 1
ATOM 2237 O O . THR A 1 290 ? -4.502 -5.749 18.046 1.00 95.75 290 THR A O 1
ATOM 2240 N N . MET A 1 291 ? -5.646 -7.510 17.257 1.00 97.25 291 MET A N 1
ATOM 2241 C CA . MET A 1 291 ? -5.096 -7.506 15.906 1.00 97.25 291 MET A CA 1
ATOM 2242 C C . MET A 1 291 ? -6.213 -7.550 14.864 1.00 97.25 291 MET A C 1
ATOM 2244 O O . MET A 1 291 ? -7.242 -8.189 15.078 1.00 97.25 291 MET A O 1
ATOM 2248 N N . PHE A 1 292 ? -5.971 -6.911 13.726 1.00 97.62 292 PHE A N 1
ATOM 2249 C CA . PHE A 1 292 ? -6.842 -6.930 12.554 1.00 97.62 292 PHE A CA 1
ATOM 2250 C C . PHE A 1 292 ? -5.985 -7.038 11.297 1.00 97.62 292 PHE A C 1
ATOM 2252 O O . PHE A 1 292 ? -4.844 -6.582 11.284 1.00 97.62 292 PHE A O 1
ATOM 2259 N N . GLU A 1 293 ? -6.508 -7.635 10.233 1.00 97.62 293 GLU A N 1
ATOM 2260 C CA . GLU A 1 293 ? -5.801 -7.743 8.960 1.00 97.62 293 GLU A CA 1
ATOM 2261 C C . GLU A 1 293 ? -6.702 -7.212 7.850 1.00 97.62 293 GLU A C 1
ATOM 2263 O O . GLU A 1 293 ? -7.763 -7.768 7.590 1.00 97.62 293 GLU A O 1
ATOM 2268 N N . ILE A 1 294 ? -6.276 -6.125 7.206 1.00 97.94 294 ILE A N 1
ATOM 2269 C CA . ILE A 1 294 ? -6.926 -5.614 5.999 1.00 97.94 294 ILE A CA 1
ATOM 2270 C C . ILE A 1 294 ? -6.649 -6.608 4.873 1.00 97.94 294 ILE A C 1
ATOM 2272 O O . ILE A 1 294 ? -5.479 -6.847 4.556 1.00 97.94 294 ILE A O 1
ATOM 2276 N N . GLN A 1 295 ? -7.696 -7.154 4.255 1.00 96.19 295 GLN A N 1
ATOM 2277 C CA . GLN A 1 295 ? -7.564 -8.142 3.185 1.00 96.19 295 GLN A CA 1
ATOM 2278 C C . GLN A 1 295 ? -8.122 -7.598 1.875 1.00 96.19 295 GLN A C 1
ATOM 2280 O O . GLN A 1 295 ? -9.326 -7.599 1.644 1.00 96.19 295 GLN A O 1
ATOM 2285 N N . VAL A 1 296 ? -7.238 -7.160 0.977 1.00 95.50 296 VAL A N 1
ATOM 2286 C CA . VAL A 1 296 ? -7.639 -6.636 -0.338 1.00 95.50 296 VAL A CA 1
ATOM 2287 C C . VAL A 1 296 ? -6.929 -7.377 -1.462 1.00 95.50 296 VAL A C 1
ATOM 2289 O O . VAL A 1 296 ? -5.797 -7.834 -1.291 1.00 95.50 296 VAL A O 1
ATOM 2292 N N . PRO A 1 297 ? -7.538 -7.481 -2.656 1.00 93.81 297 PRO A N 1
ATOM 2293 C CA . PRO A 1 297 ? -6.840 -8.010 -3.812 1.00 93.81 297 PRO A CA 1
ATOM 2294 C C . PRO A 1 297 ? -5.571 -7.204 -4.098 1.00 93.81 297 PRO A C 1
ATOM 2296 O O . PRO A 1 297 ? -5.594 -5.982 -4.247 1.00 93.81 297 PRO A O 1
ATOM 2299 N N . ARG A 1 298 ? -4.452 -7.914 -4.231 1.00 94.31 298 ARG A N 1
ATOM 2300 C CA . ARG A 1 298 ? -3.166 -7.325 -4.595 1.00 94.31 298 ARG A CA 1
ATOM 2301 C C . ARG A 1 298 ? -3.262 -6.560 -5.919 1.00 94.31 298 ARG A C 1
ATOM 2303 O O . ARG A 1 298 ? -3.505 -7.151 -6.973 1.00 94.31 298 ARG A O 1
ATOM 2310 N N . LEU A 1 299 ? -2.955 -5.268 -5.865 1.00 96.62 299 LEU A N 1
ATOM 2311 C CA . LEU A 1 299 ? -2.895 -4.366 -7.015 1.00 96.62 299 LEU A CA 1
ATOM 2312 C C . LEU A 1 299 ? -1.673 -4.652 -7.900 1.00 96.62 299 LEU A C 1
ATOM 2314 O O . LEU A 1 299 ? -1.728 -4.530 -9.122 1.00 96.62 299 LEU A O 1
ATOM 2318 N N . VAL A 1 300 ? -0.550 -5.050 -7.293 1.00 97.38 300 VAL A N 1
ATOM 2319 C CA . VAL A 1 300 ? 0.702 -5.328 -8.015 1.00 97.38 300 VAL A CA 1
ATOM 2320 C C . VAL A 1 300 ? 0.761 -6.795 -8.441 1.00 97.38 300 VAL A C 1
ATOM 2322 O O . VAL A 1 300 ? 1.355 -7.650 -7.775 1.00 97.38 300 VAL A O 1
ATOM 2325 N N . SER A 1 301 ? 0.119 -7.085 -9.573 1.00 96.44 301 SER A N 1
ATOM 2326 C CA . SER A 1 301 ? 0.091 -8.411 -10.195 1.00 96.44 301 SER A CA 1
ATOM 2327 C C . SER A 1 301 ? 1.434 -8.803 -10.834 1.00 96.44 301 SER A C 1
ATOM 2329 O O . SER A 1 301 ? 2.339 -7.983 -11.031 1.00 96.44 301 SER A O 1
ATOM 2331 N N . ASP A 1 302 ? 1.562 -10.076 -11.214 1.00 96.19 302 ASP A N 1
ATOM 2332 C CA . ASP A 1 302 ? 2.678 -10.585 -12.022 1.00 96.19 302 ASP A CA 1
ATOM 2333 C C . ASP A 1 302 ? 2.860 -9.775 -13.312 1.00 96.19 302 ASP A C 1
ATOM 2335 O O . ASP A 1 302 ? 3.990 -9.461 -13.697 1.00 96.19 302 ASP A O 1
ATOM 2339 N N . SER A 1 303 ? 1.750 -9.394 -13.952 1.00 97.38 303 SER A N 1
ATOM 2340 C CA . SER A 1 303 ? 1.756 -8.568 -15.158 1.00 97.38 303 SER A CA 1
ATOM 2341 C C . SER A 1 303 ? 2.289 -7.162 -14.869 1.00 97.38 303 SER A C 1
ATOM 2343 O O . SER A 1 303 ? 3.173 -6.702 -15.595 1.00 97.38 303 SER A O 1
ATOM 2345 N N . VAL A 1 304 ? 1.868 -6.511 -13.773 1.00 98.12 304 VAL A N 1
ATOM 2346 C CA . VAL A 1 304 ? 2.435 -5.211 -13.354 1.00 98.12 304 VAL A CA 1
ATOM 2347 C C . VAL A 1 304 ? 3.947 -5.315 -13.148 1.00 98.12 304 VAL A C 1
ATOM 2349 O O . VAL A 1 304 ? 4.694 -4.473 -13.654 1.00 98.12 304 VAL A O 1
ATOM 2352 N N . ARG A 1 305 ? 4.432 -6.363 -12.467 1.00 97.62 305 ARG A N 1
ATOM 2353 C CA . ARG A 1 305 ? 5.876 -6.567 -12.255 1.00 97.62 305 ARG A CA 1
ATOM 2354 C C . ARG A 1 305 ? 6.637 -6.729 -13.566 1.00 97.62 305 ARG A C 1
ATOM 2356 O O . ARG A 1 305 ? 7.686 -6.108 -13.752 1.00 97.62 305 ARG A O 1
ATOM 2363 N N . GLN A 1 306 ? 6.128 -7.544 -14.489 1.00 97.81 306 GLN A N 1
ATOM 2364 C CA . GLN A 1 306 ? 6.761 -7.745 -15.794 1.00 97.81 306 GLN A CA 1
ATOM 2365 C C . GLN A 1 306 ? 6.808 -6.447 -16.606 1.00 97.81 306 GLN A C 1
ATOM 2367 O O . GLN A 1 306 ? 7.864 -6.104 -17.143 1.00 97.81 306 GLN A O 1
ATOM 2372 N N . LEU A 1 307 ? 5.708 -5.693 -16.643 1.00 98.38 307 LEU A N 1
ATOM 2373 C CA . LEU A 1 307 ? 5.639 -4.402 -17.326 1.00 98.38 307 LEU A CA 1
ATOM 2374 C C . LEU A 1 307 ? 6.583 -3.371 -16.692 1.00 98.38 307 LEU A C 1
ATOM 2376 O O . LEU A 1 307 ? 7.300 -2.673 -17.408 1.00 98.38 307 LEU A O 1
ATOM 2380 N N . GLN A 1 308 ? 6.675 -3.320 -15.361 1.00 98.19 308 GLN A N 1
ATOM 2381 C CA . GLN A 1 308 ? 7.618 -2.451 -14.652 1.00 98.19 308 GLN A CA 1
ATOM 2382 C C . GLN A 1 308 ? 9.079 -2.786 -15.002 1.00 98.19 308 GLN A C 1
ATOM 2384 O O . GLN A 1 308 ? 9.873 -1.881 -15.280 1.00 98.19 308 GLN A O 1
ATOM 2389 N N . LYS A 1 309 ? 9.447 -4.074 -15.054 1.00 98.12 309 LYS A N 1
ATOM 2390 C CA . LYS A 1 309 ? 10.789 -4.515 -15.482 1.00 98.12 309 LYS A CA 1
ATOM 2391 C C . LYS A 1 309 ? 11.066 -4.145 -16.948 1.00 98.12 309 LYS A C 1
ATOM 2393 O O . LYS A 1 309 ? 12.155 -3.664 -17.270 1.00 98.12 309 LYS A O 1
ATOM 2398 N N . GLN A 1 310 ? 10.079 -4.297 -17.835 1.00 97.94 310 GLN A N 1
ATOM 2399 C CA . GLN A 1 310 ? 10.189 -3.873 -19.236 1.00 97.94 310 GLN A CA 1
ATOM 2400 C C . GLN A 1 310 ? 10.355 -2.353 -19.372 1.00 97.94 310 GLN A C 1
ATOM 2402 O O . GLN A 1 310 ? 11.200 -1.897 -20.144 1.00 97.94 310 GLN A O 1
ATOM 2407 N N . LEU A 1 311 ? 9.618 -1.563 -18.588 1.00 98.12 311 LEU A N 1
ATOM 2408 C CA . LEU A 1 311 ? 9.747 -0.107 -18.554 1.00 98.12 311 LEU A CA 1
ATOM 2409 C C . LEU A 1 311 ? 11.169 0.315 -18.164 1.00 98.12 311 LEU A C 1
ATOM 2411 O O . LEU A 1 311 ? 11.774 1.155 -18.834 1.00 98.12 311 LEU A O 1
ATOM 2415 N N . ASN A 1 312 ? 11.728 -0.309 -17.125 1.00 97.94 312 ASN A N 1
ATOM 2416 C CA . ASN A 1 312 ? 13.097 -0.055 -16.675 1.00 97.94 312 ASN A CA 1
ATOM 2417 C C . ASN A 1 312 ? 14.128 -0.405 -17.763 1.00 97.94 312 ASN A C 1
ATOM 2419 O O . ASN A 1 312 ? 15.069 0.354 -18.015 1.00 97.94 312 ASN A O 1
ATOM 2423 N N . MET A 1 313 ? 13.924 -1.517 -18.478 1.00 97.31 313 MET A N 1
ATOM 2424 C CA . MET A 1 313 ? 14.758 -1.881 -19.626 1.00 97.31 313 MET A CA 1
ATOM 2425 C C . MET A 1 313 ? 14.697 -0.815 -20.729 1.00 97.31 313 MET A C 1
ATOM 2427 O O . MET A 1 313 ? 15.745 -0.383 -21.212 1.00 97.31 313 MET A O 1
ATOM 2431 N N . ILE A 1 314 ? 13.499 -0.361 -21.114 1.00 96.88 314 ILE A N 1
ATOM 2432 C CA . ILE A 1 314 ? 13.307 0.657 -22.161 1.00 96.88 314 ILE A CA 1
ATOM 2433 C C . ILE A 1 314 ? 14.012 1.963 -21.783 1.00 96.88 314 ILE A C 1
ATOM 2435 O O . ILE A 1 314 ? 14.740 2.520 -22.605 1.00 96.88 314 ILE A O 1
ATOM 2439 N N . LEU A 1 315 ? 13.849 2.430 -20.542 1.00 96.69 315 LEU A N 1
ATOM 2440 C CA . LEU A 1 315 ? 14.499 3.647 -20.044 1.00 96.69 315 LEU A CA 1
ATOM 2441 C C . LEU A 1 315 ? 16.027 3.531 -20.076 1.00 96.69 315 LEU A C 1
ATOM 2443 O O . LEU A 1 315 ? 16.712 4.431 -20.566 1.00 96.69 315 LEU A O 1
ATOM 2447 N N . THR A 1 316 ? 16.554 2.394 -19.625 1.00 96.31 316 THR A N 1
ATOM 2448 C CA . THR A 1 316 ? 17.992 2.104 -19.645 1.00 96.31 316 THR A CA 1
ATOM 2449 C C . THR A 1 316 ? 18.536 2.082 -21.080 1.00 96.31 316 THR A C 1
ATOM 2451 O O . THR A 1 316 ? 19.573 2.683 -21.370 1.00 96.31 316 THR A O 1
ATOM 2454 N N . MET A 1 317 ? 17.830 1.440 -22.019 1.00 95.00 317 MET A N 1
ATOM 2455 C CA . MET A 1 317 ? 18.235 1.390 -23.432 1.00 95.00 317 MET A CA 1
ATOM 2456 C C . MET A 1 317 ? 18.136 2.743 -24.124 1.00 95.00 317 MET A C 1
ATOM 2458 O O . MET A 1 317 ? 19.029 3.091 -24.896 1.00 95.00 317 MET A O 1
ATOM 2462 N N . MET A 1 318 ? 17.117 3.537 -23.803 1.00 94.44 318 MET A N 1
ATOM 2463 C CA . MET A 1 318 ? 16.996 4.904 -24.293 1.00 94.44 318 MET A CA 1
ATOM 2464 C C . MET A 1 318 ? 18.200 5.749 -23.859 1.00 94.44 318 MET A C 1
ATOM 2466 O O . MET A 1 318 ? 18.802 6.421 -24.696 1.00 94.44 318 MET A O 1
ATOM 2470 N N . GLY A 1 319 ? 18.601 5.664 -22.584 1.00 92.25 319 GLY A N 1
ATOM 2471 C CA . GLY A 1 319 ? 19.791 6.346 -22.069 1.00 92.25 319 GLY A CA 1
ATOM 2472 C C . GLY A 1 319 ? 21.065 5.946 -22.819 1.00 92.25 319 GLY A C 1
ATOM 2473 O O . GLY A 1 319 ? 21.808 6.811 -23.286 1.00 92.25 319 GLY A O 1
ATOM 2474 N N . ARG A 1 320 ? 21.282 4.641 -23.032 1.00 89.88 320 ARG A N 1
ATOM 2475 C CA . ARG A 1 320 ? 22.431 4.144 -23.813 1.00 89.88 320 ARG A CA 1
ATOM 2476 C C . ARG A 1 320 ? 22.413 4.615 -25.266 1.00 89.88 320 ARG A C 1
ATOM 2478 O O . ARG A 1 320 ? 23.451 5.011 -25.787 1.00 89.88 320 ARG A O 1
ATOM 2485 N N . ASN A 1 321 ? 21.248 4.615 -25.908 1.00 90.50 321 ASN A N 1
ATOM 2486 C CA . ASN A 1 321 ? 21.099 5.066 -27.288 1.00 90.50 321 ASN A CA 1
ATOM 2487 C C . ASN A 1 321 ? 21.420 6.564 -27.441 1.00 90.50 321 ASN A C 1
ATOM 2489 O O . ASN A 1 321 ? 22.052 6.958 -28.417 1.00 90.50 321 ASN A O 1
ATOM 2493 N N . VAL A 1 322 ? 21.051 7.393 -26.457 1.00 88.56 322 VAL A N 1
ATOM 2494 C CA . VAL A 1 322 ? 21.420 8.821 -26.425 1.00 88.56 322 VAL A CA 1
ATOM 2495 C C . VAL A 1 322 ? 22.933 9.001 -26.293 1.00 88.56 322 VAL A C 1
ATOM 2497 O O . VAL A 1 322 ? 23.514 9.811 -27.015 1.00 88.56 322 VAL A O 1
ATOM 2500 N 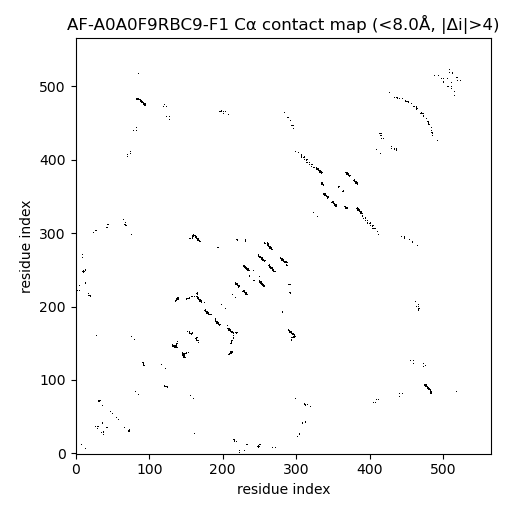N . VAL A 1 323 ? 23.591 8.224 -25.427 1.00 86.50 323 VAL A N 1
ATOM 2501 C CA . VAL A 1 323 ? 25.059 8.252 -25.306 1.00 86.50 323 VAL A CA 1
ATOM 2502 C C . VAL A 1 323 ? 25.712 7.849 -26.628 1.00 86.50 323 VAL A C 1
ATOM 2504 O O . VAL A 1 323 ? 26.580 8.566 -27.116 1.00 86.50 323 VAL A O 1
ATOM 2507 N N . GLN A 1 324 ? 25.251 6.768 -27.260 1.00 85.44 324 GLN A N 1
ATOM 2508 C CA . GLN A 1 324 ? 25.770 6.324 -28.555 1.00 85.44 324 GLN A CA 1
ATOM 2509 C C . GLN A 1 324 ? 25.555 7.363 -29.666 1.00 85.44 324 GLN A C 1
ATOM 2511 O O . GLN A 1 324 ? 26.411 7.526 -30.531 1.00 85.44 324 GLN A O 1
ATOM 2516 N N . ALA A 1 325 ? 24.443 8.103 -29.633 1.00 83.56 325 ALA A N 1
ATOM 2517 C CA . ALA A 1 325 ? 24.198 9.198 -30.566 1.00 83.56 325 ALA A CA 1
ATOM 2518 C C . ALA A 1 325 ? 25.191 10.359 -30.398 1.00 83.56 325 ALA A C 1
ATOM 2520 O O . ALA A 1 325 ? 25.581 10.975 -31.389 1.00 83.56 325 ALA A O 1
ATOM 2521 N N . GLY A 1 326 ? 25.614 10.648 -29.162 1.00 82.69 326 GLY A N 1
ATOM 2522 C CA . GLY A 1 326 ? 26.649 11.645 -28.870 1.00 82.69 326 GLY A CA 1
ATOM 2523 C C . GLY A 1 326 ? 28.074 11.156 -29.154 1.00 82.69 326 GLY A C 1
ATOM 2524 O O . GLY A 1 326 ? 28.926 11.948 -29.555 1.00 82.69 326 GLY A O 1
ATOM 2525 N N . PHE A 1 327 ? 28.323 9.854 -28.989 1.00 82.00 327 PHE A N 1
ATOM 2526 C CA . PHE A 1 327 ? 29.628 9.207 -29.134 1.00 82.00 327 PHE A CA 1
ATOM 2527 C C . PHE A 1 327 ? 29.545 8.041 -30.126 1.00 82.00 327 PHE A C 1
ATOM 2529 O O . PHE A 1 327 ? 29.496 6.873 -29.744 1.00 82.00 327 PHE A O 1
ATOM 2536 N N . LEU A 1 328 ? 29.518 8.366 -31.421 1.00 78.06 328 LEU A N 1
ATOM 2537 C CA . LEU A 1 328 ? 29.398 7.360 -32.477 1.00 78.06 328 LEU A CA 1
ATOM 2538 C C . LEU A 1 328 ? 30.613 6.428 -32.507 1.00 78.06 328 LEU A C 1
ATOM 2540 O O . LEU A 1 328 ? 31.740 6.853 -32.781 1.00 78.06 328 LEU A O 1
ATOM 2544 N N . GLU A 1 329 ? 30.353 5.139 -32.312 1.00 74.56 329 GLU A N 1
ATOM 2545 C CA . GLU A 1 329 ? 31.343 4.086 -32.501 1.00 74.56 329 GLU A CA 1
ATOM 2546 C C . GLU A 1 329 ? 31.710 3.952 -33.983 1.00 74.56 329 GLU A C 1
ATOM 2548 O O . GLU A 1 329 ? 30.849 3.913 -34.873 1.00 74.56 329 GLU A O 1
ATOM 2553 N N . ARG A 1 330 ? 33.015 3.857 -34.241 1.00 78.81 330 ARG A N 1
ATOM 2554 C CA . ARG A 1 330 ? 33.579 3.629 -35.572 1.00 78.81 330 ARG A CA 1
ATOM 2555 C C . ARG A 1 330 ? 34.196 2.245 -35.596 1.00 78.81 330 ARG A C 1
ATOM 2557 O O . ARG A 1 330 ? 35.138 1.980 -34.857 1.00 78.81 330 ARG A O 1
ATOM 2564 N N . ILE A 1 331 ? 33.681 1.381 -36.460 1.00 80.44 331 ILE A N 1
ATOM 2565 C CA . ILE A 1 331 ? 34.237 0.048 -36.670 1.00 80.44 331 ILE A CA 1
ATOM 2566 C C . ILE A 1 331 ? 35.079 0.103 -37.938 1.00 80.44 331 ILE A C 1
ATOM 2568 O O . ILE A 1 331 ? 34.565 0.371 -39.027 1.00 80.44 331 ILE A O 1
ATOM 2572 N N . LEU A 1 332 ? 36.380 -0.119 -37.779 1.00 83.19 332 LEU A N 1
ATOM 2573 C CA . LEU A 1 332 ? 37.338 -0.169 -38.876 1.00 83.19 332 LEU A CA 1
ATOM 2574 C C . LEU A 1 332 ? 37.535 -1.632 -39.275 1.00 83.19 332 LEU A C 1
ATOM 2576 O O . LEU A 1 332 ? 38.001 -2.435 -38.472 1.00 83.19 332 LEU A O 1
ATOM 2580 N N . LEU A 1 333 ? 37.142 -1.988 -40.496 1.00 82.88 333 LEU A N 1
ATOM 2581 C CA . LEU A 1 333 ? 37.287 -3.337 -41.041 1.00 82.88 333 LEU A CA 1
ATOM 2582 C C . LEU A 1 333 ? 38.383 -3.346 -42.103 1.00 82.88 333 LEU A C 1
ATOM 2584 O O . LEU A 1 333 ? 38.426 -2.444 -42.941 1.00 82.88 333 LEU A O 1
ATOM 2588 N N . ASN A 1 334 ? 39.225 -4.383 -42.082 1.00 83.38 334 ASN A N 1
ATOM 2589 C CA . ASN A 1 334 ? 40.335 -4.578 -43.025 1.00 83.38 334 ASN A CA 1
ATOM 2590 C C . ASN A 1 334 ? 41.268 -3.361 -43.126 1.00 83.38 334 ASN A C 1
ATOM 2592 O O . ASN A 1 334 ? 41.777 -3.034 -44.196 1.00 83.38 334 ASN A O 1
ATOM 2596 N N . ALA A 1 335 ? 41.445 -2.669 -42.006 1.00 82.88 335 ALA A N 1
ATOM 2597 C CA . ALA A 1 335 ? 42.061 -1.361 -41.923 1.00 82.88 335 ALA A CA 1
ATOM 2598 C C . ALA A 1 335 ? 43.316 -1.407 -41.048 1.00 82.88 335 ALA A C 1
ATOM 2600 O O . ALA A 1 335 ? 43.273 -1.926 -39.934 1.00 82.88 335 ALA A O 1
ATOM 2601 N N . GLN A 1 336 ? 44.403 -0.819 -41.535 1.00 84.56 336 GLN A N 1
ATOM 2602 C CA . GLN A 1 336 ? 45.603 -0.517 -40.770 1.00 84.56 336 GLN A CA 1
ATOM 2603 C C . GLN A 1 336 ? 45.520 0.933 -40.276 1.00 84.56 336 GLN A C 1
ATOM 2605 O O . GLN A 1 336 ? 45.240 1.856 -41.051 1.00 84.56 336 GLN A O 1
ATOM 2610 N N . LEU A 1 337 ? 45.713 1.124 -38.968 1.00 83.12 337 LEU A N 1
ATOM 2611 C CA . LEU A 1 337 ? 45.831 2.454 -38.363 1.00 83.12 337 LEU A CA 1
ATOM 2612 C C . LEU A 1 337 ? 47.088 3.164 -38.903 1.00 83.12 337 LEU A C 1
ATOM 2614 O O . LEU A 1 337 ? 48.006 2.476 -39.342 1.00 83.12 337 LEU A O 1
ATOM 2618 N N . PRO A 1 338 ? 47.166 4.508 -38.885 1.00 81.88 338 PRO A N 1
ATOM 2619 C CA . PRO A 1 338 ? 48.424 5.215 -39.127 1.00 81.88 338 PRO A CA 1
ATOM 2620 C C . PRO A 1 338 ? 49.505 4.714 -38.169 1.00 81.88 338 PRO A C 1
ATOM 2622 O O . PRO A 1 338 ? 49.189 4.339 -37.045 1.00 81.88 338 PRO A O 1
ATOM 2625 N N . GLY A 1 339 ? 50.759 4.687 -38.603 1.00 85.00 339 GLY A N 1
ATOM 2626 C CA . GLY A 1 339 ? 51.859 4.217 -37.773 1.00 85.00 339 GLY A CA 1
ATOM 2627 C C . GLY A 1 339 ? 53.141 4.027 -38.562 1.00 85.00 339 GLY A C 1
ATOM 2628 O O . GLY A 1 339 ? 53.202 4.289 -39.769 1.00 85.00 339 GLY A O 1
ATOM 2629 N N . VAL A 1 340 ? 54.167 3.547 -37.872 1.00 84.38 340 VAL A N 1
ATOM 2630 C CA . VAL A 1 340 ? 55.493 3.320 -38.443 1.00 84.38 340 VAL A CA 1
ATOM 2631 C C . VAL A 1 340 ? 55.932 1.883 -38.221 1.00 84.38 340 VAL A C 1
ATOM 2633 O O . VAL A 1 340 ? 55.828 1.340 -37.122 1.00 84.38 340 VAL A O 1
ATOM 2636 N N . THR A 1 341 ? 56.464 1.274 -39.275 1.00 84.56 341 THR A N 1
ATOM 2637 C CA . THR A 1 341 ? 57.154 -0.009 -39.175 1.00 84.56 341 THR A CA 1
ATOM 2638 C C . THR A 1 341 ? 58.550 0.228 -38.611 1.00 84.56 341 THR A C 1
ATOM 2640 O O . THR A 1 341 ? 59.326 1.007 -39.171 1.00 84.56 341 THR A O 1
ATOM 2643 N N . GLN A 1 342 ? 58.869 -0.414 -37.492 1.00 87.81 342 GLN A N 1
ATOM 2644 C CA . GLN A 1 342 ? 60.181 -0.353 -36.856 1.00 87.81 342 GLN A CA 1
ATOM 2645 C C . GLN A 1 342 ? 60.771 -1.758 -36.758 1.00 87.81 342 GLN A C 1
ATOM 2647 O O . GLN A 1 342 ? 60.070 -2.723 -36.469 1.00 87.81 342 GLN A O 1
ATOM 2652 N N . LEU A 1 343 ? 62.077 -1.878 -36.996 1.00 83.50 343 LEU A N 1
ATOM 2653 C CA . LEU A 1 343 ? 62.780 -3.145 -36.840 1.00 83.50 343 LEU A CA 1
ATOM 2654 C C . LEU A 1 343 ? 62.908 -3.470 -35.349 1.00 83.50 343 LEU A C 1
ATOM 2656 O O . LEU A 1 343 ? 63.534 -2.723 -34.596 1.00 83.50 343 LEU A O 1
ATOM 2660 N N . ASN A 1 344 ? 62.351 -4.599 -34.932 1.00 80.88 344 ASN A N 1
ATOM 2661 C CA . ASN A 1 344 ? 62.509 -5.109 -33.586 1.00 80.88 344 ASN A CA 1
ATOM 2662 C C . ASN A 1 344 ? 63.939 -5.631 -33.409 1.00 80.88 344 ASN A C 1
ATOM 2664 O O . ASN A 1 344 ? 64.323 -6.662 -33.959 1.00 80.88 344 ASN A O 1
ATOM 2668 N N . GLU A 1 345 ? 64.745 -4.916 -32.624 1.00 81.12 345 GLU A N 1
ATOM 2669 C CA . GLU A 1 345 ? 66.165 -5.234 -32.423 1.00 81.12 345 GLU A CA 1
ATOM 2670 C C . GLU A 1 345 ? 66.408 -6.593 -31.734 1.00 81.12 345 GLU A C 1
ATOM 2672 O O . GLU A 1 345 ? 67.529 -7.102 -31.760 1.00 81.12 345 GLU A O 1
ATOM 2677 N N . VAL A 1 346 ? 65.377 -7.197 -31.127 1.00 80.12 346 VAL A N 1
ATOM 2678 C CA . VAL A 1 346 ? 65.465 -8.486 -30.423 1.00 80.12 346 VAL A CA 1
ATOM 2679 C C . VAL A 1 346 ? 65.101 -9.659 -31.333 1.00 80.12 346 VAL A C 1
ATOM 2681 O O . VAL A 1 346 ? 65.769 -10.692 -31.283 1.00 80.12 346 VAL A O 1
ATOM 2684 N N . THR A 1 347 ? 64.057 -9.526 -32.153 1.00 79.00 347 THR A N 1
ATOM 2685 C CA . THR A 1 347 ? 63.574 -10.606 -33.036 1.00 79.00 347 THR A CA 1
ATOM 2686 C C . THR A 1 347 ? 64.118 -10.502 -34.461 1.00 79.00 347 THR A C 1
ATOM 2688 O O . THR A 1 347 ? 64.184 -11.509 -35.161 1.00 79.00 347 THR A O 1
ATOM 2691 N N . GLY A 1 348 ? 64.559 -9.311 -34.881 1.00 81.06 348 GLY A N 1
ATOM 2692 C CA . GLY A 1 348 ? 64.961 -9.015 -36.256 1.00 81.06 348 GLY A CA 1
ATOM 2693 C C . GLY A 1 348 ? 63.786 -8.877 -37.230 1.00 81.06 348 GLY A C 1
ATOM 2694 O O . GLY A 1 348 ? 64.020 -8.818 -38.435 1.00 81.06 348 GLY A O 1
ATOM 2695 N N . GLU A 1 349 ? 62.550 -8.844 -36.724 1.00 81.06 349 GLU A N 1
ATOM 2696 C CA . GLU A 1 349 ? 61.321 -8.702 -37.510 1.00 81.06 349 GLU A CA 1
ATOM 2697 C C . GLU A 1 349 ? 60.854 -7.240 -37.556 1.00 81.06 349 GLU A C 1
ATOM 2699 O O . GLU A 1 349 ? 61.201 -6.428 -36.699 1.00 81.06 349 GLU A O 1
ATOM 2704 N N . GLU A 1 350 ? 60.093 -6.886 -38.588 1.00 82.25 350 GLU A N 1
ATOM 2705 C CA . GLU A 1 350 ? 59.489 -5.564 -38.740 1.00 82.25 350 GLU A CA 1
ATOM 2706 C C . GLU A 1 350 ? 58.154 -5.503 -37.979 1.00 82.25 350 GLU A C 1
ATOM 2708 O O . GLU A 1 350 ? 57.165 -6.095 -38.407 1.00 82.25 350 GLU A O 1
ATOM 2713 N N . ASP A 1 351 ? 58.119 -4.769 -36.865 1.00 81.56 351 ASP A N 1
ATOM 2714 C CA . ASP A 1 351 ? 56.909 -4.556 -36.069 1.00 81.56 351 ASP A CA 1
ATOM 2715 C C . ASP A 1 351 ? 56.224 -3.252 -36.488 1.00 81.56 351 ASP A C 1
ATOM 2717 O O . ASP A 1 351 ? 56.841 -2.184 -36.548 1.00 81.56 351 ASP A O 1
ATOM 2721 N N . PHE A 1 352 ? 54.918 -3.313 -36.747 1.00 82.06 352 PHE A N 1
ATOM 2722 C CA . PHE A 1 352 ? 54.119 -2.119 -36.999 1.00 82.06 352 PHE A CA 1
ATOM 2723 C C . PHE A 1 352 ? 53.634 -1.503 -35.684 1.00 82.06 352 PHE A C 1
ATOM 2725 O O . PHE A 1 352 ? 52.867 -2.127 -34.948 1.00 82.06 352 PHE A O 1
ATOM 2732 N N . ILE A 1 353 ? 54.040 -0.263 -35.410 1.00 85.31 353 ILE A N 1
ATOM 2733 C CA . ILE A 1 353 ? 53.615 0.488 -34.225 1.00 85.31 353 ILE A CA 1
ATOM 2734 C C . ILE A 1 353 ? 52.573 1.527 -34.661 1.00 85.31 353 ILE A C 1
ATOM 2736 O O . ILE A 1 353 ? 52.935 2.459 -35.385 1.00 85.31 353 ILE A O 1
ATOM 2740 N N . PRO A 1 354 ? 51.295 1.383 -34.260 1.00 82.81 354 PRO A N 1
ATOM 2741 C CA . PRO A 1 354 ? 50.258 2.347 -34.603 1.00 82.81 354 PRO A CA 1
ATOM 2742 C C . PRO A 1 354 ? 50.438 3.663 -33.829 1.00 82.81 354 PRO A C 1
ATOM 2744 O O . PRO A 1 354 ? 50.715 3.649 -32.630 1.00 82.81 354 PRO A O 1
ATOM 2747 N N . ASP A 1 355 ? 50.240 4.785 -34.517 1.00 82.69 355 ASP A N 1
ATOM 2748 C CA . ASP A 1 355 ? 50.132 6.121 -33.933 1.00 82.69 355 ASP A CA 1
ATOM 2749 C C . ASP A 1 355 ? 48.736 6.340 -33.323 1.00 82.69 355 ASP A C 1
ATOM 2751 O O . ASP A 1 355 ? 47.745 5.710 -33.717 1.00 82.69 355 ASP A O 1
ATOM 2755 N N . ASP A 1 356 ? 48.639 7.294 -32.394 1.00 79.94 356 ASP A N 1
ATOM 2756 C CA . ASP A 1 356 ? 47.356 7.733 -31.851 1.00 79.94 356 ASP A CA 1
ATOM 2757 C C . ASP A 1 356 ? 46.484 8.364 -32.946 1.00 79.94 356 ASP A C 1
ATOM 2759 O O . ASP A 1 356 ? 46.921 9.195 -33.747 1.00 79.94 356 ASP A O 1
ATOM 2763 N N . LEU A 1 357 ? 45.204 7.994 -32.967 1.00 77.44 357 LEU A N 1
ATOM 2764 C CA . LEU A 1 357 ? 44.270 8.512 -33.956 1.00 77.44 357 LEU A CA 1
ATOM 2765 C C . LEU A 1 357 ? 43.750 9.889 -33.520 1.00 77.44 357 LEU A C 1
ATOM 2767 O O . LEU A 1 357 ? 42.923 9.996 -32.613 1.00 77.44 357 LEU A O 1
ATOM 2771 N N . GLU A 1 358 ? 44.204 10.952 -34.184 1.00 73.31 358 GLU A N 1
ATOM 2772 C CA . GLU A 1 358 ? 43.730 12.308 -33.900 1.00 73.31 358 GLU A CA 1
ATOM 2773 C C . GLU A 1 358 ? 42.256 12.481 -34.311 1.00 73.31 358 GLU A C 1
ATOM 2775 O O . GLU A 1 358 ? 41.880 12.376 -35.483 1.00 73.31 358 GLU A O 1
ATOM 2780 N N . LEU A 1 359 ? 41.401 12.770 -33.326 1.00 69.38 359 LEU A N 1
ATOM 2781 C CA . LEU A 1 359 ? 39.974 13.029 -33.506 1.00 69.38 359 LEU A CA 1
ATOM 2782 C C . LEU A 1 359 ? 39.641 14.458 -33.070 1.00 69.38 359 LEU A C 1
ATOM 2784 O O . LEU A 1 359 ? 39.911 14.847 -31.938 1.00 69.38 359 LEU A O 1
ATOM 2788 N N . GLY A 1 360 ? 39.005 15.239 -33.946 1.00 63.81 360 GLY A N 1
ATOM 2789 C CA . GLY A 1 360 ? 38.553 16.590 -33.610 1.00 63.81 360 GLY A CA 1
ATOM 2790 C C . GLY A 1 360 ? 38.280 17.472 -34.831 1.00 63.81 360 GLY A C 1
ATOM 2791 O O . GLY A 1 360 ? 38.563 17.073 -35.965 1.00 63.81 360 GLY A O 1
ATOM 2792 N N . PRO A 1 361 ? 37.714 18.675 -34.630 1.00 38.97 361 PRO A N 1
ATOM 2793 C CA . PRO A 1 361 ? 37.539 19.642 -35.707 1.00 38.97 361 PRO A CA 1
ATOM 2794 C C . PRO A 1 361 ? 38.903 20.030 -36.297 1.00 38.97 361 PRO A C 1
ATOM 2796 O O . PRO A 1 361 ? 39.763 20.551 -35.595 1.00 38.97 361 PRO A O 1
ATOM 2799 N N . GLY A 1 362 ? 39.089 19.776 -37.595 1.00 45.78 362 GLY A N 1
ATOM 2800 C CA . GLY A 1 362 ? 40.332 20.071 -38.318 1.00 45.78 362 GLY A CA 1
ATOM 2801 C C . GLY A 1 362 ? 41.332 18.912 -38.419 1.00 45.78 362 GLY A C 1
ATOM 2802 O O . GLY A 1 362 ? 42.321 19.059 -39.131 1.00 45.78 362 GLY A O 1
ATOM 2803 N N . ALA A 1 363 ? 41.073 17.763 -37.785 1.00 65.88 363 ALA A N 1
ATOM 2804 C CA . ALA A 1 363 ? 41.899 16.564 -37.938 1.00 65.88 363 ALA A CA 1
ATOM 2805 C C . ALA A 1 363 ? 41.479 15.753 -39.179 1.00 65.88 363 ALA A C 1
ATOM 2807 O O . ALA A 1 363 ? 40.288 15.560 -39.434 1.00 65.88 363 ALA A O 1
ATOM 2808 N N . THR A 1 364 ? 42.454 15.264 -39.952 1.00 54.69 364 THR A N 1
ATOM 2809 C CA . THR A 1 364 ? 42.231 14.322 -41.063 1.00 54.69 364 THR A CA 1
ATOM 2810 C C . THR A 1 364 ? 43.048 13.064 -40.806 1.00 54.69 364 THR A C 1
ATOM 2812 O O . THR A 1 364 ? 44.255 13.055 -41.027 1.00 54.69 364 THR A O 1
ATOM 2815 N N . ALA A 1 365 ? 42.391 12.004 -40.339 1.00 65.81 365 ALA A N 1
ATOM 2816 C CA . ALA A 1 365 ? 43.004 10.688 -40.199 1.00 65.81 365 ALA A CA 1
ATOM 2817 C C . ALA A 1 365 ? 42.736 9.860 -41.465 1.00 65.81 365 ALA A C 1
ATOM 2819 O O . ALA A 1 365 ? 41.589 9.751 -41.906 1.00 65.81 365 ALA A O 1
ATOM 2820 N N . PHE A 1 366 ? 43.786 9.279 -42.045 1.00 68.38 366 PHE A N 1
ATOM 2821 C CA . PHE A 1 366 ? 43.686 8.357 -43.177 1.00 68.38 366 PHE A CA 1
ATOM 2822 C C . PHE A 1 366 ? 43.815 6.924 -42.677 1.00 68.38 366 PHE A C 1
ATOM 2824 O O . PHE A 1 366 ? 44.638 6.636 -41.817 1.00 68.38 366 PHE A O 1
ATOM 2831 N N . ILE A 1 367 ? 43.006 6.030 -43.228 1.00 74.44 367 ILE A N 1
ATOM 2832 C CA . ILE A 1 367 ? 43.028 4.609 -42.897 1.00 74.44 367 ILE A CA 1
ATOM 2833 C C . ILE A 1 367 ? 43.396 3.869 -44.177 1.00 74.44 367 ILE A C 1
ATOM 2835 O O . ILE A 1 367 ? 42.799 4.129 -45.224 1.00 74.44 367 ILE A O 1
ATOM 2839 N N . GLN A 1 368 ? 44.392 2.990 -44.100 1.00 79.12 368 GLN A N 1
ATOM 2840 C CA . GLN A 1 368 ? 44.857 2.197 -45.238 1.00 79.12 368 GLN A CA 1
ATOM 2841 C C . GLN A 1 368 ? 44.369 0.755 -45.115 1.00 79.12 368 GLN A C 1
ATOM 2843 O O . GLN A 1 368 ? 43.998 0.312 -44.032 1.00 79.12 368 GLN A O 1
ATOM 2848 N N . GLY A 1 369 ? 44.315 0.035 -46.231 1.00 82.12 369 GLY A N 1
ATOM 2849 C CA . GLY A 1 369 ? 44.001 -1.389 -46.234 1.00 82.12 369 GLY A CA 1
ATOM 2850 C C . GLY A 1 369 ? 45.106 -2.213 -45.588 1.00 82.12 369 GLY A C 1
ATOM 2851 O O . GLY A 1 369 ? 46.275 -1.891 -45.774 1.00 82.12 369 GLY A O 1
ATOM 2852 N N . VAL A 1 370 ? 44.757 -3.279 -44.865 1.00 83.62 370 VAL A N 1
ATOM 2853 C CA . VAL A 1 370 ? 45.770 -4.250 -44.418 1.00 83.62 370 VAL A CA 1
ATOM 2854 C C . VAL A 1 370 ? 46.348 -4.998 -45.615 1.00 83.62 370 VAL A C 1
ATOM 2856 O O . VAL A 1 370 ? 45.610 -5.431 -46.506 1.00 83.62 370 VAL A O 1
ATOM 2859 N N . THR A 1 371 ? 47.663 -5.163 -45.626 1.00 83.38 371 THR A N 1
ATOM 2860 C CA . THR A 1 371 ? 48.349 -5.957 -46.643 1.00 83.38 371 THR A CA 1
ATOM 2861 C C . THR A 1 371 ? 48.253 -7.445 -46.305 1.00 83.38 371 THR A C 1
ATOM 2863 O O . THR A 1 371 ? 48.433 -7.834 -45.151 1.00 83.38 371 THR A O 1
ATOM 2866 N N . TYR A 1 372 ? 47.950 -8.289 -47.290 1.00 83.69 372 TYR A N 1
ATOM 2867 C CA . TYR A 1 372 ? 47.880 -9.743 -47.132 1.00 83.69 372 TYR A CA 1
ATOM 2868 C C . TYR A 1 372 ? 48.429 -10.450 -48.372 1.00 83.69 372 TYR A C 1
ATOM 2870 O O . TYR A 1 372 ? 48.332 -9.929 -49.479 1.00 83.69 372 TYR A O 1
ATOM 2878 N N . GLN A 1 373 ? 48.994 -11.644 -48.192 1.00 84.50 373 GLN A N 1
ATOM 2879 C CA . GLN A 1 373 ? 49.404 -12.499 -49.307 1.00 84.50 373 GLN A CA 1
ATOM 2880 C C . GLN A 1 373 ? 48.312 -13.518 -49.621 1.00 84.50 373 GLN A C 1
ATOM 2882 O O . GLN A 1 373 ? 47.709 -14.092 -48.709 1.00 84.50 373 GLN A O 1
ATOM 2887 N N . ASP A 1 374 ? 48.042 -13.730 -50.905 1.00 82.19 374 ASP A N 1
ATOM 2888 C CA . ASP A 1 374 ? 47.137 -14.785 -51.349 1.00 82.19 374 ASP A CA 1
ATOM 2889 C C . ASP A 1 374 ? 47.825 -16.166 -51.381 1.00 82.19 374 ASP A C 1
ATOM 2891 O O . ASP A 1 374 ? 48.987 -16.330 -51.007 1.00 82.19 374 ASP A O 1
ATOM 2895 N N . ALA A 1 375 ? 47.084 -17.199 -51.792 1.00 79.94 375 ALA A N 1
ATOM 2896 C CA . ALA A 1 375 ? 47.589 -18.573 -51.833 1.00 79.94 375 ALA A CA 1
ATOM 2897 C C . ALA A 1 375 ? 48.720 -18.789 -52.859 1.00 79.94 375 ALA A C 1
ATOM 2899 O O . ALA A 1 375 ? 49.443 -19.782 -52.752 1.00 79.94 375 ALA A O 1
ATOM 2900 N N . ASP A 1 376 ? 48.866 -17.879 -53.824 1.00 84.19 376 ASP A N 1
ATOM 2901 C CA . ASP A 1 376 ? 49.893 -17.907 -54.863 1.00 84.19 376 ASP A CA 1
ATOM 2902 C C . ASP A 1 376 ? 51.136 -17.079 -54.465 1.00 84.19 376 ASP A C 1
ATOM 2904 O O . ASP A 1 376 ? 52.169 -17.143 -55.136 1.00 84.19 376 ASP A O 1
ATOM 2908 N N . GLY A 1 377 ? 51.077 -16.390 -53.318 1.00 80.56 377 GLY A N 1
ATOM 2909 C CA . GLY A 1 377 ? 52.160 -15.589 -52.749 1.00 80.56 377 GLY A CA 1
ATOM 2910 C C . GLY A 1 377 ? 52.182 -14.139 -53.231 1.00 80.56 377 GLY A C 1
ATOM 2911 O O . GLY A 1 377 ? 53.138 -13.424 -52.923 1.00 80.56 377 GLY A O 1
ATOM 2912 N N . ASP A 1 378 ? 51.154 -13.698 -53.963 1.00 85.12 378 ASP A N 1
ATOM 2913 C CA . ASP A 1 378 ? 51.028 -12.317 -54.419 1.00 85.12 378 ASP A CA 1
ATOM 2914 C C . ASP A 1 378 ? 50.511 -11.426 -53.282 1.00 85.12 378 ASP A C 1
ATOM 2916 O O . ASP A 1 378 ? 49.622 -11.799 -52.514 1.00 85.12 378 ASP A O 1
ATOM 2920 N N . GLU A 1 379 ? 51.089 -10.232 -53.164 1.00 85.12 379 GLU A N 1
ATOM 2921 C CA . GLU A 1 379 ? 50.764 -9.262 -52.121 1.00 85.12 379 GLU A CA 1
ATOM 2922 C C . GLU A 1 379 ? 49.606 -8.353 -52.560 1.00 85.12 379 GLU A C 1
ATOM 2924 O O . GLU A 1 379 ? 49.675 -7.673 -53.587 1.00 85.12 379 GLU A O 1
ATOM 2929 N N . HIS A 1 380 ? 48.540 -8.319 -51.762 1.00 85.06 380 HIS A N 1
ATOM 2930 C CA . HIS A 1 380 ? 47.327 -7.541 -52.004 1.00 85.06 380 HIS A CA 1
ATOM 2931 C C . HIS A 1 380 ? 47.057 -6.577 -50.853 1.00 85.06 380 HIS A C 1
ATOM 2933 O O . HIS A 1 380 ? 47.353 -6.862 -49.695 1.00 85.06 380 HIS A O 1
ATOM 2939 N N . ILE A 1 381 ? 46.426 -5.446 -51.162 1.00 85.12 381 ILE A N 1
ATOM 2940 C CA . ILE A 1 381 ? 45.936 -4.487 -50.166 1.00 85.12 381 ILE A CA 1
ATOM 2941 C C . ILE A 1 381 ? 44.424 -4.681 -50.050 1.00 85.12 381 ILE A C 1
ATOM 2943 O O . ILE A 1 381 ? 43.707 -4.606 -51.049 1.00 85.12 381 ILE A O 1
ATOM 2947 N N . ALA A 1 382 ? 43.932 -4.966 -48.845 1.00 86.31 382 ALA A N 1
ATOM 2948 C CA . ALA A 1 382 ? 42.501 -5.120 -48.604 1.00 86.31 382 ALA A CA 1
ATOM 2949 C C . ALA A 1 382 ? 41.760 -3.780 -48.753 1.00 86.31 382 ALA A C 1
ATOM 2951 O O . ALA A 1 382 ? 42.328 -2.731 -48.486 1.00 86.31 382 ALA A O 1
ATOM 2952 N N . ASP A 1 383 ? 40.479 -3.794 -49.127 1.00 85.50 383 ASP A N 1
ATOM 2953 C CA . ASP A 1 383 ? 39.666 -2.570 -49.145 1.00 85.50 383 ASP A CA 1
ATOM 2954 C C . ASP A 1 383 ? 39.268 -2.184 -47.705 1.00 85.50 383 ASP A C 1
ATOM 2956 O O . ASP A 1 383 ? 38.456 -2.896 -47.091 1.00 85.50 383 ASP A O 1
ATOM 2960 N N . PRO A 1 384 ? 39.800 -1.080 -47.138 1.00 85.19 384 PRO A N 1
ATOM 2961 C CA . PRO A 1 384 ? 39.438 -0.663 -45.795 1.00 85.19 384 PRO A CA 1
ATOM 2962 C C . PRO A 1 384 ? 38.017 -0.098 -45.795 1.00 85.19 384 PRO A C 1
ATOM 2964 O O . PRO A 1 384 ? 37.647 0.733 -46.629 1.00 85.19 384 PRO A O 1
ATOM 2967 N N . LYS A 1 385 ? 37.208 -0.506 -44.814 1.00 80.69 385 LYS A N 1
ATOM 2968 C CA . LYS A 1 385 ? 35.837 -0.012 -44.659 1.00 80.69 385 LYS A CA 1
ATOM 2969 C C . LYS A 1 385 ? 35.623 0.555 -43.267 1.00 80.69 385 LYS A C 1
ATOM 2971 O O . LYS A 1 385 ? 35.824 -0.128 -42.267 1.00 80.69 385 LYS A O 1
ATOM 2976 N N . VAL A 1 386 ? 35.134 1.790 -43.217 1.00 79.56 386 VAL A N 1
ATOM 2977 C CA . VAL A 1 386 ? 34.631 2.407 -41.987 1.00 79.56 386 VAL A CA 1
ATOM 2978 C C . VAL A 1 386 ? 33.127 2.174 -41.923 1.00 79.56 386 VAL A C 1
ATOM 2980 O O . VAL A 1 386 ? 32.389 2.600 -42.813 1.00 79.56 386 VAL A O 1
ATOM 2983 N N . VAL A 1 387 ? 32.665 1.482 -40.886 1.00 80.25 387 VAL A N 1
ATOM 2984 C CA . VAL A 1 387 ? 31.239 1.303 -40.602 1.00 80.25 387 VAL A CA 1
ATOM 2985 C C . VAL A 1 387 ? 30.891 2.107 -39.358 1.00 80.25 387 VAL A C 1
ATOM 2987 O O . VAL A 1 387 ? 31.500 1.935 -38.303 1.00 80.25 387 VAL A O 1
ATOM 2990 N N . TYR A 1 388 ? 29.897 2.982 -39.487 1.00 78.19 388 TYR A N 1
ATOM 2991 C CA . TYR A 1 388 ? 29.305 3.686 -38.356 1.00 78.19 388 TYR A CA 1
ATOM 2992 C C . TYR A 1 388 ? 28.118 2.887 -37.849 1.00 78.19 388 TYR A C 1
ATOM 2994 O O . TYR A 1 388 ? 27.256 2.477 -38.634 1.00 78.19 388 TYR A O 1
ATOM 3002 N N . ARG A 1 389 ? 28.046 2.696 -36.535 1.00 77.19 389 ARG A N 1
ATOM 3003 C CA . ARG A 1 389 ? 26.826 2.198 -35.914 1.00 77.19 389 ARG A CA 1
ATOM 3004 C C . ARG A 1 389 ? 25.951 3.393 -35.568 1.00 77.19 389 ARG A C 1
ATOM 3006 O O . ARG A 1 389 ? 26.196 4.084 -34.584 1.00 77.19 389 ARG A O 1
ATOM 3013 N N . ASN A 1 390 ? 24.954 3.646 -36.410 1.00 81.38 390 ASN A N 1
ATOM 3014 C CA . ASN A 1 390 ? 23.998 4.712 -36.147 1.00 81.38 390 ASN A CA 1
ATOM 3015 C C . ASN A 1 390 ? 23.069 4.308 -34.990 1.00 81.38 390 ASN A C 1
ATOM 3017 O O . ASN A 1 390 ? 22.614 3.158 -34.961 1.00 81.38 390 ASN A O 1
ATOM 3021 N N . PRO A 1 391 ? 22.778 5.228 -34.057 1.00 85.06 391 PRO A N 1
ATOM 3022 C CA . PRO A 1 391 ? 21.767 5.012 -33.032 1.00 85.06 391 PRO A CA 1
ATOM 3023 C C . PRO A 1 391 ? 20.384 4.844 -33.674 1.00 85.06 391 PRO A C 1
ATOM 3025 O O . PRO A 1 391 ? 20.125 5.319 -34.783 1.00 85.06 391 PRO A O 1
ATOM 3028 N N . VAL A 1 392 ? 19.480 4.186 -32.954 1.00 88.19 392 VAL A N 1
ATOM 3029 C CA . VAL A 1 392 ? 18.066 4.093 -33.337 1.00 88.19 392 VAL A CA 1
ATOM 3030 C C . VAL A 1 392 ? 17.378 5.426 -33.021 1.00 88.19 392 VAL A C 1
ATOM 3032 O O . VAL A 1 392 ? 17.790 6.142 -32.107 1.00 88.19 392 VAL A O 1
ATOM 3035 N N . GLU A 1 393 ? 16.326 5.787 -33.756 1.00 90.12 393 GLU A N 1
ATOM 3036 C CA . GLU A 1 393 ? 15.536 6.980 -33.433 1.00 90.12 393 GLU A CA 1
ATOM 3037 C C . GLU A 1 393 ? 14.959 6.895 -32.010 1.00 90.12 393 GLU A C 1
ATOM 3039 O O . GLU A 1 393 ? 14.359 5.894 -31.614 1.00 90.12 393 GLU A O 1
ATOM 3044 N N . THR A 1 394 ? 15.100 7.973 -31.233 1.00 90.62 394 THR A N 1
ATOM 3045 C CA . THR A 1 394 ? 14.593 8.050 -29.851 1.00 90.62 394 THR A CA 1
ATOM 3046 C C . THR A 1 394 ? 13.075 7.921 -29.763 1.00 90.62 394 THR A C 1
ATOM 3048 O O . THR A 1 394 ? 12.561 7.491 -28.731 1.00 90.62 394 THR A O 1
ATOM 3051 N N . LYS A 1 395 ? 12.359 8.238 -30.847 1.00 93.69 395 LYS A N 1
ATOM 3052 C CA . LYS A 1 395 ? 10.900 8.147 -30.938 1.00 93.69 395 LYS A CA 1
ATOM 3053 C C . LYS A 1 395 ? 10.373 6.752 -30.584 1.00 93.69 395 LYS A C 1
ATOM 3055 O O . LYS A 1 395 ? 9.437 6.658 -29.798 1.00 93.69 395 LYS A O 1
ATOM 3060 N N . THR A 1 396 ? 11.023 5.689 -31.059 1.00 92.06 396 THR A N 1
ATOM 3061 C CA . THR A 1 396 ? 10.619 4.305 -30.762 1.00 92.06 396 THR A CA 1
ATOM 3062 C C . THR A 1 396 ? 10.624 4.015 -29.260 1.00 92.06 396 THR A C 1
ATOM 3064 O O . THR A 1 396 ? 9.717 3.359 -28.749 1.00 92.06 396 THR A O 1
ATOM 3067 N N . PHE A 1 397 ? 11.618 4.527 -28.525 1.00 94.25 397 PHE A N 1
ATOM 3068 C CA . PHE A 1 397 ? 11.700 4.346 -27.073 1.00 94.25 397 PHE A CA 1
ATOM 3069 C C . PHE A 1 397 ? 10.632 5.149 -26.330 1.00 94.25 397 PHE A C 1
ATOM 3071 O O . PHE A 1 397 ? 10.087 4.658 -25.346 1.00 94.25 397 PHE A O 1
ATOM 3078 N N . ILE A 1 398 ? 10.322 6.360 -26.801 1.00 94.56 398 ILE A N 1
ATOM 3079 C CA . ILE A 1 398 ? 9.280 7.213 -26.216 1.00 94.56 398 ILE A CA 1
ATOM 3080 C C . ILE A 1 398 ? 7.910 6.544 -26.362 1.00 94.56 398 ILE A C 1
ATOM 3082 O O . ILE A 1 398 ? 7.223 6.374 -25.358 1.00 94.56 398 ILE A O 1
ATOM 3086 N N . GLU A 1 399 ? 7.564 6.094 -27.571 1.00 94.75 399 GLU A N 1
ATOM 3087 C CA . GLU A 1 399 ? 6.292 5.412 -27.849 1.00 94.75 399 GLU A CA 1
ATOM 3088 C C . GLU A 1 399 ? 6.175 4.101 -27.057 1.00 94.75 399 GLU A C 1
ATOM 3090 O O . GLU A 1 399 ? 5.154 3.853 -26.422 1.00 94.75 399 GLU A O 1
ATOM 3095 N N . SER A 1 400 ? 7.248 3.300 -27.002 1.00 95.69 400 SER A N 1
ATOM 3096 C CA . SER A 1 400 ? 7.261 2.058 -26.213 1.00 95.69 400 SER A CA 1
ATOM 3097 C C . SER A 1 400 ? 7.101 2.329 -24.715 1.00 95.69 400 SER A C 1
ATOM 3099 O O . SER A 1 400 ? 6.370 1.624 -24.029 1.00 95.69 400 SER A O 1
ATOM 3101 N N . ARG A 1 401 ? 7.768 3.364 -24.188 1.00 95.88 401 ARG A N 1
ATOM 3102 C CA . ARG A 1 401 ? 7.657 3.769 -22.779 1.00 95.88 401 ARG A CA 1
ATOM 3103 C C . ARG A 1 401 ? 6.232 4.202 -22.436 1.00 95.88 401 ARG A C 1
ATOM 3105 O O . ARG A 1 401 ? 5.736 3.839 -21.376 1.00 95.88 401 ARG A O 1
ATOM 3112 N N . GLU A 1 402 ? 5.608 5.004 -23.295 1.00 95.00 402 GLU A N 1
ATOM 3113 C CA . GLU A 1 402 ? 4.238 5.493 -23.100 1.00 95.00 402 GLU A CA 1
ATOM 3114 C C . GLU A 1 402 ? 3.219 4.355 -23.141 1.00 95.00 402 GLU A C 1
ATOM 3116 O O . GLU A 1 402 ? 2.333 4.311 -22.293 1.00 95.00 402 GLU A O 1
ATOM 3121 N N . GLU A 1 403 ? 3.391 3.405 -24.059 1.00 95.88 403 GLU A N 1
ATOM 3122 C CA . GLU A 1 403 ? 2.536 2.223 -24.155 1.00 95.88 403 GLU A CA 1
ATOM 3123 C C . GLU A 1 403 ? 2.667 1.304 -22.934 1.00 95.88 403 GLU A C 1
ATOM 3125 O O . GLU A 1 403 ? 1.662 0.942 -22.330 1.00 95.88 403 GLU A O 1
ATOM 3130 N N . ILE A 1 404 ? 3.890 0.986 -22.495 1.00 97.56 404 ILE A N 1
ATOM 3131 C CA . ILE A 1 404 ? 4.090 0.155 -21.298 1.00 97.56 404 ILE A CA 1
ATOM 3132 C C . ILE A 1 404 ? 3.565 0.855 -20.041 1.00 97.56 404 ILE A C 1
ATOM 3134 O O . ILE A 1 404 ? 2.942 0.220 -19.194 1.00 97.56 404 ILE A O 1
ATOM 3138 N N . TYR A 1 405 ? 3.775 2.168 -19.913 1.00 97.38 405 TYR A N 1
ATOM 3139 C CA . TYR A 1 405 ? 3.217 2.929 -18.796 1.00 97.38 405 TYR A CA 1
ATOM 3140 C C . TYR A 1 405 ? 1.682 2.907 -18.804 1.00 97.38 405 TYR A C 1
ATOM 3142 O O . TYR A 1 405 ? 1.083 2.707 -17.750 1.00 97.38 405 TYR A O 1
ATOM 3150 N N . ARG A 1 406 ? 1.049 3.042 -19.978 1.00 95.69 406 ARG A N 1
ATOM 3151 C CA . ARG A 1 406 ? -0.404 2.903 -20.132 1.00 95.69 406 ARG A CA 1
ATOM 3152 C C . ARG A 1 406 ? -0.895 1.531 -19.683 1.00 95.69 406 ARG A C 1
ATOM 3154 O O . ARG A 1 406 ? -1.820 1.479 -18.883 1.00 95.69 406 ARG A O 1
ATOM 3161 N N . GLN A 1 407 ? -0.243 0.457 -20.118 1.00 97.38 407 GLN A N 1
ATOM 3162 C CA . GLN A 1 407 ? -0.624 -0.906 -19.737 1.00 97.38 407 GLN A CA 1
ATOM 3163 C C . GLN A 1 407 ? -0.518 -1.145 -18.225 1.00 97.38 407 GLN A C 1
ATOM 3165 O O . GLN A 1 407 ? -1.386 -1.797 -17.655 1.00 97.38 407 GLN A O 1
ATOM 3170 N N . ILE A 1 408 ? 0.492 -0.575 -17.549 1.00 98.00 408 ILE A N 1
ATOM 3171 C CA . ILE A 1 408 ? 0.584 -0.642 -16.078 1.00 98.00 408 ILE A CA 1
ATOM 3172 C C . ILE A 1 408 ? -0.621 0.045 -15.425 1.00 98.00 408 ILE A C 1
ATOM 3174 O O . ILE A 1 408 ? -1.197 -0.491 -14.482 1.00 98.00 408 ILE A O 1
ATOM 3178 N N . LEU A 1 409 ? -1.006 1.228 -15.915 1.00 96.56 409 LEU A N 1
ATOM 3179 C CA . LEU A 1 409 ? -2.165 1.945 -15.382 1.00 96.56 409 LEU A CA 1
ATOM 3180 C C . LEU A 1 409 ? -3.479 1.213 -15.669 1.00 96.56 409 LEU A C 1
ATOM 3182 O O . LEU A 1 409 ? -4.352 1.215 -14.813 1.00 96.56 409 LEU A O 1
ATOM 3186 N N . GLU A 1 410 ? -3.637 0.598 -16.839 1.00 95.12 410 GLU A N 1
ATOM 3187 C CA . GLU A 1 410 ? -4.827 -0.191 -17.186 1.00 95.12 410 GLU A CA 1
ATOM 3188 C C . GLU A 1 410 ? -4.966 -1.434 -16.301 1.00 95.12 410 GLU A C 1
ATOM 3190 O O . GLU A 1 410 ? -6.041 -1.664 -15.753 1.00 95.12 410 GLU A O 1
ATOM 3195 N N . GLU A 1 411 ? -3.875 -2.172 -16.085 1.00 96.31 411 GLU A N 1
ATOM 3196 C CA . GLU A 1 411 ? -3.834 -3.326 -15.175 1.00 96.31 411 GLU A CA 1
ATOM 3197 C C . GLU A 1 411 ? -4.199 -2.925 -13.734 1.00 96.31 411 GLU A C 1
ATOM 3199 O O . GLU A 1 411 ? -4.885 -3.661 -13.031 1.00 96.31 411 GLU A O 1
ATOM 3204 N N . ALA A 1 412 ? -3.807 -1.717 -13.318 1.00 96.25 412 ALA A N 1
ATOM 3205 C CA . ALA A 1 412 ? -4.142 -1.142 -12.017 1.00 96.25 412 ALA A CA 1
ATOM 3206 C C . ALA A 1 412 ? -5.492 -0.391 -11.985 1.00 96.25 412 ALA A C 1
ATOM 3208 O O . ALA A 1 412 ? -5.772 0.285 -10.999 1.00 96.25 412 ALA A O 1
ATOM 3209 N N . LYS A 1 413 ? -6.307 -0.442 -13.054 1.00 95.31 413 LYS A N 1
ATOM 3210 C CA . LYS A 1 413 ? -7.583 0.297 -13.202 1.00 95.31 413 LYS A CA 1
ATOM 3211 C C . LYS A 1 413 ? -7.471 1.823 -13.007 1.00 95.31 413 LYS A C 1
ATOM 3213 O O . LYS A 1 413 ? -8.416 2.504 -12.630 1.00 95.31 413 LYS A O 1
ATOM 3218 N N . GLN A 1 414 ? -6.315 2.404 -13.319 1.00 94.56 414 GLN A N 1
ATOM 3219 C CA . GLN A 1 414 ? -5.989 3.831 -13.173 1.00 94.56 414 GLN A CA 1
ATOM 3220 C C . GLN A 1 414 ? -5.813 4.555 -14.523 1.00 94.56 414 GLN A C 1
ATOM 3222 O O . GLN A 1 414 ? -5.146 5.589 -14.616 1.00 94.56 414 GLN A O 1
ATOM 3227 N N . SER A 1 415 ? -6.432 4.043 -15.591 1.00 91.06 415 SER A N 1
ATOM 3228 C CA . SER A 1 415 ? -6.349 4.610 -16.948 1.00 91.06 415 SER A CA 1
ATOM 3229 C C . SER A 1 415 ? -6.902 6.040 -17.052 1.00 91.06 415 SER A C 1
ATOM 3231 O O . SER A 1 415 ? -6.452 6.816 -17.901 1.00 91.06 415 SER A O 1
ATOM 3233 N N . HIS A 1 416 ? -7.797 6.438 -16.137 1.00 86.94 416 HIS A N 1
ATOM 3234 C CA . HIS A 1 416 ? -8.356 7.792 -16.058 1.00 86.94 416 HIS A CA 1
ATOM 3235 C C . HIS A 1 416 ? -7.273 8.886 -15.985 1.00 86.94 416 HIS A C 1
ATOM 3237 O O . HIS A 1 416 ? -7.487 9.992 -16.481 1.00 86.94 416 HIS A O 1
ATOM 3243 N N . ILE A 1 417 ? -6.084 8.580 -15.455 1.00 87.25 417 ILE A N 1
ATOM 3244 C CA . ILE A 1 417 ? -4.955 9.516 -15.358 1.00 87.25 417 ILE A CA 1
ATOM 3245 C C . ILE A 1 417 ? -4.458 9.984 -16.726 1.00 87.25 417 ILE A C 1
ATOM 3247 O O . ILE A 1 417 ? -4.120 11.156 -16.890 1.00 87.25 417 ILE A O 1
ATOM 3251 N N . LEU A 1 418 ? -4.462 9.108 -17.731 1.00 85.12 418 LEU A N 1
ATOM 3252 C CA . LEU A 1 418 ? -4.012 9.455 -19.082 1.00 85.12 418 LEU A CA 1
ATOM 3253 C C . LEU A 1 418 ? -4.980 10.410 -19.786 1.00 85.12 418 LEU A C 1
ATOM 3255 O O . LEU A 1 418 ? -4.595 11.139 -20.696 1.00 85.12 418 LEU A O 1
ATOM 3259 N N . THR A 1 419 ? -6.236 10.443 -19.342 1.00 74.62 419 THR A N 1
ATOM 3260 C CA . THR A 1 419 ? -7.270 11.288 -19.943 1.00 74.62 419 THR A CA 1
ATOM 3261 C C . THR A 1 419 ? -7.128 12.767 -19.562 1.00 74.62 419 THR A C 1
ATOM 3263 O O . THR A 1 419 ? -7.657 13.647 -20.254 1.00 74.62 419 THR A O 1
ATOM 3266 N N . VAL A 1 420 ? -6.371 13.063 -18.496 1.00 62.91 420 VAL A N 1
ATOM 3267 C CA . VAL A 1 420 ? -6.125 14.413 -17.970 1.00 62.91 420 VAL A CA 1
ATOM 3268 C C . VAL A 1 420 ? -5.106 15.142 -18.858 1.00 62.91 420 VAL A C 1
ATOM 3270 O O . VAL A 1 420 ? -3.924 15.239 -18.548 1.00 62.91 420 VAL A O 1
ATOM 3273 N N . GLY A 1 421 ? -5.569 15.657 -20.000 1.00 56.91 421 GLY A N 1
ATOM 3274 C CA . GLY A 1 421 ? -4.757 16.454 -20.935 1.00 56.91 421 GLY A CA 1
ATOM 3275 C C . GLY A 1 421 ? -4.991 16.135 -22.411 1.00 56.91 421 GLY A C 1
ATOM 3276 O O . GLY A 1 421 ? -4.644 16.935 -23.280 1.00 56.91 421 GLY A O 1
ATOM 3277 N N . GLU A 1 422 ? -5.637 15.011 -22.714 1.00 63.06 422 GLU A N 1
ATOM 3278 C CA . GLU A 1 422 ? -5.978 14.641 -24.085 1.00 63.06 422 GLU A CA 1
ATOM 3279 C C . GLU A 1 422 ? -7.260 15.344 -24.550 1.00 63.06 422 GLU A C 1
ATOM 3281 O O . GLU A 1 422 ? -8.376 15.017 -24.135 1.00 63.06 422 GLU A O 1
ATOM 3286 N N . ALA A 1 423 ? -7.106 16.306 -25.463 1.00 55.50 423 ALA A N 1
ATOM 3287 C CA . ALA A 1 423 ? -8.212 17.077 -26.038 1.00 55.50 423 ALA A CA 1
ATOM 3288 C C . ALA A 1 423 ? -9.176 16.246 -26.915 1.00 55.50 423 ALA A C 1
ATOM 3290 O O . ALA A 1 423 ? -10.265 16.721 -27.224 1.00 55.50 423 ALA A O 1
ATOM 3291 N N . ASN A 1 424 ? -8.790 15.026 -27.314 1.00 66.88 424 ASN A N 1
ATOM 3292 C CA . ASN A 1 424 ? -9.513 14.213 -28.301 1.00 66.88 424 ASN A CA 1
ATOM 3293 C C . ASN A 1 424 ? -10.315 13.039 -27.706 1.00 66.88 424 ASN A C 1
ATOM 3295 O O . ASN A 1 424 ? -11.012 12.352 -28.452 1.00 66.88 424 ASN A O 1
ATOM 3299 N N . LEU A 1 425 ? -10.222 12.779 -26.398 1.00 64.25 425 LEU A N 1
ATOM 3300 C CA . LEU A 1 425 ? -10.985 11.706 -25.751 1.00 64.25 425 LEU A CA 1
ATOM 3301 C C . LEU A 1 425 ? -12.463 12.087 -25.626 1.00 64.25 425 LEU A C 1
ATOM 3303 O O . LEU A 1 425 ? -12.796 13.189 -25.192 1.00 64.25 425 LEU A O 1
ATOM 3307 N N . SER A 1 426 ? -13.353 11.156 -25.982 1.00 70.44 426 SER A N 1
ATOM 3308 C CA . SER A 1 426 ? -14.793 11.348 -25.798 1.00 70.44 426 SER A CA 1
ATOM 3309 C C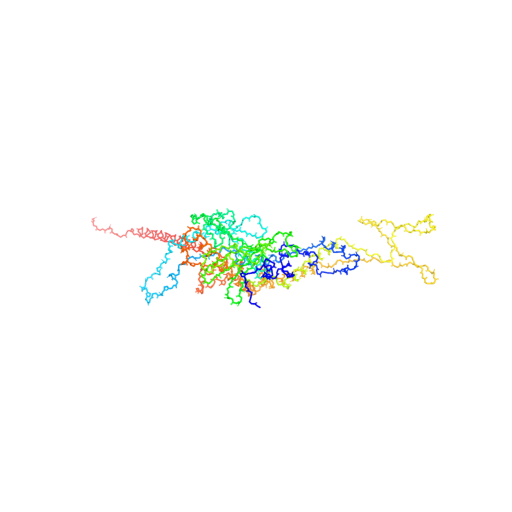 . SER A 1 426 ? -15.134 11.426 -24.304 1.00 70.44 426 SER A C 1
ATOM 3311 O O . SER A 1 426 ? -14.556 10.689 -23.503 1.00 70.44 426 SER A O 1
ATOM 3313 N N . GLY A 1 427 ? -16.098 12.271 -23.920 1.00 71.38 427 GLY A N 1
ATOM 3314 C CA . GLY A 1 427 ? -16.552 12.359 -22.524 1.00 71.38 427 GLY A CA 1
ATOM 3315 C C . GLY A 1 427 ? -17.023 11.011 -21.959 1.00 71.38 427 GLY A C 1
ATOM 3316 O O . GLY A 1 427 ? -16.812 10.729 -20.787 1.00 71.38 427 GLY A O 1
ATOM 3317 N N . LYS A 1 428 ? -17.562 10.127 -22.813 1.00 76.81 428 LYS A N 1
ATOM 3318 C CA . LYS A 1 428 ? -17.975 8.769 -22.432 1.00 76.81 428 LYS A CA 1
ATOM 3319 C C . LYS A 1 428 ? -16.802 7.899 -21.971 1.00 76.81 428 LYS A C 1
ATOM 3321 O O . LYS A 1 428 ? -16.910 7.246 -20.944 1.00 76.81 428 LYS A O 1
ATOM 3326 N N . SER A 1 429 ? -15.683 7.937 -22.690 1.00 77.62 429 SER A N 1
ATOM 3327 C CA . SER A 1 429 ? -14.488 7.163 -22.334 1.00 77.62 429 SER A CA 1
ATOM 3328 C C . SER A 1 429 ? -13.873 7.624 -21.010 1.00 77.62 429 SER A C 1
ATOM 3330 O O . SER A 1 429 ? -13.360 6.806 -20.262 1.00 77.62 429 SER A O 1
ATOM 3332 N N . ARG A 1 430 ? -13.958 8.925 -20.689 1.00 76.94 430 ARG A N 1
ATOM 3333 C CA . ARG A 1 430 ? -13.491 9.454 -19.396 1.00 76.94 430 ARG A CA 1
ATOM 3334 C C . ARG A 1 430 ? -14.331 8.935 -18.230 1.00 76.94 430 ARG A C 1
ATOM 3336 O O . ARG A 1 430 ? -13.760 8.504 -17.234 1.00 76.94 430 ARG A O 1
ATOM 3343 N N . MET A 1 431 ? -15.655 8.925 -18.397 1.00 79.81 431 MET A N 1
ATOM 3344 C CA . MET A 1 431 ? -16.575 8.374 -17.400 1.00 79.81 431 MET A CA 1
ATOM 3345 C C . MET A 1 431 ? -16.345 6.873 -17.193 1.00 79.81 431 MET A C 1
ATOM 3347 O O . MET A 1 431 ? -16.268 6.439 -16.053 1.00 79.81 431 MET A O 1
ATOM 3351 N N . GLU A 1 432 ? -16.175 6.096 -18.272 1.00 85.69 432 GLU A N 1
ATOM 3352 C CA . GLU A 1 432 ? -15.877 4.655 -18.184 1.00 85.69 432 GLU A CA 1
ATOM 3353 C C . GLU A 1 432 ? -14.566 4.400 -17.413 1.00 85.69 432 GLU A C 1
ATOM 3355 O O . GLU A 1 432 ? -14.561 3.627 -16.462 1.00 85.69 432 GLU A O 1
ATOM 3360 N N . SER A 1 433 ? -13.479 5.120 -17.723 1.00 86.38 433 SER A N 1
ATOM 3361 C CA . SER A 1 433 ? -12.202 4.963 -17.005 1.00 86.38 433 SER A CA 1
ATOM 3362 C C . SER A 1 433 ? -12.244 5.402 -15.536 1.00 86.38 433 SER A C 1
ATOM 3364 O O . SER A 1 433 ? -11.495 4.862 -14.723 1.00 86.38 433 SER A O 1
ATOM 3366 N N . ARG A 1 434 ? -13.058 6.408 -15.181 1.00 87.12 434 ARG A N 1
ATOM 3367 C CA . ARG A 1 434 ? -13.251 6.813 -13.777 1.00 87.12 434 ARG A CA 1
ATOM 3368 C C . ARG A 1 434 ? -14.099 5.802 -13.018 1.00 87.12 434 ARG A C 1
ATOM 3370 O O . ARG A 1 434 ? -13.756 5.492 -11.887 1.00 87.12 434 ARG A O 1
ATOM 3377 N N . PHE A 1 435 ? -15.142 5.275 -13.651 1.00 88.50 435 PHE A N 1
ATOM 3378 C CA . PHE A 1 435 ? -15.992 4.242 -13.072 1.00 88.50 435 PHE A CA 1
ATOM 3379 C C . PHE A 1 435 ? -15.205 2.956 -12.785 1.00 88.50 435 PHE A C 1
ATOM 3381 O O . PHE A 1 435 ? -15.322 2.396 -11.702 1.00 88.50 435 PHE A O 1
ATOM 3388 N N . ASP A 1 436 ? -14.330 2.527 -13.702 1.00 91.38 436 ASP A N 1
ATOM 3389 C CA . ASP A 1 436 ? -13.454 1.370 -13.466 1.00 91.38 436 ASP A CA 1
ATOM 3390 C C . ASP A 1 436 ? -12.512 1.586 -12.268 1.00 91.38 436 ASP A C 1
ATOM 3392 O O . ASP A 1 436 ? -12.222 0.642 -11.527 1.00 91.38 436 ASP A O 1
ATOM 3396 N N . TYR A 1 437 ? -12.040 2.823 -12.072 1.00 93.62 437 TYR A N 1
ATOM 3397 C CA . TYR A 1 437 ? -11.219 3.189 -10.920 1.00 93.62 437 TYR A CA 1
ATOM 3398 C C . TYR A 1 437 ? -12.033 3.213 -9.626 1.00 93.62 437 TYR A C 1
ATOM 3400 O O . TYR A 1 437 ? -11.609 2.618 -8.643 1.00 93.62 437 TYR A O 1
ATOM 3408 N N . GLU A 1 438 ? -13.209 3.838 -9.627 1.00 93.44 438 GLU A N 1
ATOM 3409 C CA . GLU A 1 438 ? -14.137 3.861 -8.491 1.00 93.44 438 GLU A CA 1
ATOM 3410 C C . GLU A 1 438 ? -14.477 2.443 -8.023 1.00 93.44 438 GLU A C 1
ATOM 3412 O O . GLU A 1 438 ? -14.200 2.099 -6.878 1.00 93.44 438 GLU A O 1
ATOM 3417 N N . ALA A 1 439 ? -14.904 1.576 -8.943 1.00 93.06 439 ALA A N 1
ATOM 3418 C CA . ALA A 1 439 ? -15.188 0.172 -8.655 1.00 93.06 439 ALA A CA 1
ATOM 3419 C C . ALA A 1 439 ? -13.961 -0.602 -8.135 1.00 93.06 439 ALA A C 1
ATOM 3421 O O . ALA A 1 439 ? -14.099 -1.632 -7.487 1.00 93.06 439 ALA A O 1
ATOM 3422 N N . SER A 1 440 ? -12.736 -0.152 -8.435 1.00 94.06 440 SER A N 1
ATOM 3423 C CA . SER A 1 440 ? -11.518 -0.743 -7.863 1.00 94.06 440 SER A CA 1
ATOM 3424 C C . SER A 1 440 ? -11.243 -0.302 -6.426 1.00 94.06 440 SER A C 1
ATOM 3426 O O . SER A 1 440 ? -10.558 -1.014 -5.694 1.00 94.06 440 SER A O 1
ATOM 3428 N N . LEU A 1 441 ? -11.743 0.872 -6.039 1.00 96.25 441 LEU A N 1
ATOM 3429 C CA . LEU A 1 441 ? -11.578 1.428 -4.703 1.00 96.25 441 LEU A CA 1
ATOM 3430 C C . LEU A 1 441 ? -12.632 0.891 -3.735 1.00 96.25 441 LEU A C 1
ATOM 3432 O O . LEU A 1 441 ? -12.297 0.736 -2.569 1.00 96.25 441 LEU A O 1
ATOM 3436 N N . GLU A 1 442 ? -13.848 0.581 -4.199 1.00 94.94 442 GLU A N 1
ATOM 3437 C CA . GLU A 1 442 ? -14.972 0.113 -3.365 1.00 94.94 442 GLU A CA 1
ATOM 3438 C C . GLU A 1 442 ? -14.599 -1.076 -2.461 1.00 94.94 442 GLU A C 1
ATOM 3440 O O . GLU A 1 442 ? -14.828 -1.024 -1.253 1.00 94.94 442 GLU A O 1
ATOM 3445 N N . ASP A 1 443 ? -13.943 -2.106 -3.011 1.00 92.38 443 ASP A N 1
ATOM 3446 C CA . ASP A 1 443 ? -13.492 -3.271 -2.231 1.00 92.38 443 ASP A CA 1
ATOM 3447 C C . ASP A 1 443 ? -12.506 -2.859 -1.123 1.00 92.38 443 ASP A C 1
ATOM 3449 O O . ASP A 1 443 ? -12.571 -3.334 0.007 1.00 92.38 443 ASP A O 1
ATOM 3453 N N . THR A 1 444 ? -11.589 -1.936 -1.434 1.00 96.88 444 THR A N 1
ATOM 3454 C CA . THR A 1 444 ? -10.614 -1.427 -0.456 1.00 96.88 444 THR A CA 1
ATOM 3455 C C . THR A 1 444 ? -11.284 -0.527 0.578 1.00 96.88 444 THR A C 1
ATOM 3457 O O . THR A 1 444 ? -10.951 -0.599 1.754 1.00 96.88 444 THR A O 1
ATOM 3460 N N . GLN A 1 445 ? -12.228 0.313 0.159 1.00 96.50 445 GLN A N 1
ATOM 3461 C CA . GLN A 1 445 ? -13.009 1.175 1.037 1.00 96.50 445 GLN A CA 1
ATOM 3462 C C . GLN A 1 445 ? -13.744 0.352 2.093 1.00 96.50 445 GLN A C 1
ATOM 3464 O O . GLN A 1 445 ? -13.645 0.672 3.274 1.00 96.50 445 GLN A O 1
ATOM 3469 N N . HIS A 1 446 ? -14.415 -0.725 1.683 1.00 96.25 446 HIS A N 1
ATOM 3470 C CA . HIS A 1 446 ? -15.154 -1.578 2.606 1.00 96.25 446 HIS A CA 1
ATOM 3471 C C . HIS A 1 446 ? -14.254 -2.171 3.699 1.00 96.25 446 HIS A C 1
ATOM 3473 O O . HIS A 1 446 ? -14.592 -2.137 4.882 1.00 96.25 446 HIS A O 1
ATOM 3479 N N . GLU A 1 447 ? -13.080 -2.672 3.318 1.00 97.12 447 GLU A N 1
ATOM 3480 C CA . GLU A 1 447 ? -12.099 -3.224 4.258 1.00 97.12 447 GLU A CA 1
ATOM 3481 C C . GLU A 1 447 ? -11.499 -2.153 5.177 1.00 97.12 447 GLU A C 1
ATOM 3483 O O . GLU A 1 447 ? -11.257 -2.392 6.360 1.00 97.12 447 GLU A O 1
ATOM 3488 N N . VAL A 1 448 ? -11.295 -0.938 4.665 1.00 97.00 448 VAL A N 1
ATOM 3489 C CA . VAL A 1 448 ? -10.789 0.192 5.454 1.00 97.00 448 VAL A CA 1
ATOM 3490 C C . VAL A 1 448 ? -11.820 0.685 6.466 1.00 97.00 448 VAL A C 1
ATOM 3492 O O . VAL A 1 448 ? -11.458 0.983 7.602 1.00 97.00 448 VAL A O 1
ATOM 3495 N N . GLU A 1 449 ? -13.095 0.751 6.091 1.00 97.62 449 GLU A N 1
ATOM 3496 C CA . GLU A 1 449 ? -14.189 1.112 6.998 1.00 97.62 449 GLU A CA 1
ATOM 3497 C C . GLU A 1 449 ? -14.347 0.078 8.119 1.00 97.62 449 GLU A C 1
ATOM 3499 O O . GLU A 1 449 ? -14.489 0.457 9.285 1.00 97.62 449 GLU A O 1
ATOM 3504 N N . GLN A 1 450 ? -14.221 -1.217 7.803 1.00 97.00 450 GLN A N 1
ATOM 3505 C CA . GLN A 1 450 ? -14.175 -2.286 8.806 1.00 97.00 450 GLN A CA 1
ATOM 3506 C C . GLN A 1 450 ? -12.960 -2.155 9.731 1.00 97.00 450 GLN A C 1
ATOM 3508 O O . GLN A 1 450 ? -13.108 -2.226 10.951 1.00 97.00 450 GLN A O 1
ATOM 3513 N N . ALA A 1 451 ? -11.770 -1.908 9.177 1.00 97.56 451 ALA A N 1
ATOM 3514 C CA . ALA A 1 451 ? -10.553 -1.731 9.964 1.00 97.56 451 ALA A CA 1
ATOM 3515 C C . ALA A 1 451 ? -10.653 -0.524 10.908 1.00 97.56 451 ALA A C 1
ATOM 3517 O O . ALA A 1 451 ? -10.301 -0.629 12.080 1.00 97.56 451 ALA A O 1
ATOM 3518 N N . LEU A 1 452 ? -11.158 0.617 10.429 1.00 97.62 452 LEU A N 1
ATOM 3519 C CA . LEU A 1 452 ? -11.354 1.819 11.245 1.00 97.62 452 LEU A CA 1
ATOM 3520 C C . LEU A 1 452 ? -12.395 1.597 12.346 1.00 97.62 452 LEU A C 1
ATOM 3522 O O . LEU A 1 452 ? -12.167 1.998 13.486 1.00 97.62 452 LEU A O 1
ATOM 3526 N N . THR A 1 453 ? -13.496 0.917 12.023 1.00 97.19 453 THR A N 1
ATOM 3527 C CA . THR A 1 453 ? -14.518 0.521 13.001 1.00 97.19 453 THR A CA 1
ATOM 3528 C C . THR A 1 453 ? -13.901 -0.348 14.094 1.00 97.19 453 THR A C 1
ATOM 3530 O O . THR A 1 453 ? -14.009 -0.026 15.279 1.00 97.19 453 THR A O 1
ATOM 3533 N N . TRP A 1 454 ? -13.155 -1.386 13.703 1.00 96.69 454 TRP A N 1
ATOM 3534 C CA . TRP A 1 454 ? -12.427 -2.235 14.640 1.00 96.69 454 TRP A CA 1
ATOM 3535 C C . TRP A 1 454 ? -11.448 -1.428 15.501 1.00 96.69 454 TRP A C 1
ATOM 3537 O O . TRP A 1 454 ? -11.449 -1.598 16.721 1.00 96.69 454 TRP A O 1
ATOM 3547 N N . VAL A 1 455 ? -10.650 -0.529 14.909 1.00 97.19 455 VAL A N 1
ATOM 3548 C CA . VAL A 1 455 ? -9.696 0.314 15.650 1.00 97.19 455 VAL A CA 1
ATOM 3549 C C . VAL A 1 455 ? -10.428 1.134 16.709 1.00 97.19 455 VAL A C 1
ATOM 3551 O O . VAL A 1 455 ? -10.055 1.085 17.879 1.00 97.19 455 VAL A O 1
ATOM 3554 N N . PHE A 1 456 ? -11.467 1.875 16.326 1.00 97.00 456 PHE A N 1
ATOM 3555 C CA . PHE A 1 456 ? -12.162 2.785 17.234 1.00 97.00 456 PHE A CA 1
ATOM 3556 C C . PHE A 1 456 ? -12.872 2.046 18.366 1.00 97.00 456 PHE A C 1
ATOM 3558 O O . PHE A 1 456 ? -12.716 2.413 19.531 1.00 97.00 456 PHE A O 1
ATOM 3565 N N . GLU A 1 457 ? -13.579 0.963 18.057 1.00 95.31 457 GLU A N 1
ATOM 3566 C CA . GLU A 1 457 ? -14.260 0.165 19.074 1.00 95.31 457 GLU A CA 1
ATOM 3567 C C . GLU A 1 457 ? -13.271 -0.522 20.019 1.00 95.31 457 GLU A C 1
ATOM 3569 O O . GLU A 1 457 ? -13.489 -0.567 21.229 1.00 95.31 457 GLU A O 1
ATOM 3574 N N . THR A 1 458 ? -12.158 -1.035 19.492 1.00 95.31 458 THR A N 1
ATOM 3575 C CA . THR A 1 458 ? -11.133 -1.701 20.304 1.00 95.31 458 THR A CA 1
ATOM 3576 C C . THR A 1 458 ? -10.411 -0.698 21.202 1.00 95.31 458 THR A C 1
ATOM 3578 O O . THR A 1 458 ? -10.192 -0.990 22.376 1.00 95.31 458 THR A O 1
ATOM 3581 N N . VAL A 1 459 ? -10.119 0.513 20.711 1.00 95.69 459 VAL A N 1
ATOM 3582 C CA . VAL A 1 459 ? -9.561 1.604 21.527 1.00 95.69 459 VAL A CA 1
ATOM 3583 C C . VAL A 1 459 ? -10.520 1.987 22.654 1.00 95.69 459 VAL A C 1
ATOM 3585 O O . VAL A 1 459 ? -10.085 2.055 23.802 1.00 95.69 459 VAL A O 1
ATOM 3588 N N . LEU A 1 460 ? -11.815 2.180 22.372 1.00 94.81 460 LEU A N 1
ATOM 3589 C CA . LEU A 1 460 ? -12.810 2.482 23.408 1.00 94.81 460 LEU A CA 1
ATOM 3590 C C . LEU A 1 460 ? -12.878 1.378 24.472 1.00 94.81 460 LEU A C 1
ATOM 3592 O O . LEU A 1 460 ? -12.842 1.679 25.667 1.00 94.81 460 LEU A O 1
ATOM 3596 N N . LYS A 1 461 ? -12.894 0.102 24.063 1.00 92.69 461 LYS A N 1
ATOM 3597 C CA . LYS A 1 461 ? -12.864 -1.032 25.001 1.00 92.69 461 LYS A CA 1
ATOM 3598 C C . LYS A 1 461 ? -11.600 -1.035 25.860 1.00 92.69 461 LYS A C 1
ATOM 3600 O O . LYS A 1 461 ? -11.695 -1.136 27.081 1.00 92.69 461 LYS A O 1
ATOM 3605 N N . MET A 1 462 ? -10.422 -0.848 25.259 1.00 92.44 462 MET A N 1
ATOM 3606 C CA . MET A 1 462 ? -9.163 -0.747 26.007 1.00 92.44 462 MET A CA 1
ATOM 3607 C C . MET A 1 462 ? -9.201 0.410 27.014 1.00 92.44 462 MET A C 1
ATOM 3609 O O . MET A 1 462 ? -8.786 0.235 28.158 1.00 92.44 462 MET A O 1
ATOM 3613 N N . VAL A 1 463 ? -9.735 1.577 26.634 1.00 92.81 463 VAL A N 1
ATOM 3614 C CA . VAL A 1 463 ? -9.892 2.713 27.555 1.00 92.81 463 VAL A CA 1
ATOM 3615 C C . VAL A 1 463 ? -10.788 2.343 28.736 1.00 92.81 463 VAL A C 1
ATOM 3617 O O . VAL A 1 463 ? -10.380 2.556 29.875 1.00 92.81 463 VAL A O 1
ATOM 3620 N N . GLY A 1 464 ? -11.960 1.748 28.492 1.00 91.00 464 GLY A N 1
ATOM 3621 C CA . GLY A 1 464 ? -12.873 1.313 29.555 1.00 91.00 464 GLY A CA 1
ATOM 3622 C C . GLY A 1 464 ? -12.203 0.350 30.540 1.00 91.00 464 GLY A C 1
ATOM 3623 O O . GLY A 1 464 ? -12.231 0.574 31.752 1.00 91.00 464 GLY A O 1
ATOM 3624 N N . ILE A 1 465 ? -11.522 -0.673 30.022 1.00 89.06 465 ILE A N 1
ATOM 3625 C CA . ILE A 1 465 ? -10.829 -1.690 30.827 1.00 89.06 465 ILE A CA 1
ATOM 3626 C C . ILE A 1 465 ? -9.730 -1.059 31.687 1.00 89.06 465 ILE A C 1
ATOM 3628 O O . ILE A 1 465 ? -9.717 -1.228 32.907 1.00 89.06 465 ILE A O 1
ATOM 3632 N N . PHE A 1 466 ? -8.825 -0.290 31.080 1.00 87.06 466 PHE A N 1
ATOM 3633 C CA . PHE A 1 466 ? -7.666 0.267 31.787 1.00 87.06 466 PHE A CA 1
ATOM 3634 C C . PHE A 1 466 ? -7.992 1.506 32.629 1.00 87.06 466 PHE A C 1
ATOM 3636 O O . PHE A 1 466 ? -7.168 1.930 33.438 1.00 87.06 466 PHE A O 1
ATOM 3643 N N . SER A 1 467 ? -9.195 2.065 32.507 1.00 87.50 467 SER A N 1
ATOM 3644 C CA . SER A 1 467 ? -9.726 3.066 33.438 1.00 87.50 467 SER A CA 1
ATOM 3645 C C . SER A 1 467 ? -10.551 2.471 34.585 1.00 87.50 467 SER A C 1
ATOM 3647 O O . SER A 1 467 ? -11.005 3.213 35.454 1.00 87.50 467 SER A O 1
ATOM 3649 N N . GLY A 1 468 ? -10.694 1.142 34.649 1.00 85.31 468 GLY A N 1
ATOM 3650 C CA . GLY A 1 468 ? -11.406 0.446 35.727 1.00 85.31 468 GLY A CA 1
ATOM 3651 C C . GLY A 1 468 ? -12.929 0.417 35.563 1.00 85.31 468 GLY A C 1
ATOM 3652 O O . GLY A 1 468 ? -13.645 0.110 36.516 1.00 85.31 468 GLY A O 1
ATOM 3653 N N . THR A 1 469 ? -13.428 0.727 34.366 1.00 87.06 469 THR A N 1
ATOM 3654 C CA . THR A 1 469 ? -14.848 0.716 33.995 1.00 87.06 469 THR A CA 1
ATOM 3655 C C . THR A 1 469 ? -15.033 -0.070 32.686 1.00 87.06 469 THR A C 1
ATOM 3657 O O . THR A 1 469 ? -15.362 0.530 31.660 1.00 87.06 469 THR A O 1
ATOM 3660 N N . PRO A 1 470 ? -14.789 -1.398 32.685 1.00 84.19 470 PRO A N 1
ATOM 3661 C CA . PRO A 1 470 ? -14.747 -2.218 31.466 1.00 84.19 470 PRO A CA 1
ATOM 3662 C C . PRO A 1 470 ? -16.049 -2.157 30.656 1.00 84.19 470 PRO A C 1
ATOM 3664 O O . PRO A 1 470 ? -16.008 -2.100 29.433 1.00 84.19 470 PRO A O 1
ATOM 3667 N N . ASP A 1 471 ? -17.194 -2.043 31.333 1.00 86.50 471 ASP A N 1
ATOM 3668 C CA . ASP A 1 471 ? -18.510 -1.989 30.690 1.00 86.50 471 ASP A CA 1
ATOM 3669 C C . ASP A 1 471 ? -18.911 -0.616 30.137 1.00 86.50 471 ASP A C 1
ATOM 3671 O O . ASP A 1 471 ? -19.978 -0.485 29.539 1.00 86.50 471 ASP A O 1
ATOM 3675 N N . MET A 1 472 ? -18.088 0.421 30.334 1.00 86.94 472 MET A N 1
ATOM 3676 C CA . MET A 1 472 ? -18.474 1.812 30.063 1.00 86.94 472 MET A CA 1
ATOM 3677 C C . MET A 1 472 ? -18.912 2.047 28.617 1.00 86.94 472 MET A C 1
ATOM 3679 O O . MET A 1 472 ? -19.865 2.785 28.388 1.00 86.94 472 MET A O 1
ATOM 3683 N N . PHE A 1 473 ? -18.238 1.415 27.656 1.00 89.94 473 PHE A N 1
ATOM 3684 C CA . PHE A 1 473 ? -18.476 1.622 26.226 1.00 89.94 473 PHE A CA 1
ATOM 3685 C C . PHE A 1 473 ? -19.045 0.379 25.524 1.00 89.94 473 PHE A C 1
ATOM 3687 O O . PHE A 1 473 ? -19.134 0.362 24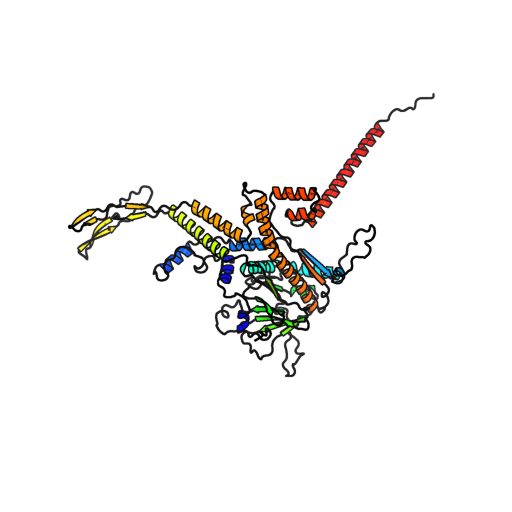.302 1.00 89.94 473 PHE A O 1
ATOM 3694 N N . ASN A 1 474 ? -19.455 -0.654 26.272 1.00 86.12 474 ASN A N 1
ATOM 3695 C CA . ASN A 1 474 ? -19.890 -1.934 25.697 1.00 86.12 474 ASN A CA 1
ATOM 3696 C C . ASN A 1 474 ? -21.195 -1.847 24.888 1.00 86.12 474 ASN A C 1
ATOM 3698 O O . ASN A 1 474 ? -21.425 -2.700 24.042 1.00 86.12 474 ASN A O 1
ATOM 3702 N N . SER A 1 475 ? -22.033 -0.834 25.132 1.00 86.88 475 SER A N 1
ATOM 3703 C CA . SER A 1 475 ? -23.309 -0.619 24.428 1.00 86.88 475 SER A CA 1
ATOM 3704 C C . SER A 1 475 ? -23.220 0.358 23.248 1.00 86.88 475 SER A C 1
ATOM 3706 O O . SER A 1 475 ? -24.254 0.880 22.814 1.00 86.88 475 SER A O 1
ATOM 3708 N N . LEU A 1 476 ? -22.005 0.738 22.845 1.00 90.19 476 LEU A N 1
ATOM 3709 C CA . LEU A 1 476 ? -21.756 1.687 21.764 1.00 90.19 476 LEU A CA 1
ATOM 3710 C C . LEU A 1 476 ? -21.206 0.957 20.542 1.00 90.19 476 LEU A C 1
ATOM 3712 O O . LEU A 1 476 ? -20.285 0.152 20.663 1.00 90.19 476 LEU A O 1
ATOM 3716 N N . ASN A 1 477 ? -21.706 1.342 19.375 1.00 91.38 477 ASN A N 1
ATOM 3717 C CA . ASN A 1 477 ? -21.174 0.950 18.078 1.00 91.38 477 ASN A CA 1
ATOM 3718 C C . ASN A 1 477 ? -20.576 2.165 17.383 1.00 91.38 477 ASN A C 1
ATOM 3720 O O . ASN A 1 477 ? -21.048 3.297 17.559 1.00 91.38 477 ASN A O 1
ATOM 3724 N N . VAL A 1 478 ? -19.556 1.922 16.565 1.00 93.88 478 VAL A N 1
ATOM 3725 C CA . VAL A 1 478 ? -18.941 2.963 15.744 1.00 93.88 478 VAL A CA 1
ATOM 3726 C C . VAL A 1 478 ? -19.217 2.661 14.280 1.00 93.88 478 VAL A C 1
ATOM 3728 O O . VAL A 1 478 ? -18.847 1.613 13.772 1.00 93.88 478 VAL A O 1
ATOM 3731 N N . SER A 1 479 ? -19.847 3.599 13.577 1.00 94.25 479 SER A N 1
ATOM 3732 C CA . SER A 1 479 ? -19.986 3.530 12.122 1.00 94.25 479 SER A CA 1
ATOM 3733 C C . SER A 1 479 ? -18.958 4.452 11.491 1.00 94.25 479 SER A C 1
ATOM 3735 O O . SER A 1 479 ? -18.930 5.641 11.811 1.00 94.25 479 SER A O 1
ATOM 3737 N N . VAL A 1 480 ? -18.159 3.932 10.560 1.00 94.81 480 VAL A N 1
ATOM 3738 C CA . VAL A 1 480 ? -17.168 4.710 9.806 1.00 94.81 480 VAL A CA 1
ATOM 3739 C C . VAL A 1 480 ? -17.524 4.720 8.324 1.00 94.81 480 VAL A C 1
ATOM 3741 O O . VAL A 1 480 ? -17.941 3.706 7.777 1.00 94.81 480 VAL A O 1
ATOM 3744 N N . GLN A 1 481 ? -17.362 5.874 7.683 1.00 94.31 481 GLN A N 1
ATOM 3745 C CA . GLN A 1 481 ? -17.529 6.071 6.249 1.00 94.31 481 GLN A CA 1
ATOM 3746 C C . GLN A 1 481 ? -16.327 6.826 5.692 1.00 94.31 481 GLN A C 1
ATOM 3748 O O . GLN A 1 481 ? -15.878 7.830 6.250 1.00 94.31 481 GLN A O 1
ATOM 3753 N N . THR A 1 482 ? -15.806 6.346 4.571 1.00 92.56 482 THR A N 1
ATOM 3754 C CA . THR A 1 482 ? -14.748 7.014 3.813 1.00 92.56 482 THR A CA 1
ATOM 3755 C C . THR A 1 482 ? -15.324 7.626 2.541 1.00 92.56 482 THR A C 1
ATOM 3757 O O . THR A 1 482 ? -16.235 7.084 1.921 1.00 92.56 482 THR A O 1
ATOM 3760 N N . GLU A 1 483 ? -14.817 8.791 2.142 1.00 89.81 483 GLU A N 1
ATOM 3761 C CA . GLU A 1 483 ? -15.237 9.436 0.898 1.00 89.81 483 GLU A CA 1
ATOM 3762 C C . GLU A 1 483 ? -14.190 9.219 -0.193 1.00 89.81 483 GLU A C 1
ATOM 3764 O O . GLU A 1 483 ? -13.078 9.758 -0.117 1.00 89.81 483 GLU A O 1
ATOM 3769 N N . LEU A 1 484 ? -14.567 8.472 -1.237 1.00 91.06 484 LEU A N 1
ATOM 3770 C CA . LEU A 1 484 ? -13.686 8.178 -2.362 1.00 91.06 484 LEU A CA 1
ATOM 3771 C C . LEU A 1 484 ? -13.251 9.453 -3.094 1.00 91.06 484 LEU A C 1
ATOM 3773 O O . LEU A 1 484 ? -14.051 10.260 -3.568 1.00 91.06 484 LEU A O 1
ATOM 3777 N N . ASN A 1 485 ? -11.943 9.596 -3.271 1.00 88.75 485 ASN A N 1
ATOM 3778 C CA . ASN A 1 485 ? -11.331 10.661 -4.042 1.00 88.75 485 ASN A CA 1
ATOM 3779 C C . ASN A 1 485 ? -10.984 10.178 -5.455 1.00 88.75 485 ASN A C 1
ATOM 3781 O O . ASN A 1 485 ? -9.891 9.684 -5.741 1.00 88.75 485 ASN A O 1
ATOM 3785 N N . LEU A 1 486 ? -11.917 10.403 -6.375 1.00 84.38 486 LEU A N 1
ATOM 3786 C CA . LEU A 1 486 ? -11.784 10.050 -7.791 1.00 84.38 486 LEU A CA 1
ATOM 3787 C C . LEU A 1 486 ? -11.035 11.109 -8.624 1.00 84.38 486 LEU A C 1
ATOM 3789 O O . LEU A 1 486 ? -11.007 11.031 -9.856 1.00 84.38 486 LEU A O 1
ATOM 3793 N N . GLY A 1 487 ? -10.464 12.130 -7.976 1.00 79.06 487 GLY A N 1
ATOM 3794 C CA . GLY A 1 487 ? -9.878 13.289 -8.640 1.00 79.06 487 GLY A CA 1
ATOM 3795 C C . GLY A 1 487 ? -10.920 14.283 -9.169 1.00 79.06 487 GLY A C 1
ATOM 3796 O O . GLY A 1 487 ? -12.121 14.164 -8.939 1.00 79.06 487 GLY A O 1
ATOM 3797 N N . ARG A 1 488 ? -10.449 15.325 -9.868 1.00 75.56 488 ARG A N 1
ATOM 3798 C CA . ARG A 1 488 ? -11.329 16.396 -10.362 1.00 75.56 488 ARG A CA 1
ATOM 3799 C C . ARG A 1 488 ? -12.145 15.927 -11.573 1.00 75.56 488 ARG A C 1
ATOM 3801 O O . ARG A 1 488 ? -11.530 15.478 -12.544 1.00 75.56 488 ARG A O 1
ATOM 3808 N N . PRO A 1 489 ? -13.475 16.116 -11.574 1.00 74.81 489 PRO A N 1
ATOM 3809 C CA . PRO A 1 489 ? -14.299 15.806 -12.734 1.00 74.81 489 PRO A CA 1
ATOM 3810 C C . PRO A 1 489 ? -13.971 16.707 -13.928 1.00 74.81 489 PRO A C 1
ATOM 3812 O O . PRO A 1 489 ? -13.542 17.858 -13.789 1.00 74.81 489 PRO A O 1
ATOM 3815 N N . GLY A 1 490 ? -14.191 16.177 -15.129 1.00 72.12 490 GLY A N 1
ATOM 3816 C CA . GLY A 1 490 ? -14.049 16.936 -16.369 1.00 72.12 490 GLY A CA 1
ATOM 3817 C C . GLY A 1 490 ? -15.164 17.981 -16.553 1.00 72.12 490 GLY A C 1
ATOM 3818 O O . GLY A 1 490 ? -16.234 17.846 -15.966 1.00 72.12 490 GLY A O 1
ATOM 3819 N N . PRO A 1 491 ? -14.985 18.999 -17.420 1.00 76.06 491 PRO A N 1
ATOM 3820 C CA . PRO A 1 491 ? -16.000 20.037 -17.647 1.00 76.06 491 PRO A CA 1
ATOM 3821 C C . PRO A 1 491 ? -17.382 19.503 -18.058 1.00 76.06 491 PRO A C 1
ATOM 3823 O O . PRO A 1 491 ? -18.402 20.053 -17.648 1.00 76.06 491 PRO A O 1
ATOM 3826 N N . ASP A 1 492 ? -17.417 18.429 -18.851 1.00 73.69 492 ASP A N 1
ATOM 3827 C CA . ASP A 1 492 ? -18.668 17.800 -19.286 1.00 73.69 492 ASP A CA 1
ATOM 3828 C C . ASP A 1 492 ? -19.373 17.071 -18.133 1.00 73.69 492 ASP A C 1
ATOM 3830 O O . ASP A 1 492 ? -20.592 17.158 -18.014 1.00 73.69 492 ASP A O 1
ATOM 3834 N N . GLU A 1 493 ? -18.615 16.408 -17.256 1.00 74.00 493 GLU A N 1
ATOM 3835 C CA . GLU A 1 493 ? -19.141 15.742 -16.057 1.00 74.00 493 GLU A CA 1
ATOM 3836 C C . GLU A 1 493 ? -19.699 16.774 -15.077 1.00 74.00 493 GLU A C 1
ATOM 3838 O O . GLU A 1 493 ? -20.830 16.636 -14.624 1.00 74.00 493 GLU A O 1
ATOM 3843 N N . VAL A 1 494 ? -18.963 17.868 -14.845 1.00 81.44 494 VAL A N 1
ATOM 3844 C CA . VAL A 1 494 ? -19.426 18.989 -14.012 1.00 81.44 494 VAL A CA 1
ATOM 3845 C C . VAL A 1 494 ? -20.780 19.498 -14.498 1.00 81.44 494 VAL A C 1
ATOM 3847 O O . VAL A 1 494 ? -21.701 19.688 -13.707 1.00 81.44 494 VAL A O 1
ATOM 3850 N N . LYS A 1 495 ? -20.925 19.682 -15.814 1.00 84.38 495 LYS A N 1
ATOM 3851 C CA . LYS A 1 495 ? -22.187 20.119 -16.406 1.00 84.38 495 LYS A CA 1
ATOM 3852 C C . LYS A 1 495 ? -23.306 19.095 -16.198 1.00 84.38 495 LYS A C 1
ATOM 3854 O O . LYS A 1 495 ? -24.410 19.493 -15.849 1.00 84.38 495 LYS A O 1
ATOM 3859 N N . MET A 1 496 ? -23.032 17.800 -16.371 1.00 83.38 496 MET A N 1
ATOM 3860 C CA . MET A 1 496 ? -24.031 16.750 -16.138 1.00 83.38 496 MET A CA 1
ATOM 3861 C C . MET A 1 496 ? -24.495 16.700 -14.680 1.00 83.38 496 MET A C 1
ATOM 3863 O O . MET A 1 496 ? -25.689 16.537 -14.441 1.00 83.38 496 MET A O 1
ATOM 3867 N N . VAL A 1 497 ? -23.586 16.856 -13.713 1.00 83.25 497 VAL A N 1
ATOM 3868 C CA . VAL A 1 497 ? -23.940 16.893 -12.284 1.00 83.25 497 VAL A CA 1
ATOM 3869 C C . VAL A 1 497 ? -24.814 18.107 -11.979 1.00 83.25 497 VAL A C 1
ATOM 3871 O O . VAL A 1 497 ? -25.862 17.963 -11.352 1.00 83.25 497 VAL A O 1
ATOM 3874 N N . ILE A 1 498 ? -24.449 19.288 -12.492 1.00 86.06 498 ILE A N 1
ATOM 3875 C CA . ILE A 1 498 ? -25.273 20.500 -12.362 1.00 86.06 498 ILE A CA 1
ATOM 3876 C C . ILE A 1 498 ? -26.664 20.270 -12.968 1.00 86.06 498 ILE A C 1
ATOM 3878 O O . ILE A 1 498 ? -27.662 20.529 -12.302 1.00 86.06 498 ILE A O 1
ATOM 3882 N N . ASP A 1 499 ? -26.744 19.705 -14.177 1.00 87.31 499 ASP A N 1
ATOM 3883 C CA . ASP A 1 499 ? -28.016 19.424 -14.850 1.00 87.31 499 ASP A CA 1
ATOM 3884 C C . ASP A 1 499 ? -28.886 18.426 -14.044 1.00 87.31 499 ASP A C 1
ATOM 3886 O O . ASP A 1 499 ? -30.105 18.594 -13.973 1.00 87.31 499 ASP A O 1
ATOM 3890 N N . LYS A 1 500 ? -28.293 17.406 -13.395 1.00 85.88 500 LYS A N 1
ATOM 3891 C CA . LYS A 1 500 ? -29.009 16.453 -12.515 1.00 85.88 500 LYS A CA 1
ATOM 3892 C C . LYS A 1 500 ? -29.548 17.120 -11.247 1.00 85.88 500 LYS A C 1
ATOM 3894 O O . LYS A 1 500 ? -30.685 16.838 -10.852 1.00 85.88 500 LYS A O 1
ATOM 3899 N N . VAL A 1 501 ? -28.749 17.982 -10.616 1.00 86.31 501 VAL A N 1
ATOM 3900 C CA . VAL A 1 501 ? -29.146 18.741 -9.419 1.00 86.31 501 VAL A CA 1
ATOM 3901 C C . VAL A 1 501 ? -30.260 19.732 -9.768 1.00 86.31 501 VAL A C 1
ATOM 3903 O O . VAL A 1 501 ? -31.290 19.756 -9.093 1.00 86.31 501 VAL A O 1
ATOM 3906 N N . ASP A 1 502 ? -30.122 20.475 -10.869 1.00 87.81 502 ASP A N 1
ATOM 3907 C CA . ASP A 1 502 ? -31.137 21.416 -11.361 1.00 87.81 502 ASP A CA 1
ATOM 3908 C C . ASP A 1 502 ? -32.445 20.700 -11.738 1.00 87.81 502 ASP A C 1
ATOM 3910 O O . ASP A 1 502 ? -33.543 21.194 -11.460 1.00 87.81 502 ASP A O 1
ATOM 3914 N N . ALA A 1 503 ? -32.345 19.495 -12.310 1.00 86.94 503 ALA A N 1
ATOM 3915 C CA . ALA A 1 503 ? -33.486 18.630 -12.604 1.00 86.94 503 ALA A CA 1
ATOM 3916 C C . ALA A 1 503 ? -34.107 17.967 -11.358 1.00 86.94 503 ALA A C 1
ATOM 3918 O O . ALA A 1 503 ? -35.119 17.275 -11.488 1.00 86.94 503 ALA A O 1
ATOM 3919 N N . LYS A 1 504 ? -33.538 18.176 -10.160 1.00 83.88 504 LYS A N 1
ATOM 3920 C CA . LYS A 1 504 ? -33.938 17.542 -8.890 1.00 83.88 504 LYS A CA 1
ATOM 3921 C C . LYS A 1 504 ? -33.891 16.012 -8.919 1.00 83.88 504 LYS A C 1
ATOM 3923 O O . LYS A 1 504 ? -34.627 15.354 -8.188 1.00 83.88 504 LYS A O 1
ATOM 3928 N N . LEU A 1 505 ? -33.038 15.447 -9.772 1.00 80.88 505 LEU A N 1
ATOM 3929 C CA . LEU A 1 505 ? -32.764 14.008 -9.810 1.00 80.88 505 LEU A CA 1
ATOM 3930 C C . LEU A 1 505 ? -31.707 13.607 -8.774 1.00 80.88 505 LEU A C 1
ATOM 3932 O O . LEU A 1 505 ? -31.601 12.434 -8.435 1.00 80.88 505 LEU A O 1
ATOM 3936 N N . GLN A 1 506 ? -30.943 14.580 -8.275 1.00 82.25 506 GLN A N 1
ATOM 3937 C CA . GLN A 1 506 ? -29.880 14.407 -7.293 1.00 82.25 506 GLN A CA 1
ATOM 3938 C C . GLN A 1 506 ? -29.954 15.530 -6.256 1.00 82.25 506 GLN A C 1
ATOM 3940 O O . GLN A 1 506 ? -30.298 16.668 -6.589 1.00 82.25 506 GLN A O 1
ATOM 3945 N N . SER A 1 507 ? -29.658 15.215 -4.992 1.00 80.75 507 SER A N 1
ATOM 3946 C CA . SER A 1 507 ? -29.581 16.233 -3.943 1.00 80.75 507 SER A CA 1
ATOM 3947 C C . SER A 1 507 ? -28.374 17.142 -4.173 1.00 80.75 507 SER A C 1
ATOM 3949 O O . SER A 1 507 ? -27.368 16.742 -4.764 1.00 80.75 507 SER A O 1
ATOM 3951 N N . ARG A 1 508 ? -28.460 18.382 -3.686 1.00 79.44 508 ARG A N 1
ATOM 3952 C CA . ARG A 1 508 ? -27.361 19.343 -3.810 1.00 79.44 508 ARG A CA 1
ATOM 3953 C C . ARG A 1 508 ? -26.090 18.825 -3.129 1.00 79.44 508 ARG A C 1
ATOM 3955 O O . ARG A 1 508 ? -25.030 18.888 -3.742 1.00 79.44 508 ARG A O 1
ATOM 3962 N N . ARG A 1 509 ? -26.230 18.248 -1.928 1.00 73.81 509 ARG A N 1
ATOM 3963 C CA . ARG A 1 509 ? -25.156 17.604 -1.159 1.00 73.81 509 ARG A CA 1
ATOM 3964 C C . ARG A 1 509 ? -24.424 16.543 -1.977 1.00 73.81 509 ARG A C 1
ATOM 3966 O O . ARG A 1 509 ? -23.214 16.628 -2.161 1.00 73.81 509 ARG A O 1
ATOM 3973 N N . ALA A 1 510 ? -25.176 15.598 -2.545 1.00 72.31 510 ALA A N 1
ATOM 3974 C CA . ALA A 1 510 ? -24.613 14.531 -3.368 1.00 72.31 510 ALA A CA 1
ATOM 3975 C C . ALA A 1 510 ? -23.913 15.084 -4.618 1.00 72.31 510 ALA A C 1
ATOM 3977 O O . ALA A 1 510 ? -22.853 14.598 -4.992 1.00 72.31 510 ALA A O 1
ATOM 3978 N N . GLY A 1 511 ? -24.473 16.123 -5.247 1.00 79.81 511 GLY A N 1
ATOM 3979 C CA . GLY A 1 511 ? -23.832 16.781 -6.386 1.00 79.81 511 GLY A CA 1
ATOM 3980 C C . GLY A 1 511 ? -22.520 17.482 -6.019 1.00 79.81 511 GLY A C 1
ATOM 3981 O O . GLY A 1 511 ? -21.570 17.438 -6.789 1.00 79.81 511 GLY A O 1
ATOM 3982 N N . MET A 1 512 ? -22.429 18.111 -4.844 1.00 78.88 512 MET A N 1
ATOM 3983 C CA . MET A 1 512 ? -21.196 18.767 -4.384 1.00 78.88 512 MET A CA 1
ATOM 3984 C C . MET A 1 512 ? -20.093 17.764 -4.039 1.00 78.88 512 MET A C 1
ATOM 3986 O O . MET A 1 512 ? -18.938 18.000 -4.392 1.00 78.88 512 MET A O 1
ATOM 3990 N N . SER A 1 513 ? -20.453 16.630 -3.436 1.00 74.31 513 SER A N 1
ATOM 3991 C CA . SER A 1 513 ? -19.523 15.516 -3.219 1.00 74.31 513 SER A CA 1
ATOM 3992 C C . SER A 1 513 ? -18.989 14.965 -4.555 1.00 74.31 513 SER A C 1
ATOM 3994 O O . SER A 1 513 ? -17.778 14.916 -4.756 1.00 74.31 513 SER A O 1
ATOM 3996 N N . GLU A 1 514 ? -19.862 14.702 -5.542 1.00 74.69 514 GLU A N 1
ATOM 3997 C CA . GLU A 1 514 ? -19.465 14.210 -6.881 1.00 74.69 514 GLU A CA 1
ATOM 3998 C C . GLU A 1 514 ? -18.567 15.207 -7.646 1.00 74.69 514 GLU A C 1
ATOM 4000 O O . GLU A 1 514 ? -17.738 14.822 -8.478 1.00 74.69 514 GLU A O 1
ATOM 4005 N N . LEU A 1 515 ? -18.687 16.504 -7.340 1.00 79.94 515 LEU A N 1
ATOM 4006 C CA . LEU A 1 515 ? -17.829 17.559 -7.885 1.00 79.94 515 LEU A CA 1
ATOM 4007 C C . LEU A 1 515 ? -16.446 17.655 -7.213 1.00 79.94 515 LEU A C 1
ATOM 4009 O O . LEU A 1 515 ? -15.591 18.413 -7.686 1.00 79.94 515 LEU A O 1
ATOM 4013 N N . GLY A 1 516 ? -16.206 16.883 -6.151 1.00 70.06 516 GLY A N 1
ATOM 4014 C CA . GLY A 1 516 ? -14.957 16.869 -5.395 1.00 70.06 516 GLY A CA 1
ATOM 4015 C C . GLY A 1 516 ? -14.830 18.012 -4.384 1.00 70.06 516 GLY A C 1
ATOM 4016 O O . GLY A 1 516 ? -13.710 18.451 -4.096 1.00 70.06 516 GLY A O 1
ATOM 4017 N N . THR A 1 517 ? -15.948 18.537 -3.871 1.00 76.44 517 THR A N 1
ATOM 4018 C CA . THR A 1 517 ? -15.935 19.461 -2.727 1.00 76.44 517 THR A CA 1
ATOM 4019 C C . THR A 1 517 ? -15.509 18.698 -1.473 1.00 76.44 517 THR A C 1
ATOM 4021 O O . THR A 1 517 ? -16.169 17.745 -1.087 1.00 76.44 517 THR A O 1
ATOM 4024 N N . LYS A 1 518 ? -14.405 19.122 -0.841 1.00 63.88 518 LYS A N 1
ATOM 4025 C CA . LYS A 1 518 ? -13.759 18.399 0.273 1.00 63.88 518 LYS A CA 1
ATOM 4026 C C . LYS A 1 518 ? -14.534 18.397 1.591 1.00 63.88 518 LYS A C 1
ATOM 4028 O O . LYS A 1 518 ? -14.353 17.492 2.386 1.00 63.88 518 LYS A O 1
ATOM 4033 N N . ASP A 1 519 ? -15.300 19.449 1.847 1.00 69.38 519 ASP A N 1
ATOM 4034 C CA . ASP A 1 519 ? -16.110 19.590 3.054 1.00 69.38 519 ASP A CA 1
ATOM 4035 C C . ASP A 1 519 ? -17.472 20.120 2.621 1.00 69.38 519 ASP A C 1
ATOM 4037 O O . ASP A 1 519 ? -17.685 21.325 2.453 1.00 69.38 519 ASP A O 1
ATOM 4041 N N . VAL A 1 520 ? -18.360 19.178 2.313 1.00 74.69 520 VAL A N 1
ATOM 4042 C CA . VAL A 1 520 ? -19.689 19.493 1.796 1.00 74.69 520 VAL A CA 1
ATOM 4043 C C . VAL A 1 520 ? -20.519 20.217 2.855 1.00 74.69 520 VAL A C 1
ATOM 4045 O O . VAL A 1 520 ? -21.302 21.092 2.501 1.00 74.69 520 VAL A O 1
ATOM 4048 N N . GLU A 1 521 ? -20.316 19.920 4.140 1.00 73.38 521 GLU A N 1
ATOM 4049 C CA . GLU A 1 521 ? -21.074 20.529 5.238 1.00 73.38 521 GLU A CA 1
ATOM 4050 C C . GLU A 1 521 ? -20.707 21.994 5.442 1.00 73.38 521 GLU A C 1
ATOM 4052 O O . GLU A 1 521 ? -21.588 22.856 5.492 1.00 73.38 521 GLU A O 1
ATOM 4057 N N . THR A 1 522 ? -19.410 22.301 5.493 1.00 73.56 522 THR A N 1
ATOM 4058 C CA . THR A 1 522 ? -18.944 23.686 5.605 1.00 73.56 522 THR A CA 1
ATOM 4059 C C . THR A 1 522 ? -19.348 24.501 4.377 1.00 73.56 522 THR A C 1
ATOM 4061 O O . THR A 1 522 ? -19.770 25.654 4.516 1.00 73.56 522 THR A O 1
ATOM 4064 N N . GLU A 1 523 ? -19.268 23.916 3.179 1.00 78.00 523 GLU A N 1
ATOM 4065 C CA . GLU A 1 523 ? -19.678 24.591 1.946 1.00 78.00 523 GLU A CA 1
ATOM 4066 C C . GLU A 1 523 ? -21.199 24.829 1.914 1.00 78.00 523 GLU A C 1
ATOM 4068 O O . GLU A 1 523 ? -21.639 25.928 1.571 1.00 78.00 523 GLU A O 1
ATOM 4073 N N . GLU A 1 524 ? -22.017 23.858 2.337 1.00 79.88 524 GLU A N 1
ATOM 4074 C CA . GLU A 1 524 ? -23.470 24.031 2.485 1.00 79.88 524 GLU A CA 1
ATOM 4075 C C . GLU A 1 524 ? -23.805 25.153 3.466 1.00 79.88 524 GLU A C 1
ATOM 4077 O O . GLU A 1 524 ? -24.546 26.076 3.112 1.00 79.88 524 GLU A O 1
ATOM 4082 N N . ALA A 1 525 ? -23.196 25.144 4.652 1.00 77.38 525 ALA A N 1
ATOM 4083 C CA . ALA A 1 525 ? -23.395 26.183 5.656 1.00 77.38 525 ALA A CA 1
ATOM 4084 C C . ALA A 1 525 ? -22.976 27.573 5.141 1.00 77.38 525 ALA A C 1
ATOM 4086 O O . ALA A 1 525 ? -23.639 28.584 5.412 1.00 77.38 525 ALA A O 1
ATOM 4087 N N . GLN A 1 526 ? -21.890 27.654 4.365 1.00 80.19 526 GLN A N 1
ATOM 4088 C CA . GLN A 1 526 ? -21.454 28.905 3.749 1.00 80.19 526 GLN A CA 1
ATOM 4089 C C . GLN A 1 526 ? -22.449 29.389 2.690 1.00 80.19 526 GLN A C 1
ATOM 4091 O O . GLN A 1 526 ? -22.829 30.564 2.693 1.00 80.19 526 GLN A O 1
ATOM 4096 N N . ILE A 1 527 ? -22.909 28.497 1.820 1.00 82.06 527 ILE A N 1
ATOM 4097 C CA . ILE A 1 527 ? -23.907 28.792 0.794 1.00 82.06 527 ILE A CA 1
ATOM 4098 C C . ILE A 1 527 ? -25.211 29.280 1.429 1.00 82.06 527 ILE A C 1
ATOM 4100 O O . ILE A 1 527 ? -25.785 30.266 0.962 1.00 82.06 527 ILE A O 1
ATOM 4104 N N . GLU A 1 528 ? -25.691 28.624 2.484 1.00 81.88 528 GLU A N 1
ATOM 4105 C CA . GLU A 1 528 ? -26.894 29.044 3.206 1.00 81.88 528 GLU A CA 1
ATOM 4106 C C . GLU A 1 528 ? -26.721 30.440 3.797 1.00 81.88 528 GLU A C 1
ATOM 4108 O O . GLU A 1 528 ? -27.581 31.311 3.625 1.00 81.88 528 GLU A O 1
ATOM 4113 N N . LYS A 1 529 ? -25.567 30.704 4.416 1.00 80.06 529 LYS A N 1
ATOM 4114 C CA . LYS A 1 529 ? -25.218 32.025 4.945 1.00 80.06 529 LYS A CA 1
ATOM 4115 C C . LYS A 1 529 ? -25.188 33.094 3.849 1.00 80.06 529 LYS A C 1
ATOM 4117 O O . LYS A 1 529 ? -25.670 34.210 4.063 1.00 80.06 529 LYS A O 1
ATOM 4122 N N . GLU A 1 530 ? -24.659 32.774 2.671 1.00 82.00 530 GLU A N 1
ATOM 4123 C CA . GLU A 1 530 ? -24.650 33.666 1.508 1.00 82.00 530 GLU A CA 1
ATOM 4124 C C . GLU A 1 530 ? -26.059 33.906 0.944 1.00 82.00 530 GLU A C 1
ATOM 4126 O O . GLU A 1 530 ? -26.409 35.047 0.625 1.00 82.00 530 GLU A O 1
ATOM 4131 N N . GLN A 1 531 ? -26.905 32.873 0.880 1.00 82.94 531 GLN A N 1
ATOM 4132 C CA . GLN A 1 531 ? -28.298 32.978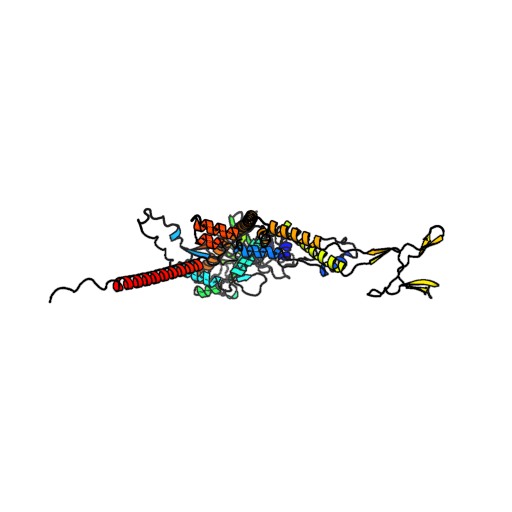 0.434 1.00 82.94 531 GLN A CA 1
ATOM 4133 C C . GLN A 1 531 ? -29.152 33.807 1.400 1.00 82.94 531 GLN A C 1
ATOM 4135 O O . GLN A 1 531 ? -29.919 34.671 0.957 1.00 82.94 531 GLN A O 1
ATOM 4140 N N . LEU A 1 532 ? -28.989 33.604 2.710 1.00 81.06 532 LEU A N 1
ATOM 4141 C CA . LEU A 1 532 ? -29.627 34.403 3.759 1.00 81.06 532 LEU A CA 1
ATOM 4142 C C . LEU A 1 532 ? -29.234 35.877 3.641 1.00 81.06 532 LEU A C 1
ATOM 4144 O O . LEU A 1 532 ? -30.106 36.750 3.622 1.00 81.06 532 LEU A O 1
ATOM 4148 N N . LYS A 1 533 ? -27.936 36.156 3.475 1.00 82.38 533 LYS A N 1
ATOM 4149 C CA . LYS A 1 533 ? -27.422 37.517 3.288 1.00 82.38 533 LYS A CA 1
ATOM 4150 C C . LYS A 1 533 ? -27.968 38.164 2.011 1.00 82.38 533 LYS A C 1
ATOM 4152 O O . LYS A 1 533 ? -28.485 39.276 2.061 1.00 82.38 533 LYS A O 1
ATOM 4157 N N . SER A 1 534 ? -27.945 37.449 0.884 1.00 80.94 534 SER A N 1
ATOM 4158 C CA . SER A 1 534 ? -28.500 37.935 -0.389 1.00 80.94 534 SER A CA 1
ATOM 4159 C C . SER A 1 534 ? -29.998 38.242 -0.290 1.00 80.94 534 SER A C 1
ATOM 4161 O O . SER A 1 534 ? -30.481 39.240 -0.831 1.00 80.94 534 SER A O 1
ATOM 4163 N N . THR A 1 535 ? -30.743 37.408 0.435 1.00 80.75 535 THR A N 1
ATOM 4164 C CA . THR A 1 535 ? -32.175 37.598 0.671 1.00 80.75 535 THR A CA 1
ATOM 4165 C C . THR A 1 535 ? -32.430 38.832 1.540 1.00 80.75 535 THR A C 1
ATOM 4167 O O . THR A 1 535 ? -33.268 39.660 1.179 1.00 80.75 535 THR A O 1
ATOM 4170 N N . GLN A 1 536 ? -31.669 39.022 2.625 1.00 78.62 536 GLN A N 1
ATOM 4171 C CA . GLN A 1 536 ? -31.728 40.234 3.455 1.00 78.62 536 GLN A CA 1
ATOM 4172 C C . GLN A 1 536 ? -31.397 41.507 2.662 1.00 78.62 536 GLN A C 1
ATOM 4174 O O . GLN A 1 536 ? -32.111 42.508 2.783 1.00 78.62 536 GLN A O 1
ATOM 4179 N N . ASP A 1 537 ? -30.380 41.467 1.801 1.00 82.00 537 ASP A N 1
ATOM 4180 C CA . ASP A 1 537 ? -29.999 42.597 0.946 1.00 82.00 537 ASP A CA 1
ATOM 4181 C C . ASP A 1 537 ? -31.115 42.941 -0.059 1.00 82.00 537 ASP A C 1
ATOM 4183 O O . ASP A 1 537 ? -31.454 44.115 -0.247 1.00 82.00 537 ASP A O 1
ATOM 4187 N N . ARG A 1 538 ? -31.765 41.928 -0.654 1.00 78.69 538 ARG A N 1
ATOM 4188 C CA . ARG A 1 538 ? -32.932 42.114 -1.537 1.00 78.69 538 ARG A CA 1
ATOM 4189 C C . ARG A 1 538 ? -34.133 42.703 -0.801 1.00 78.69 538 ARG A C 1
ATOM 4191 O O . ARG A 1 538 ? -34.763 43.617 -1.330 1.00 78.69 538 ARG A O 1
ATOM 4198 N N . PHE A 1 539 ? -34.443 42.228 0.407 1.00 78.94 539 PHE A N 1
ATOM 4199 C CA . PHE A 1 539 ? -35.528 42.789 1.221 1.00 78.94 539 PHE A CA 1
ATOM 4200 C C . PHE A 1 539 ? -35.257 44.243 1.611 1.00 78.94 539 PHE A C 1
ATOM 4202 O O . PHE A 1 539 ? -36.158 45.076 1.525 1.00 78.94 539 PHE A O 1
ATOM 4209 N N . THR A 1 540 ? -34.015 44.567 1.973 1.00 80.00 540 THR A N 1
ATOM 4210 C CA . THR A 1 540 ? -33.608 45.936 2.318 1.00 80.00 540 THR A CA 1
ATOM 4211 C C . THR A 1 540 ? -33.714 46.860 1.103 1.00 80.00 540 THR A C 1
ATOM 4213 O O . THR A 1 540 ? -34.300 47.937 1.194 1.00 80.00 540 THR A O 1
ATOM 4216 N N . SER A 1 541 ? -33.245 46.410 -0.066 1.00 80.56 541 SER A N 1
ATOM 4217 C CA . SER A 1 541 ? -33.377 47.143 -1.331 1.00 80.56 541 SER A CA 1
ATOM 4218 C C . SER A 1 541 ? -34.840 47.369 -1.731 1.00 80.56 541 SER A C 1
ATOM 4220 O O . SER A 1 541 ? -35.208 48.484 -2.109 1.00 80.56 541 SER A O 1
ATOM 4222 N N . LEU A 1 542 ? -35.699 46.353 -1.591 1.00 79.56 542 LEU A N 1
ATOM 4223 C CA . LEU A 1 542 ? -37.131 46.466 -1.872 1.00 79.56 542 LEU A CA 1
ATOM 4224 C C . LEU A 1 542 ? -37.824 47.430 -0.897 1.00 79.56 542 LEU A C 1
ATOM 4226 O O . LEU A 1 542 ? -38.639 48.247 -1.321 1.00 79.56 542 LEU A O 1
ATOM 4230 N N . ALA A 1 543 ? -37.479 47.383 0.392 1.00 76.44 543 ALA A N 1
ATOM 4231 C CA . ALA A 1 543 ? -38.006 48.299 1.401 1.00 76.44 543 ALA A CA 1
ATOM 4232 C C . ALA A 1 543 ? -37.612 49.758 1.111 1.00 76.44 543 ALA A C 1
ATOM 4234 O O . ALA A 1 543 ? -38.465 50.647 1.182 1.00 76.44 543 ALA A O 1
ATOM 4235 N N . SER A 1 544 ? -36.359 50.003 0.712 1.00 79.19 544 SER A N 1
ATOM 4236 C CA . SER A 1 544 ? -35.904 51.327 0.271 1.00 79.19 544 SER A CA 1
ATOM 4237 C C . SER A 1 544 ? -36.629 51.794 -0.994 1.00 79.19 544 SER A C 1
ATOM 4239 O O . SER A 1 544 ? -37.083 52.936 -1.044 1.00 79.19 544 SER A O 1
ATOM 4241 N N . ALA A 1 545 ? -36.825 50.915 -1.983 1.00 77.44 545 ALA A N 1
ATOM 4242 C CA . ALA A 1 545 ? -37.571 51.240 -3.199 1.00 77.44 545 ALA A CA 1
ATOM 4243 C C . ALA A 1 545 ? -39.046 51.575 -2.902 1.00 77.44 545 ALA A C 1
ATOM 4245 O O . ALA A 1 545 ? -39.584 52.545 -3.437 1.00 77.44 545 ALA A O 1
ATOM 4246 N N . ILE A 1 546 ? -39.703 50.832 -2.004 1.00 77.00 546 ILE A N 1
ATOM 4247 C CA . ILE A 1 546 ? -41.082 51.112 -1.571 1.00 77.00 546 ILE A CA 1
ATOM 4248 C C . ILE A 1 546 ? -41.162 52.457 -0.835 1.00 77.00 546 ILE A C 1
ATOM 4250 O O . ILE A 1 546 ? -42.077 53.236 -1.107 1.00 77.00 546 ILE A O 1
ATOM 4254 N N . GLN A 1 547 ? -40.209 52.771 0.050 1.00 78.12 547 GLN A N 1
ATOM 4255 C CA . GLN A 1 547 ? -40.145 54.080 0.713 1.00 78.12 547 GLN A CA 1
ATOM 4256 C C . GLN A 1 547 ? -39.960 55.227 -0.283 1.00 78.12 547 GLN A C 1
ATOM 4258 O O . GLN A 1 547 ? -40.642 56.243 -0.171 1.00 78.12 547 GLN A O 1
ATOM 4263 N N . GLU A 1 548 ? -39.094 55.062 -1.284 1.00 77.06 548 GLU A N 1
ATOM 4264 C CA . GLU A 1 548 ? -38.875 56.080 -2.314 1.00 77.06 548 GLU A CA 1
ATOM 4265 C C . GLU A 1 548 ? -40.125 56.287 -3.187 1.00 77.06 548 GLU A C 1
ATOM 4267 O O . GLU A 1 548 ? -40.478 57.414 -3.540 1.00 77.06 548 GLU A O 1
ATOM 4272 N N . THR A 1 549 ? -40.846 55.204 -3.490 1.00 74.00 549 THR A N 1
ATOM 4273 C CA . THR A 1 549 ? -42.098 55.257 -4.260 1.00 74.00 549 THR A CA 1
ATOM 4274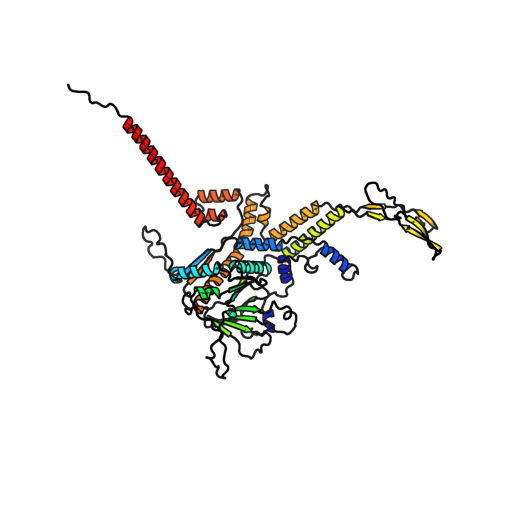 C C . THR A 1 549 ? -43.222 55.914 -3.454 1.00 74.00 549 THR A C 1
ATOM 4276 O O . THR A 1 549 ? -43.970 56.728 -3.992 1.00 74.00 549 THR A O 1
ATOM 4279 N N . ARG A 1 550 ? -43.306 55.632 -2.147 1.00 69.62 550 ARG A N 1
ATOM 4280 C CA . ARG A 1 550 ? -44.263 56.267 -1.230 1.00 69.62 550 ARG A CA 1
ATOM 4281 C C . ARG A 1 550 ? -43.965 57.754 -1.037 1.00 69.62 550 ARG A C 1
ATOM 4283 O O . ARG A 1 550 ? -44.884 58.556 -1.112 1.00 69.62 550 ARG A O 1
ATOM 4290 N N . GLY A 1 551 ? -42.692 58.135 -0.916 1.00 68.31 551 GLY A N 1
ATOM 4291 C CA . GLY A 1 551 ? -42.279 59.541 -0.870 1.00 68.31 551 GLY A CA 1
ATOM 4292 C C . GLY A 1 551 ? -42.648 60.320 -2.139 1.00 68.31 551 GLY A C 1
ATOM 4293 O O . GLY A 1 551 ? -43.044 61.478 -2.049 1.00 68.31 551 GLY A O 1
ATOM 4294 N N . LYS A 1 552 ? -42.594 59.686 -3.320 1.00 66.19 552 LYS A N 1
ATOM 4295 C CA . LYS A 1 552 ? -43.067 60.287 -4.584 1.00 66.19 552 LYS A CA 1
ATOM 4296 C C . LYS A 1 552 ? -44.594 60.373 -4.673 1.00 66.19 552 LYS A C 1
ATOM 4298 O O . LYS A 1 552 ? -45.098 61.302 -5.292 1.00 66.19 552 LYS A O 1
ATOM 4303 N N . PHE A 1 553 ? -45.318 59.436 -4.060 1.00 61.78 553 PHE A N 1
ATOM 4304 C CA . PHE A 1 553 ? -46.781 59.469 -3.988 1.00 61.78 553 PHE A CA 1
ATOM 4305 C C . PHE A 1 553 ? -47.272 60.567 -3.032 1.00 61.78 553 PHE A C 1
ATOM 4307 O O . PHE A 1 553 ? -48.143 61.349 -3.399 1.00 61.78 553 PHE A O 1
ATOM 4314 N N . ASP A 1 554 ? -46.645 60.695 -1.859 1.00 60.06 554 ASP A N 1
ATOM 4315 C CA . ASP A 1 554 ? -46.965 61.734 -0.870 1.00 60.06 554 ASP A CA 1
ATOM 4316 C C . ASP A 1 554 ? -46.554 63.142 -1.354 1.00 60.06 554 ASP A C 1
ATOM 4318 O O . ASP A 1 554 ? -47.234 64.122 -1.061 1.00 60.06 554 ASP A O 1
ATOM 4322 N N . ALA A 1 555 ? -45.489 63.262 -2.159 1.00 58.97 555 ALA A N 1
ATOM 4323 C CA . ALA A 1 555 ? -45.096 64.522 -2.804 1.00 58.97 555 ALA A CA 1
ATOM 4324 C C . ALA A 1 555 ? -45.923 64.868 -4.062 1.00 58.97 555 ALA A C 1
ATOM 4326 O O . ALA A 1 555 ? -45.794 65.969 -4.596 1.00 58.97 555 ALA A O 1
ATOM 4327 N N . GLY A 1 556 ? -46.744 63.935 -4.553 1.00 53.47 556 GLY A N 1
ATOM 4328 C CA . GLY A 1 556 ? -47.521 64.060 -5.787 1.00 53.47 556 GLY A CA 1
ATOM 4329 C C . GLY A 1 556 ? -48.951 64.575 -5.613 1.00 53.47 556 GLY A C 1
ATOM 4330 O O . GLY A 1 556 ? -49.665 64.628 -6.609 1.00 53.47 556 GLY A O 1
ATOM 4331 N N . ASN A 1 557 ? -49.377 64.944 -4.398 1.00 52.28 557 ASN A N 1
ATOM 4332 C CA . ASN A 1 557 ? -50.719 65.486 -4.156 1.00 52.28 557 ASN A CA 1
ATOM 4333 C C . ASN A 1 557 ? -50.733 66.840 -3.409 1.00 52.28 557 ASN A C 1
ATOM 4335 O O . ASN A 1 557 ? -51.281 66.925 -2.309 1.00 52.28 557 ASN A O 1
ATOM 4339 N N . PRO A 1 558 ? -50.129 67.911 -3.957 1.00 51.12 558 PRO A N 1
ATOM 4340 C CA . PRO A 1 558 ? -50.574 69.269 -3.682 1.00 51.12 558 PRO A CA 1
ATOM 4341 C C . PRO A 1 558 ? -51.759 69.593 -4.611 1.00 51.12 558 PRO A C 1
ATOM 4343 O O . PRO A 1 558 ? -51.688 69.307 -5.800 1.00 51.12 558 PRO A O 1
ATOM 4346 N N . ASP A 1 559 ? -52.813 70.205 -4.079 1.00 53.34 559 ASP A N 1
ATOM 4347 C CA . ASP A 1 559 ? -54.005 70.697 -4.798 1.00 53.34 559 ASP A CA 1
ATOM 4348 C C . ASP A 1 559 ? -55.160 69.699 -4.978 1.00 53.34 559 ASP A C 1
ATOM 4350 O O . ASP A 1 559 ? -55.511 69.291 -6.083 1.00 53.34 559 ASP A O 1
ATOM 4354 N N . LEU A 1 560 ? -55.828 69.402 -3.859 1.00 51.53 560 LEU A N 1
ATOM 4355 C CA . LEU A 1 560 ? -57.293 69.383 -3.823 1.00 51.53 560 LEU A CA 1
ATOM 4356 C C . LEU A 1 560 ? -57.776 70.198 -2.611 1.00 51.53 560 LEU A C 1
ATOM 4358 O O . LEU A 1 560 ? -57.951 69.682 -1.510 1.00 51.53 560 LEU A O 1
ATOM 4362 N N . ASP A 1 561 ? -57.949 71.487 -2.896 1.00 49.22 561 ASP A N 1
ATOM 4363 C CA . ASP A 1 561 ? -59.093 72.316 -2.511 1.00 49.22 561 ASP A CA 1
ATOM 4364 C C . ASP A 1 561 ? -59.278 72.705 -1.029 1.00 49.22 561 ASP A C 1
ATOM 4366 O O . ASP A 1 561 ? -60.129 72.176 -0.318 1.00 49.22 561 ASP A O 1
ATOM 4370 N N . GLU A 1 562 ? -58.589 73.779 -0.624 1.00 50.62 562 GLU A N 1
ATOM 4371 C CA . GLU A 1 562 ? -59.194 74.834 0.207 1.00 50.62 562 GLU A CA 1
ATOM 4372 C C . GLU A 1 562 ? -59.387 76.098 -0.655 1.00 50.62 562 GLU A C 1
ATOM 4374 O O . GLU A 1 562 ? -58.592 77.033 -0.618 1.00 50.62 562 GLU A O 1
ATOM 4379 N N . GLU A 1 563 ? -60.465 76.131 -1.442 1.00 47.34 563 GLU A N 1
ATOM 4380 C CA . GLU A 1 563 ? -61.086 77.377 -1.908 1.00 47.34 563 GLU A CA 1
ATOM 4381 C C . GLU A 1 563 ? -62.599 77.297 -1.656 1.00 47.34 563 GLU A C 1
ATOM 4383 O O . GLU A 1 563 ? -63.292 76.471 -2.250 1.00 47.34 563 GLU A O 1
ATOM 4388 N N . GLY A 1 564 ? -63.113 78.169 -0.778 1.00 41.84 564 GLY A N 1
ATOM 4389 C CA . GLY A 1 564 ? -64.549 78.450 -0.672 1.00 41.84 564 GLY A CA 1
ATOM 4390 C C . GLY A 1 564 ? -65.065 78.798 0.727 1.00 41.84 564 GLY A C 1
ATOM 4391 O O . GLY A 1 564 ? -65.719 77.960 1.338 1.00 41.84 564 GLY A O 1
ATOM 4392 N N . ASP A 1 565 ? -64.754 80.005 1.224 1.00 44.06 565 ASP A N 1
ATOM 4393 C CA . ASP A 1 565 ? -65.724 81.007 1.735 1.00 44.06 565 ASP A CA 1
ATOM 4394 C C . ASP A 1 565 ? -65.062 82.014 2.707 1.00 44.06 565 ASP A C 1
ATOM 4396 O O . ASP A 1 565 ? -65.016 81.798 3.918 1.00 44.06 565 ASP A O 1
ATOM 4400 N N . GLU A 1 566 ? -64.544 83.124 2.162 1.00 36.44 566 GLU A N 1
ATOM 4401 C CA . GLU A 1 566 ? -65.058 84.498 2.382 1.00 36.44 566 GLU A CA 1
ATOM 4402 C C . GLU A 1 566 ? -64.501 85.486 1.341 1.00 36.44 566 GLU A C 1
ATOM 4404 O O . GLU A 1 566 ? -63.273 85.474 1.087 1.00 36.44 566 GLU A O 1
#

Secondary structure (DSSP, 8-state):
----GGG--HHHHHHHSTTTT-HHHHHHHHHHHT--SGGGTT--S----TTSTTHHHHHHHHHHH-----HHHHHHHHHHHHHHSSPPEEEEEEHHHHT-PPPSS--TTPPPP--PPPHHHHHHHHHHHHHHTSS-EEETT-SS-B-HHHHHHHHHHHHHHHSEEEEEEE--GGGPEE--TT-B-TT-PBP--EEPPP--HHHHGGG-EEEE--TTTEEEEEETTTTEEEEEEESSTT-HHHHT-TTPPPPEEEEEE-TTSPEEEEEE-TT--TTSPPEEEEE--SS--SEEEEE---SS-HHHHHHHHHHHHHHHHHHHHHHHHHS--EEEESEEPSEEEEE-TTT-SEEEEEPP---STT-----EEPEEE-TTS-EEE---EEEE-PPPPHHHHHHHHHHHHHHHHHHTT-GGGGGTT-TTS-HHHHHHHHHHHHHHHHHHHHHHHHHHHHHHHHHHHHHHHHTT-GGGGTTEEEEEE------PPPHHHHHHHHHHHHTTSS-HHHHHHHTT-S-HHHHHHHHHHHHHHHHHHHHHHHHHHHHHHHHHHHTT---S------

Nearest PDB structures (foldseek):
  8xb5-assembly1_A  TM=5.149E-01  e=1.699E-09  Acinetobacter phage SH-Ab 15497
  7z4w-assembly1_A  TM=5.749E-01  e=1.552E-08  Bacillus subtilis
  2jes-assembly1_Y  TM=6.129E-01  e=1.738E-06  Bacillus phage SPP1
  3lhp-assembly1_S  TM=4.370E-01  e=5.634E+00  synthetic construct
  1ise-assembly1_A  TM=2.264E-01  e=5.363E+00  Escherichia coli

Organism: NCBI:txid412755

pLDDT: mean 82.27, std 15.55, range [36.44, 98.38]

Sequence (566 aa):
MPKDITTLPPDKLLEEIPNTNETWFIENMTLFAGDHWMNAAGWVGPQLDKKDPGASQMMEDIKRAFVSKNVVREIVSRHVAGVLGNDPIWKVTSDMLENADPPEDPPEGGEPEEITPSPLEVEAEEIIRAWWDGSQGLVAGEEALSSPLTVIKSAIERALLTDRGPLRLFIPSKFLTEVSTEATDEKGAARETAVIETSEPGETLKKIFLLGPEADQATVGLDNNAMTQYGIYLIDADDPDTAEIEGVGHTGEIVFVDEDEMTHIRIIEADYDPKGEFDEIKIEMGGKLTMFEIQVPRLVSDSVRQLQKQLNMILTMMGRNVVQAGFLERILLNAQLPGVTQLNEVTGEEDFIPDDLELGPGATAFIQGVTYQDADGDEHIADPKVVYRNPVETKTFIESREEIYRQILEEAKQSHILTVGEANLSGKSRMESRFDYEASLEDTQHEVEQALTWVFETVLKMVGIFSGTPDMFNSLNVSVQTELNLGRPGPDEVKMVIDKVDAKLQSRRAGMSELGTKDVETEEAQIEKEQLKSTQDRFTSLASAIQETRGKFDAGNPDLDEEGDE